Protein AF-A0A1B6IBJ6-F1 (afdb_monomer)

Structure (mmCIF, N/CA/C/O backbone):
data_AF-A0A1B6IBJ6-F1
#
_entry.id   AF-A0A1B6IBJ6-F1
#
loop_
_atom_site.group_PDB
_atom_site.id
_atom_site.type_symbol
_atom_site.label_atom_id
_atom_site.label_alt_id
_atom_site.label_comp_id
_atom_site.label_asym_id
_atom_site.label_entity_id
_atom_site.label_seq_id
_atom_site.pdbx_PDB_ins_code
_atom_site.Cartn_x
_atom_site.Cartn_y
_atom_site.Cartn_z
_atom_site.occupancy
_atom_site.B_iso_or_equiv
_atom_site.auth_seq_id
_atom_site.auth_comp_id
_atom_site.auth_asym_id
_atom_site.auth_atom_id
_atom_site.pdbx_PDB_model_num
ATOM 1 N N . ALA A 1 1 ? -20.946 -33.190 -1.509 1.00 31.86 1 ALA A N 1
ATOM 2 C CA . ALA A 1 1 ? -21.819 -32.491 -2.467 1.00 31.86 1 ALA A CA 1
ATOM 3 C C . ALA A 1 1 ? -22.267 -31.211 -1.789 1.00 31.86 1 ALA A C 1
ATOM 5 O O . ALA A 1 1 ? -23.073 -31.279 -0.869 1.00 31.86 1 ALA A O 1
ATOM 6 N N . GLU A 1 2 ? -21.641 -30.087 -2.126 1.00 45.22 2 GLU A N 1
ATOM 7 C CA . GLU A 1 2 ? -22.086 -28.783 -1.632 1.00 45.22 2 GLU A CA 1
ATOM 8 C C . GLU A 1 2 ? -23.448 -28.469 -2.257 1.00 45.22 2 GLU A C 1
ATOM 10 O O . GLU A 1 2 ? -23.688 -28.756 -3.431 1.00 45.22 2 GLU A O 1
ATOM 15 N N . THR A 1 3 ? -24.375 -27.963 -1.449 1.00 52.22 3 THR A N 1
ATOM 16 C CA . THR A 1 3 ? -25.679 -27.491 -1.923 1.00 52.22 3 THR A CA 1
ATOM 17 C C . THR A 1 3 ? -25.476 -26.413 -2.989 1.00 52.22 3 THR A C 1
ATOM 19 O O . THR A 1 3 ? -24.679 -25.505 -2.743 1.00 52.22 3 THR A O 1
ATOM 22 N N . PRO A 1 4 ? -26.180 -26.465 -4.135 1.00 68.25 4 PRO A N 1
ATOM 23 C CA . PRO A 1 4 ? -26.029 -25.458 -5.178 1.00 68.25 4 PRO A CA 1
ATOM 24 C C . PRO A 1 4 ? -26.346 -24.071 -4.613 1.00 68.25 4 PRO A C 1
ATOM 26 O O . PRO A 1 4 ? -27.357 -23.882 -3.929 1.00 68.25 4 PRO A O 1
ATOM 29 N N . VAL A 1 5 ? -25.464 -23.109 -4.880 1.00 78.06 5 VAL A N 1
ATOM 30 C CA . VAL A 1 5 ? -25.656 -21.715 -4.477 1.00 78.06 5 VAL A CA 1
ATOM 31 C C . VAL A 1 5 ? -26.890 -21.172 -5.197 1.00 78.06 5 VAL A C 1
ATOM 33 O O . VAL A 1 5 ? -27.024 -21.283 -6.413 1.00 78.06 5 VAL A O 1
ATOM 36 N N . THR A 1 6 ? -27.817 -20.597 -4.434 1.00 84.12 6 THR A N 1
ATOM 37 C CA . THR A 1 6 ? -29.044 -19.973 -4.953 1.00 84.12 6 THR A CA 1
ATOM 38 C C . THR A 1 6 ? -29.027 -18.472 -4.684 1.00 84.12 6 THR A C 1
ATOM 40 O O . THR A 1 6 ? -28.397 -18.027 -3.721 1.00 84.12 6 THR A O 1
ATOM 43 N N . GLU A 1 7 ? -29.773 -17.684 -5.466 1.00 85.62 7 GLU A N 1
ATOM 44 C CA . GLU A 1 7 ? -29.963 -16.241 -5.215 1.00 85.62 7 GLU A CA 1
ATOM 45 C C . GLU A 1 7 ? -30.417 -15.981 -3.762 1.00 85.62 7 GLU A C 1
ATOM 47 O O . GLU A 1 7 ? -29.916 -15.081 -3.090 1.00 85.62 7 GLU A O 1
ATOM 52 N N . SER A 1 8 ? -31.290 -16.843 -3.225 1.00 87.94 8 SER A N 1
ATOM 53 C CA . SER A 1 8 ? -31.754 -16.774 -1.834 1.00 87.94 8 SER A CA 1
ATOM 54 C C . SER A 1 8 ? -30.633 -16.967 -0.806 1.00 87.94 8 SER A C 1
ATOM 56 O O . SER A 1 8 ? -30.649 -16.325 0.244 1.00 87.94 8 SER A O 1
ATOM 58 N N . SER A 1 9 ? -29.648 -17.826 -1.091 1.00 91.94 9 SER A N 1
ATOM 59 C CA . SER A 1 9 ? -28.504 -18.035 -0.194 1.00 91.94 9 SER A CA 1
ATOM 60 C C . SER A 1 9 ? -27.580 -16.816 -0.128 1.00 91.94 9 SER A C 1
ATOM 62 O O . SER A 1 9 ? -27.121 -16.475 0.961 1.00 91.94 9 SER A O 1
ATOM 64 N N . VAL A 1 10 ? -27.389 -16.116 -1.254 1.00 94.31 10 VAL A N 1
ATOM 65 C CA . VAL A 1 10 ? -26.654 -14.840 -1.309 1.00 94.31 10 VAL A CA 1
ATOM 66 C C . VAL A 1 10 ? -27.393 -13.770 -0.511 1.00 94.31 10 VAL A C 1
ATOM 68 O O . VAL A 1 10 ? -26.784 -13.081 0.306 1.00 94.31 10 VAL A O 1
ATOM 71 N N . TRP A 1 11 ? -28.718 -13.682 -0.675 1.00 93.44 11 TRP A N 1
ATOM 72 C CA . TRP A 1 11 ? -29.551 -12.742 0.083 1.00 93.44 11 TRP A CA 1
ATOM 73 C C . TRP A 1 11 ? -29.427 -12.934 1.590 1.00 93.44 11 TRP A C 1
ATOM 75 O O . TRP A 1 11 ? -29.249 -11.970 2.330 1.00 93.44 11 TRP A O 1
ATOM 85 N N . ASN A 1 12 ? -29.494 -14.186 2.047 1.00 95.06 12 ASN A N 1
ATOM 86 C CA . ASN A 1 12 ? -29.355 -14.513 3.460 1.00 95.06 12 ASN A CA 1
ATOM 87 C C . ASN A 1 12 ? -27.978 -14.089 4.000 1.00 95.06 12 ASN A C 1
ATOM 89 O O . ASN A 1 12 ? -27.911 -13.421 5.029 1.00 95.06 12 ASN A O 1
ATOM 93 N N . THR A 1 13 ? -26.891 -14.397 3.282 1.00 96.75 13 THR A N 1
ATOM 94 C CA . THR A 1 13 ? -25.538 -13.971 3.676 1.00 96.75 13 THR A CA 1
ATOM 95 C C . THR A 1 13 ? -25.421 -12.442 3.734 1.00 96.75 13 THR A C 1
ATOM 97 O O . THR A 1 13 ? -24.884 -11.910 4.705 1.00 96.75 13 THR A O 1
ATOM 100 N N . LEU A 1 14 ? -25.971 -11.714 2.753 1.00 96.25 14 LEU A N 1
ATOM 101 C CA . LEU A 1 14 ? -25.987 -10.244 2.753 1.00 96.25 14 LEU A CA 1
ATOM 102 C C . LEU A 1 14 ? -26.756 -9.673 3.952 1.00 96.25 14 LEU A C 1
ATOM 104 O O . LEU A 1 14 ? -26.272 -8.756 4.608 1.00 96.25 14 LEU A O 1
ATOM 108 N N . MET A 1 15 ? -27.921 -10.226 4.291 1.00 95.69 15 MET A N 1
ATOM 109 C CA . MET A 1 15 ? -28.690 -9.768 5.457 1.00 95.69 15 MET A CA 1
ATOM 110 C C . MET A 1 15 ? -27.998 -10.100 6.785 1.00 95.69 15 MET A C 1
ATOM 112 O O . MET A 1 15 ? -28.066 -9.313 7.733 1.00 95.69 15 MET A O 1
ATOM 116 N N . GLN A 1 16 ? -27.290 -11.230 6.862 1.00 96.38 16 GLN A N 1
ATOM 117 C CA . GLN A 1 16 ? -26.450 -11.551 8.018 1.00 96.38 16 GLN A CA 1
ATOM 118 C C . GLN A 1 16 ? -25.298 -10.556 8.158 1.00 96.38 16 GLN A C 1
ATOM 120 O O . GLN A 1 16 ? -25.066 -10.076 9.263 1.00 96.38 16 GLN A O 1
ATOM 125 N N . LEU A 1 17 ? -24.637 -10.179 7.058 1.00 96.06 17 LEU A N 1
ATOM 126 C CA . LEU A 1 17 ? -23.603 -9.139 7.070 1.00 96.06 17 LEU A CA 1
ATOM 127 C C . LEU A 1 17 ? -24.135 -7.824 7.648 1.00 96.06 17 LEU A C 1
ATOM 129 O O . LEU A 1 17 ? -23.537 -7.298 8.581 1.00 96.06 17 LEU A O 1
ATOM 133 N N . VAL A 1 18 ? -25.296 -7.355 7.175 1.00 94.44 18 VAL A N 1
ATOM 134 C CA . VAL A 1 18 ? -25.950 -6.141 7.701 1.00 94.44 18 VAL A CA 1
ATOM 135 C C . VAL A 1 18 ? -26.286 -6.274 9.190 1.00 94.44 18 VAL A C 1
ATOM 137 O O . VAL A 1 18 ? -26.096 -5.340 9.970 1.00 94.44 18 VAL A O 1
ATOM 140 N N . THR A 1 19 ? -26.760 -7.447 9.612 1.00 95.19 19 THR A N 1
ATOM 141 C CA . THR A 1 19 ? -27.106 -7.715 11.016 1.00 95.19 19 THR A CA 1
ATOM 142 C C . THR A 1 19 ? -25.870 -7.654 11.916 1.00 95.19 19 THR A C 1
ATOM 144 O O . THR A 1 19 ? -25.890 -6.976 12.944 1.00 95.19 19 THR A O 1
ATOM 147 N N . HIS A 1 20 ? -24.784 -8.307 11.500 1.00 93.50 20 HIS A N 1
ATOM 148 C CA . HIS A 1 20 ? -23.510 -8.383 12.220 1.00 93.50 20 HIS A CA 1
ATOM 149 C C . HIS A 1 20 ? -22.673 -7.091 12.145 1.00 93.50 20 HIS A C 1
ATOM 151 O O . HIS A 1 20 ? -21.675 -6.959 12.852 1.00 93.50 20 HIS A O 1
ATOM 157 N N . SER A 1 21 ? -23.089 -6.111 11.335 1.00 90.75 21 SER A N 1
ATOM 158 C CA . SER A 1 21 ? -22.478 -4.778 11.263 1.00 90.75 21 SER A CA 1
ATOM 159 C C . SER A 1 21 ? -23.316 -3.667 11.904 1.00 90.75 21 SER A C 1
ATOM 161 O O . SER A 1 21 ? -22.904 -2.508 11.896 1.00 90.75 21 SER A O 1
ATOM 163 N N . LYS A 1 22 ? -24.500 -3.978 12.452 1.00 86.88 22 LYS A N 1
ATOM 164 C CA . LYS A 1 22 ? -25.473 -2.968 12.906 1.00 86.88 22 LYS A CA 1
ATOM 165 C C . LYS A 1 22 ? -24.944 -2.056 14.021 1.00 86.88 22 LYS A C 1
ATOM 167 O O . LYS A 1 22 ? -25.286 -0.878 14.050 1.00 86.88 22 LYS A O 1
ATOM 172 N N . LEU A 1 23 ? -24.128 -2.589 14.933 1.00 83.50 23 LEU A N 1
ATOM 173 C CA . LEU A 1 23 ? -23.538 -1.862 16.071 1.00 83.50 23 LEU A CA 1
ATOM 174 C C . LEU A 1 23 ? -22.011 -1.750 15.943 1.00 83.50 23 LEU A C 1
ATOM 176 O O . LEU A 1 23 ? -21.286 -1.787 16.944 1.00 83.50 23 LEU A O 1
ATOM 180 N N . GLY A 1 24 ? -21.525 -1.631 14.711 1.00 85.00 24 GLY A N 1
ATOM 181 C CA . GLY A 1 24 ? -20.122 -1.815 14.363 1.00 85.00 24 GLY A CA 1
ATOM 182 C C . GLY A 1 24 ? -19.846 -3.241 13.888 1.00 85.00 24 GLY A C 1
ATOM 183 O O . GLY A 1 24 ? -20.637 -4.156 14.105 1.00 85.00 24 GLY A O 1
ATOM 184 N N . VAL A 1 25 ? -18.719 -3.406 13.207 1.00 89.12 25 VAL A N 1
ATOM 185 C CA . VAL A 1 25 ? -18.261 -4.654 12.594 1.00 89.12 25 VAL A CA 1
ATOM 186 C C . VAL A 1 25 ? -17.847 -5.641 13.680 1.00 89.12 25 VAL A C 1
ATOM 188 O O . VAL A 1 25 ? -16.913 -5.375 14.440 1.00 89.12 25 VAL A O 1
ATOM 191 N N . ASP A 1 26 ? -18.523 -6.784 13.746 1.00 90.56 26 ASP A N 1
ATOM 192 C CA . ASP A 1 26 ? -18.133 -7.880 14.630 1.00 90.56 26 ASP A CA 1
ATOM 193 C C . ASP A 1 26 ? -17.186 -8.898 13.962 1.00 90.56 26 ASP A C 1
ATOM 195 O O . ASP A 1 26 ? -16.839 -8.808 12.782 1.00 90.56 26 ASP A O 1
ATOM 199 N N . SER A 1 27 ? -16.754 -9.895 14.739 1.00 90.38 27 SER A N 1
ATOM 200 C CA . SER A 1 27 ? -15.809 -10.927 14.294 1.00 90.38 27 SER A CA 1
ATOM 201 C C . SER A 1 27 ? -16.364 -11.904 13.244 1.00 90.38 27 SER A C 1
ATOM 203 O O . SER A 1 27 ? -15.576 -12.599 12.601 1.00 90.38 27 SER A O 1
ATOM 205 N N . GLN A 1 28 ? -17.685 -11.978 13.040 1.00 93.69 28 GLN A N 1
ATOM 206 C CA . GLN A 1 28 ? -18.301 -12.839 12.024 1.00 93.69 28 GLN A CA 1
ATOM 207 C C . GLN A 1 28 ? -18.320 -12.185 10.642 1.00 93.69 28 GLN A C 1
ATOM 209 O O . GLN A 1 28 ? -18.293 -12.903 9.640 1.00 93.69 28 GLN A O 1
ATOM 214 N N . VAL A 1 29 ? -18.321 -10.850 10.566 1.00 95.44 29 VAL A N 1
ATOM 215 C CA . VAL A 1 29 ? -18.425 -10.114 9.295 1.00 95.44 29 VAL A CA 1
ATOM 216 C C . VAL A 1 29 ? -17.376 -10.558 8.263 1.00 95.44 29 VAL A C 1
ATOM 218 O O . VAL A 1 29 ? -17.782 -10.913 7.155 1.00 95.44 29 VAL A O 1
ATOM 221 N N . PRO A 1 30 ? -16.064 -10.670 8.572 1.00 95.06 30 PRO A N 1
ATOM 222 C CA . PRO A 1 30 ? -15.086 -11.116 7.578 1.00 95.06 30 PRO A CA 1
ATOM 223 C C . PRO A 1 30 ? -15.325 -12.550 7.092 1.00 95.06 30 PRO A C 1
ATOM 225 O O . PRO A 1 30 ? -15.062 -12.860 5.934 1.00 95.06 30 PRO A O 1
ATOM 228 N N . LYS A 1 31 ? -15.847 -13.436 7.952 1.00 93.81 31 LYS A N 1
ATOM 229 C CA . LYS A 1 31 ? -16.175 -14.825 7.592 1.00 93.81 31 LYS A CA 1
ATOM 230 C C . LYS A 1 31 ? -17.381 -14.891 6.655 1.00 93.81 31 LYS A C 1
ATOM 232 O O . LYS A 1 31 ? -17.360 -15.652 5.692 1.00 93.81 31 LYS A O 1
ATOM 237 N N . LEU A 1 32 ? -18.418 -14.104 6.932 1.00 96.50 32 LEU A N 1
ATOM 238 C CA . LEU A 1 32 ? -19.600 -14.000 6.076 1.00 96.50 32 LEU A CA 1
ATOM 239 C C . LEU A 1 32 ? -19.273 -13.325 4.741 1.00 96.50 32 LEU A C 1
ATOM 241 O O . LEU A 1 32 ? -19.793 -13.728 3.707 1.00 96.50 32 LEU A O 1
ATOM 245 N N . PHE A 1 33 ? -18.382 -12.335 4.744 1.00 96.38 33 PHE A N 1
ATOM 246 C CA . PHE A 1 33 ? -17.950 -11.654 3.528 1.00 96.38 33 PHE A CA 1
ATOM 247 C C . PHE A 1 33 ? -17.105 -12.576 2.646 1.00 96.38 33 PHE A C 1
ATOM 249 O O . PHE A 1 33 ? -17.299 -12.643 1.436 1.00 96.38 33 PHE A O 1
ATOM 256 N N . ASP A 1 34 ? -16.220 -13.358 3.262 1.00 93.31 34 ASP A N 1
ATOM 257 C CA . ASP A 1 34 ? -15.489 -14.421 2.585 1.00 93.31 34 ASP A CA 1
ATOM 258 C C . ASP A 1 34 ? -16.450 -15.445 1.951 1.00 93.31 34 ASP A C 1
ATOM 260 O O . ASP A 1 34 ? -16.302 -15.772 0.775 1.00 93.31 34 ASP A O 1
ATOM 264 N N . LEU A 1 35 ? -17.488 -15.883 2.676 1.00 94.25 35 LEU A N 1
ATOM 265 C CA . LEU A 1 35 ? -18.547 -16.750 2.139 1.00 94.25 35 LEU A CA 1
ATOM 266 C C . LEU A 1 35 ? -19.302 -16.099 0.970 1.00 94.25 35 LEU A C 1
ATOM 268 O O . LEU A 1 35 ? -19.546 -16.766 -0.033 1.00 94.25 35 LEU A O 1
ATOM 272 N N . LEU A 1 36 ? -19.642 -14.811 1.075 1.00 96.31 36 LEU A N 1
ATOM 273 C CA . LEU A 1 36 ? -20.309 -14.062 0.009 1.00 96.31 36 LEU A CA 1
ATOM 274 C C . LEU A 1 36 ? -19.489 -14.113 -1.284 1.00 96.31 36 LEU A C 1
ATOM 276 O O . LEU A 1 36 ? -20.034 -14.463 -2.323 1.00 96.31 36 LEU A O 1
ATOM 280 N N . ILE A 1 37 ? -18.181 -13.843 -1.224 1.00 93.88 37 ILE A N 1
ATOM 281 C CA . ILE A 1 37 ? -17.302 -13.898 -2.404 1.00 93.88 37 ILE A CA 1
ATOM 282 C C . ILE A 1 37 ? -17.364 -15.282 -3.074 1.00 93.88 37 ILE A C 1
ATOM 284 O O . ILE A 1 37 ? -17.510 -15.363 -4.293 1.00 93.88 37 ILE A O 1
ATOM 288 N N . HIS A 1 38 ? -17.307 -16.366 -2.291 1.00 91.50 38 HIS A N 1
ATOM 289 C CA . HIS A 1 38 ? -17.404 -17.732 -2.822 1.00 91.50 38 HIS A CA 1
ATOM 290 C C . HIS A 1 38 ? -18.775 -18.016 -3.455 1.00 91.50 38 HIS A C 1
ATOM 292 O O . HIS A 1 38 ? -18.844 -18.637 -4.513 1.00 91.50 38 HIS A O 1
ATOM 298 N N . GLN A 1 39 ? -19.867 -17.539 -2.849 1.00 94.75 39 GLN A N 1
ATOM 299 C CA . GLN A 1 39 ? -21.209 -17.681 -3.420 1.00 94.75 39 GLN A CA 1
ATOM 300 C C . GLN A 1 39 ? -21.324 -16.934 -4.757 1.00 94.75 39 GLN A C 1
ATOM 302 O O . GLN A 1 39 ? -21.785 -17.506 -5.744 1.00 94.75 39 GLN A O 1
ATOM 307 N N . LEU A 1 40 ? -20.858 -15.683 -4.816 1.00 94.94 40 LEU A N 1
ATOM 308 C CA . LEU A 1 40 ? -20.904 -14.864 -6.030 1.00 94.94 40 LEU A CA 1
ATOM 309 C C . LEU A 1 40 ? -20.052 -15.447 -7.168 1.00 94.94 40 LEU A C 1
ATOM 311 O O . LEU A 1 40 ? -20.430 -15.304 -8.326 1.00 94.94 40 LEU A O 1
ATOM 315 N N . ALA A 1 41 ? -18.954 -16.147 -6.861 1.00 91.19 41 ALA A N 1
ATOM 316 C CA . ALA A 1 41 ? -18.097 -16.799 -7.860 1.00 91.19 41 ALA A CA 1
ATOM 317 C C . ALA A 1 41 ? -18.806 -17.872 -8.696 1.00 91.19 41 ALA A C 1
ATOM 319 O O . ALA A 1 41 ? -18.364 -18.176 -9.800 1.00 91.19 41 ALA A O 1
ATOM 320 N N . SER A 1 42 ? -19.908 -18.427 -8.189 1.00 89.88 42 SER A N 1
ATOM 321 C CA . SER A 1 42 ? -20.706 -19.438 -8.890 1.00 89.88 42 SER A CA 1
ATOM 322 C C . SER A 1 42 ? -21.808 -18.864 -9.792 1.00 89.88 42 SER A C 1
ATOM 324 O O . SER A 1 42 ? -22.486 -19.625 -10.480 1.00 89.88 42 SER A O 1
ATOM 326 N N . LEU A 1 43 ? -22.011 -17.541 -9.782 1.00 92.56 43 LEU A N 1
ATOM 327 C CA . LEU A 1 43 ? -23.104 -16.871 -10.488 1.00 92.56 43 LEU A CA 1
ATOM 328 C C . LEU A 1 43 ? -22.621 -16.182 -11.771 1.00 92.56 43 LEU A C 1
ATOM 330 O O . LEU A 1 43 ? -21.515 -15.647 -11.832 1.00 92.56 43 LEU A O 1
ATOM 334 N N . GLY A 1 44 ? -23.481 -16.159 -12.793 1.00 93.25 44 GLY A N 1
ATOM 335 C CA . GLY A 1 44 ? -23.233 -15.418 -14.035 1.00 93.25 44 GLY A CA 1
ATOM 336 C C . GLY A 1 44 ? -23.591 -13.929 -13.938 1.00 93.25 44 GLY A C 1
ATOM 337 O O . GLY A 1 44 ? -24.297 -13.508 -13.020 1.00 93.25 44 GLY A O 1
ATOM 338 N N . GLU A 1 45 ? -23.169 -13.142 -14.935 1.00 95.31 45 GLU A N 1
ATOM 339 C CA . GLU A 1 45 ? -23.421 -11.690 -15.048 1.00 95.31 45 GLU A CA 1
ATOM 340 C C . GLU A 1 45 ? -24.882 -11.313 -14.746 1.00 95.31 45 GLU A C 1
ATOM 342 O O . GLU A 1 45 ? -25.149 -10.526 -13.840 1.00 95.31 45 GLU A O 1
ATOM 347 N N . GLN A 1 46 ? -25.841 -11.912 -15.462 1.00 95.38 46 GLN A N 1
ATOM 348 C CA . GLN A 1 46 ? -27.264 -11.561 -15.351 1.00 95.38 46 GLN A CA 1
ATOM 349 C C . GLN A 1 46 ? -27.821 -11.776 -13.939 1.00 95.38 46 GLN A C 1
ATOM 351 O O . GLN A 1 46 ? -28.640 -10.989 -13.466 1.00 95.38 46 GLN A O 1
ATOM 356 N N . GLN A 1 47 ? -27.375 -12.831 -13.253 1.00 94.69 47 GLN A N 1
ATOM 357 C CA . GLN A 1 47 ? -27.801 -13.117 -11.884 1.00 94.69 47 GLN A CA 1
ATOM 358 C C . GLN A 1 47 ? -27.207 -12.097 -10.913 1.00 94.69 47 GLN A C 1
ATOM 360 O O . GLN A 1 47 ? -27.922 -11.595 -10.052 1.00 94.69 47 GLN A O 1
ATOM 365 N N . LEU A 1 48 ? -25.926 -11.752 -11.073 1.00 95.81 48 LEU A N 1
ATOM 366 C CA . LEU A 1 48 ? -25.248 -10.760 -10.235 1.00 95.81 48 LEU A CA 1
ATOM 367 C C . LEU A 1 48 ? -25.875 -9.367 -10.372 1.00 95.81 48 LEU A C 1
ATOM 369 O O . LEU A 1 48 ? -26.125 -8.720 -9.356 1.00 95.81 48 LEU A O 1
ATOM 373 N N . VAL A 1 49 ? -26.180 -8.931 -11.598 1.00 96.19 49 VAL A N 1
ATOM 374 C CA . VAL A 1 49 ? -26.849 -7.643 -11.859 1.00 96.19 49 VAL A CA 1
ATOM 375 C C . VAL A 1 49 ? -28.265 -7.644 -11.286 1.00 96.19 49 VAL A C 1
ATOM 377 O O . VAL A 1 49 ? -28.623 -6.741 -10.537 1.00 96.19 49 VAL A O 1
ATOM 380 N N . LYS A 1 50 ? -29.045 -8.707 -11.524 1.00 95.19 50 LYS A N 1
ATOM 381 C CA . LYS A 1 50 ? -30.391 -8.855 -10.946 1.00 95.19 50 LYS A CA 1
ATOM 382 C C . LYS A 1 50 ? -30.370 -8.786 -9.417 1.00 95.19 50 LYS A C 1
ATOM 384 O O . LYS A 1 50 ? -31.230 -8.138 -8.822 1.00 95.19 50 LYS A O 1
ATOM 389 N N . ILE A 1 51 ? -29.400 -9.453 -8.787 1.00 94.81 51 ILE A N 1
ATOM 390 C CA . ILE A 1 51 ? -29.187 -9.383 -7.340 1.00 94.81 51 ILE A CA 1
ATOM 391 C C . ILE A 1 51 ? -28.885 -7.936 -6.937 1.00 94.81 51 ILE A C 1
ATOM 393 O O . ILE A 1 51 ? -29.523 -7.401 -6.041 1.00 94.81 51 ILE A O 1
ATOM 397 N N . PHE A 1 52 ? -27.960 -7.262 -7.612 1.00 95.06 52 PHE A N 1
ATOM 398 C CA . PHE A 1 52 ? -27.621 -5.880 -7.284 1.00 95.06 52 PHE A CA 1
ATOM 399 C C . PHE A 1 52 ? -28.829 -4.925 -7.374 1.00 95.06 52 PHE A C 1
ATOM 401 O O . PHE A 1 52 ? -29.091 -4.170 -6.434 1.00 95.06 52 PHE A O 1
ATOM 408 N N . ASP A 1 53 ? -29.616 -5.017 -8.446 1.00 94.12 53 ASP A N 1
ATOM 409 C CA . ASP A 1 53 ? -30.771 -4.146 -8.690 1.00 94.12 53 ASP A CA 1
ATOM 410 C C . ASP A 1 53 ? -31.873 -4.319 -7.637 1.00 94.12 53 ASP A C 1
ATOM 412 O O . ASP A 1 53 ? -32.508 -3.352 -7.209 1.00 94.12 53 ASP A O 1
ATOM 416 N N . GLN A 1 54 ? -32.085 -5.554 -7.177 1.00 93.88 54 GLN A N 1
ATOM 417 C CA . GLN A 1 54 ? -33.107 -5.884 -6.185 1.00 93.88 54 GLN A CA 1
ATOM 418 C C . GLN A 1 54 ? -32.715 -5.500 -4.746 1.00 93.88 54 GLN A C 1
ATOM 420 O O . GLN A 1 54 ? -33.591 -5.428 -3.877 1.00 93.88 54 GLN A O 1
ATOM 425 N N . LEU A 1 55 ? -31.436 -5.223 -4.459 1.00 93.44 55 LEU A N 1
ATOM 426 C CA . LEU A 1 55 ? -31.005 -4.783 -3.130 1.00 93.44 55 LEU A CA 1
ATOM 427 C C . LEU A 1 55 ? -31.496 -3.357 -2.851 1.00 93.44 55 LEU A C 1
ATOM 429 O O . LEU A 1 55 ? -31.075 -2.409 -3.502 1.00 93.44 55 LEU A O 1
ATOM 433 N N . GLN A 1 56 ? -32.363 -3.192 -1.852 1.00 90.56 56 GLN A N 1
ATOM 434 C CA . GLN A 1 56 ? -32.830 -1.873 -1.388 1.00 90.56 56 GLN A CA 1
ATOM 435 C C . GLN A 1 56 ? -32.025 -1.352 -0.189 1.00 90.56 56 GLN A C 1
ATOM 437 O O . GLN A 1 56 ? -31.915 -0.146 0.029 1.00 90.56 56 GLN A O 1
ATOM 442 N N . ASP A 1 57 ? -31.456 -2.267 0.596 1.00 91.50 57 ASP A N 1
ATOM 443 C CA . ASP A 1 57 ? -30.644 -1.931 1.759 1.00 91.50 57 ASP A CA 1
ATOM 444 C C . ASP A 1 57 ? -29.263 -1.410 1.324 1.00 91.50 57 ASP A C 1
ATOM 446 O O . ASP A 1 57 ? -28.544 -2.058 0.555 1.00 91.50 57 ASP A O 1
ATOM 450 N N . LYS A 1 58 ? -28.891 -0.219 1.810 1.00 89.88 58 LYS A N 1
ATOM 451 C CA . LYS A 1 58 ? -27.646 0.462 1.424 1.00 89.88 58 LYS A CA 1
ATOM 452 C C . LYS A 1 58 ? -26.401 -0.296 1.886 1.00 89.88 58 LYS A C 1
ATOM 454 O O . LYS A 1 58 ? -25.408 -0.316 1.161 1.00 89.88 58 LYS A O 1
ATOM 459 N N . HIS A 1 59 ? -26.446 -0.929 3.057 1.00 89.75 59 HIS A N 1
ATOM 460 C CA . HIS A 1 59 ? -25.332 -1.699 3.609 1.00 89.75 59 HIS A CA 1
ATOM 461 C C . HIS A 1 59 ? -25.145 -2.996 2.831 1.00 89.75 59 HIS A C 1
ATOM 463 O O . HIS A 1 59 ? -24.024 -3.335 2.463 1.00 89.75 59 HIS A O 1
ATOM 469 N N . ALA A 1 60 ? -26.236 -3.683 2.494 1.00 94.06 60 ALA A N 1
ATOM 470 C CA . ALA A 1 60 ? -26.186 -4.870 1.648 1.00 94.06 60 ALA A CA 1
ATOM 471 C C . ALA A 1 60 ? -25.646 -4.547 0.246 1.00 94.06 60 ALA A C 1
ATOM 473 O O . ALA A 1 60 ? -24.754 -5.245 -0.240 1.00 94.06 60 ALA A O 1
ATOM 474 N N . ARG A 1 61 ? -26.109 -3.448 -0.377 1.00 93.12 61 ARG A N 1
ATOM 475 C CA . ARG A 1 61 ? -25.523 -2.938 -1.630 1.00 93.12 61 ARG A CA 1
ATOM 476 C C . ARG A 1 61 ? -24.027 -2.678 -1.476 1.00 93.12 61 ARG A C 1
ATOM 478 O O . ARG A 1 61 ? -23.252 -3.088 -2.333 1.00 93.12 61 ARG A O 1
ATOM 485 N N . LYS A 1 62 ? -23.604 -2.057 -0.372 1.00 91.19 62 LYS A N 1
ATOM 486 C CA . LYS A 1 62 ? -22.190 -1.775 -0.108 1.00 91.19 62 LYS A CA 1
ATOM 487 C C . LYS A 1 62 ? -21.342 -3.050 -0.024 1.00 91.19 62 LYS A C 1
ATOM 489 O O . LYS A 1 62 ? -20.292 -3.110 -0.660 1.00 91.19 62 LYS A O 1
ATOM 494 N N . TYR A 1 63 ? -21.811 -4.082 0.681 1.00 94.69 63 TYR A N 1
ATOM 495 C CA . TYR A 1 63 ? -21.138 -5.386 0.725 1.00 94.69 63 TYR A CA 1
ATOM 496 C C . TYR A 1 63 ? -21.065 -6.054 -0.653 1.00 94.69 63 TYR A C 1
ATOM 498 O O . TYR A 1 63 ? -20.025 -6.610 -0.995 1.00 94.69 63 TYR A O 1
ATOM 506 N N . MET A 1 64 ? -22.122 -5.961 -1.464 1.00 95.12 64 MET A N 1
ATOM 507 C CA . MET A 1 64 ? -22.117 -6.467 -2.841 1.00 95.12 64 MET A CA 1
ATOM 508 C C . MET A 1 64 ? -21.062 -5.750 -3.701 1.00 95.12 64 MET A C 1
ATOM 510 O O . MET A 1 64 ? -20.245 -6.407 -4.345 1.00 95.12 64 MET A O 1
ATOM 514 N N . LEU A 1 65 ? -21.021 -4.412 -3.657 1.00 93.69 65 LEU A N 1
ATOM 515 C CA . LEU A 1 65 ? -20.032 -3.606 -4.384 1.00 93.69 65 LEU A CA 1
ATOM 516 C C . LEU A 1 65 ? -18.596 -3.911 -3.940 1.00 93.69 65 LEU A C 1
ATOM 518 O O . LEU A 1 65 ? -17.689 -3.934 -4.768 1.00 93.69 65 LEU A O 1
ATOM 522 N N . ASP A 1 66 ? -18.368 -4.143 -2.648 1.00 92.31 66 ASP A N 1
ATOM 523 C CA . ASP A 1 66 ? -17.046 -4.502 -2.133 1.00 92.31 66 ASP A CA 1
ATOM 524 C C . ASP A 1 66 ? -16.633 -5.933 -2.529 1.00 92.31 66 ASP A C 1
ATOM 526 O O . ASP A 1 66 ? -15.446 -6.184 -2.737 1.00 92.31 66 ASP A O 1
ATOM 530 N N . ALA A 1 67 ? -17.588 -6.863 -2.648 1.00 94.75 67 ALA A N 1
ATOM 531 C CA . ALA A 1 67 ? -17.325 -8.264 -2.971 1.00 94.75 67 ALA A CA 1
ATOM 532 C C . ALA A 1 67 ? -17.036 -8.496 -4.460 1.00 94.75 67 ALA A C 1
ATOM 534 O O . ALA A 1 67 ? -16.109 -9.238 -4.774 1.00 94.75 67 ALA A O 1
ATOM 535 N N . LEU A 1 68 ? -17.786 -7.853 -5.366 1.00 94.69 68 LEU A N 1
ATOM 536 C CA . LEU A 1 68 ? -17.692 -8.040 -6.824 1.00 94.69 68 LEU A CA 1
ATOM 537 C C . LEU A 1 68 ? -16.255 -8.098 -7.384 1.00 94.69 68 LEU A C 1
ATOM 539 O O . LEU A 1 68 ? -15.919 -9.104 -8.009 1.00 94.69 68 LEU A O 1
ATOM 543 N N . PRO A 1 69 ? -15.368 -7.111 -7.138 1.00 91.62 69 PRO A N 1
ATOM 544 C CA . PRO A 1 69 ? -14.014 -7.138 -7.697 1.00 91.62 69 PRO A CA 1
ATOM 545 C C . PRO A 1 69 ? -13.111 -8.229 -7.097 1.00 91.62 69 PRO A C 1
ATOM 547 O O . PRO A 1 69 ? -12.052 -8.516 -7.649 1.00 91.62 69 PRO A O 1
ATOM 550 N N . LEU A 1 70 ? -13.499 -8.827 -5.965 1.00 90.81 70 LEU A N 1
ATOM 551 C CA . LEU A 1 70 ? -12.744 -9.878 -5.273 1.00 90.81 70 LEU A CA 1
ATOM 552 C C . LEU A 1 70 ? -13.156 -11.289 -5.710 1.00 90.81 70 LEU A C 1
ATOM 554 O O . LEU A 1 70 ? -12.472 -12.251 -5.363 1.00 90.81 70 LEU A O 1
ATOM 558 N N . VAL A 1 71 ? -14.267 -11.412 -6.445 1.00 91.75 71 VAL A N 1
ATOM 559 C CA . VAL A 1 71 ? -14.776 -12.685 -6.972 1.00 91.75 71 VAL A CA 1
ATOM 560 C C . VAL A 1 71 ? -13.828 -13.265 -8.018 1.00 91.75 71 VAL A C 1
ATOM 562 O O . VAL A 1 71 ? -13.562 -14.463 -7.999 1.00 91.75 71 VAL A O 1
ATOM 565 N N . GLY A 1 72 ? -13.311 -12.423 -8.917 1.00 86.25 72 GLY A N 1
ATOM 566 C CA . GLY A 1 72 ? -12.354 -12.845 -9.941 1.00 86.25 72 GLY A CA 1
ATOM 567 C C . GLY A 1 72 ? -12.934 -13.798 -10.995 1.00 86.25 72 GLY A C 1
ATOM 568 O O . GLY A 1 72 ? -12.229 -14.664 -11.503 1.00 86.25 72 GLY A O 1
ATOM 569 N N . SER A 1 73 ? -14.228 -13.674 -11.305 1.00 92.12 73 SER A N 1
ATOM 570 C CA . SER A 1 73 ? -14.881 -14.417 -12.393 1.00 92.12 73 SER A CA 1
ATOM 571 C C . SER A 1 73 ? -15.231 -13.488 -13.555 1.00 92.12 73 SER A C 1
ATOM 573 O O . SER A 1 73 ? -15.502 -12.304 -13.340 1.00 92.12 73 SER A O 1
ATOM 575 N N . ALA A 1 74 ? -15.314 -14.022 -14.777 1.00 94.31 74 ALA A N 1
ATOM 576 C CA . ALA A 1 74 ? -15.772 -13.258 -15.941 1.00 94.31 74 ALA A CA 1
ATOM 577 C C . ALA A 1 74 ? -17.139 -12.594 -15.696 1.00 94.31 74 ALA A C 1
ATOM 579 O O . ALA A 1 74 ? -17.276 -11.388 -15.890 1.00 94.31 74 ALA A O 1
ATOM 580 N N . GLY A 1 75 ? -18.099 -13.349 -15.146 1.00 95.06 75 GLY A N 1
ATOM 581 C CA . GLY A 1 75 ? -19.431 -12.839 -14.811 1.00 95.06 75 GLY A CA 1
ATOM 582 C C . GLY A 1 75 ? -19.404 -11.672 -13.820 1.00 95.06 75 GLY A C 1
ATOM 583 O O . GLY A 1 75 ? -20.166 -10.720 -13.977 1.00 95.06 75 GLY A O 1
ATOM 584 N N . SER A 1 76 ? -18.498 -11.694 -12.834 1.00 95.62 76 SER A N 1
ATOM 585 C CA . SER A 1 76 ? -18.347 -10.584 -11.884 1.00 95.62 76 SER A CA 1
ATOM 586 C C . SER A 1 76 ? -17.790 -9.315 -12.525 1.00 95.62 76 SER A C 1
ATOM 588 O O . SER A 1 76 ? -18.314 -8.236 -12.264 1.00 95.62 76 SER A O 1
ATOM 590 N N . VAL A 1 77 ? -16.791 -9.429 -13.407 1.00 95.25 77 VAL A N 1
ATOM 591 C CA . VAL A 1 77 ? -16.200 -8.270 -14.098 1.00 95.25 77 VAL A CA 1
ATOM 592 C C . VAL A 1 77 ? -17.192 -7.674 -15.102 1.00 95.25 77 VAL A C 1
ATOM 594 O O . VAL A 1 77 ? -17.311 -6.453 -15.197 1.00 95.25 77 VAL A O 1
ATOM 597 N N . GLN A 1 78 ? -17.962 -8.519 -15.792 1.00 96.19 78 GLN A N 1
ATOM 598 C CA . GLN A 1 78 ? -19.061 -8.096 -16.668 1.00 96.19 78 GLN A CA 1
ATOM 599 C C . GLN A 1 78 ? -20.151 -7.360 -15.883 1.00 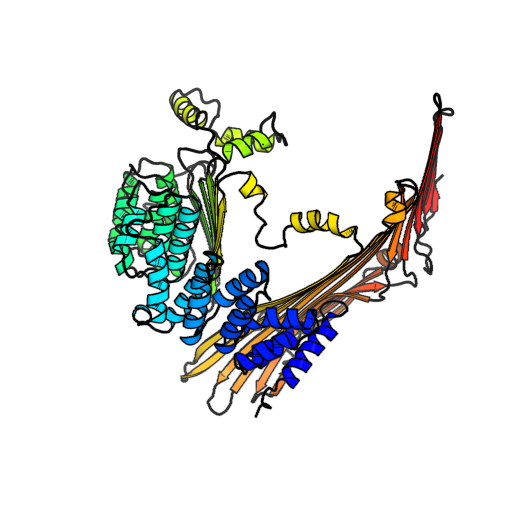96.19 78 GLN A C 1
ATOM 601 O O . GLN A 1 78 ? -20.536 -6.253 -16.255 1.00 96.19 78 GLN A O 1
ATOM 606 N N . ALA A 1 79 ? -20.584 -7.910 -14.743 1.00 96.75 79 ALA A N 1
ATOM 607 C CA . ALA A 1 79 ? -21.556 -7.248 -13.878 1.00 96.75 79 ALA A CA 1
ATOM 608 C C . ALA A 1 79 ? -21.037 -5.895 -13.366 1.00 96.75 79 ALA A C 1
ATOM 610 O O . ALA A 1 79 ? -21.780 -4.916 -13.365 1.00 96.75 79 ALA A O 1
ATOM 611 N N . MET A 1 80 ? -19.755 -5.804 -12.991 1.00 95.19 80 MET A N 1
ATOM 612 C CA . MET A 1 80 ? -19.129 -4.529 -12.627 1.00 95.19 80 MET A CA 1
ATOM 613 C C . MET A 1 80 ? -19.235 -3.508 -13.763 1.00 95.19 80 MET A C 1
ATOM 615 O O . MET A 1 80 ? -19.595 -2.361 -13.508 1.00 95.19 80 MET A O 1
ATOM 619 N N . TYR A 1 81 ? -18.963 -3.907 -15.009 1.00 93.94 81 TYR A N 1
ATOM 620 C CA . TYR A 1 81 ? -19.096 -3.015 -16.160 1.00 93.94 81 TYR A CA 1
ATOM 621 C C . TYR A 1 81 ? -20.539 -2.531 -16.352 1.00 93.94 81 TYR A C 1
ATOM 623 O O . TYR A 1 81 ? -20.751 -1.330 -16.489 1.00 93.94 81 TYR A O 1
ATOM 631 N N . GLN A 1 82 ? -21.536 -3.419 -16.271 1.00 95.19 82 GLN A N 1
ATOM 632 C CA . GLN A 1 82 ? -22.951 -3.039 -16.397 1.00 95.19 82 GLN A CA 1
ATOM 633 C C . GLN A 1 82 ? -23.389 -2.050 -15.309 1.00 95.19 82 GLN A C 1
ATOM 635 O O . GLN A 1 82 ? -24.010 -1.029 -15.602 1.00 95.19 82 GLN A O 1
ATOM 640 N N . ILE A 1 83 ? -23.030 -2.321 -14.050 1.00 94.88 83 ILE A N 1
ATOM 641 C CA . ILE A 1 83 ? -23.366 -1.454 -12.911 1.00 94.88 83 ILE A CA 1
ATOM 642 C C . ILE A 1 83 ? -22.672 -0.088 -13.063 1.00 94.88 83 ILE A C 1
ATOM 644 O O . ILE A 1 83 ? -23.267 0.961 -12.800 1.00 94.88 83 ILE A O 1
ATOM 648 N N . TYR A 1 84 ? -21.426 -0.078 -13.543 1.00 92.00 84 TYR A N 1
ATOM 649 C CA . TYR A 1 84 ? -20.702 1.146 -13.875 1.00 92.00 84 TYR A CA 1
ATOM 650 C C . TYR A 1 84 ? -21.376 1.932 -15.015 1.00 92.00 84 TYR A C 1
ATOM 652 O O . TYR A 1 84 ? -21.626 3.130 -14.862 1.00 92.00 84 TYR A O 1
ATOM 660 N N . ALA A 1 85 ? -21.719 1.272 -16.123 1.00 91.19 85 ALA A N 1
ATOM 661 C CA . ALA A 1 85 ? -22.372 1.882 -17.280 1.00 91.19 85 ALA A CA 1
ATOM 662 C C . ALA A 1 85 ? -23.751 2.466 -16.919 1.00 91.19 85 ALA A C 1
ATOM 664 O O . ALA A 1 85 ? -24.134 3.527 -17.418 1.00 91.19 85 ALA A O 1
ATOM 665 N N . ALA A 1 86 ? -24.455 1.834 -15.974 1.00 92.81 86 ALA A N 1
ATOM 666 C CA . ALA A 1 86 ? -25.700 2.328 -15.389 1.00 92.81 86 ALA A CA 1
ATOM 667 C C . ALA A 1 86 ? -25.523 3.549 -14.459 1.00 92.81 86 ALA A C 1
ATOM 669 O O . ALA A 1 86 ? -26.513 4.118 -14.005 1.00 92.81 86 ALA A O 1
ATOM 670 N N . ARG A 1 87 ? -24.283 4.000 -14.204 1.00 90.94 87 ARG A N 1
ATOM 671 C CA . ARG A 1 87 ? -23.926 5.113 -13.300 1.00 90.94 87 ARG A CA 1
ATOM 672 C C . ARG A 1 87 ? -24.317 4.883 -11.836 1.00 90.94 87 ARG A C 1
ATOM 674 O O . ARG A 1 87 ? -24.497 5.842 -11.087 1.00 90.94 87 ARG A O 1
ATOM 681 N N . GLU A 1 88 ? -24.373 3.624 -11.412 1.00 92.12 88 GLU A N 1
ATOM 682 C CA . GLU A 1 88 ? -24.656 3.221 -10.025 1.00 92.12 88 GLU A CA 1
ATOM 683 C C . GLU A 1 88 ? -23.394 3.222 -9.134 1.00 92.12 88 GLU A C 1
ATOM 685 O O . GLU A 1 88 ? -23.458 2.876 -7.956 1.00 92.12 88 GLU A O 1
ATOM 690 N N . VAL A 1 89 ? -22.235 3.610 -9.685 1.00 88.88 89 VAL A N 1
ATOM 691 C CA . VAL A 1 89 ? -20.922 3.573 -9.019 1.00 88.88 89 VAL A CA 1
ATOM 692 C C . VAL A 1 89 ? -20.274 4.953 -9.049 1.00 88.88 89 VAL A C 1
ATOM 694 O O . VAL A 1 89 ? -20.191 5.600 -10.095 1.00 88.88 89 VAL A O 1
ATOM 697 N N . SER A 1 90 ? -19.776 5.410 -7.903 1.00 85.50 90 SER A N 1
ATOM 698 C CA . SER A 1 90 ? -19.003 6.651 -7.809 1.00 85.50 90 SER A CA 1
ATOM 699 C C . SER A 1 90 ? -17.572 6.495 -8.347 1.00 85.50 90 SER A C 1
ATOM 701 O O . SER A 1 90 ? -17.052 5.390 -8.500 1.00 85.50 90 SER A O 1
ATOM 703 N N . ARG A 1 91 ? -16.880 7.619 -8.580 1.00 80.50 91 ARG A N 1
ATOM 704 C CA . ARG A 1 91 ? -15.463 7.616 -8.995 1.00 80.50 91 ARG A CA 1
ATOM 705 C C . ARG A 1 91 ? -14.569 6.816 -8.051 1.00 80.50 91 ARG A C 1
ATOM 707 O O . ARG A 1 91 ? -13.756 6.020 -8.505 1.00 80.50 91 ARG A O 1
ATOM 714 N N . ASP A 1 92 ? -14.732 7.037 -6.750 1.00 76.88 92 ASP A N 1
ATOM 715 C CA . ASP A 1 92 ? -13.904 6.410 -5.719 1.00 76.88 92 ASP A CA 1
ATOM 716 C C . ASP A 1 92 ? -14.148 4.891 -5.661 1.00 76.88 92 ASP A C 1
ATOM 718 O O . ASP A 1 92 ? -13.224 4.109 -5.434 1.00 76.88 92 ASP A O 1
ATOM 722 N N . GLU A 1 93 ? -15.390 4.455 -5.887 1.00 84.19 93 GLU A N 1
ATOM 723 C CA . GLU A 1 93 ? -15.736 3.033 -5.946 1.00 84.19 93 GLU A CA 1
ATOM 724 C C . GLU A 1 93 ? -15.157 2.366 -7.192 1.00 84.19 93 GLU A C 1
ATOM 726 O O . GLU A 1 93 ? -14.581 1.285 -7.075 1.00 84.19 93 GLU A O 1
ATOM 731 N N . LEU A 1 94 ? -15.204 3.034 -8.348 1.00 86.38 94 LEU A N 1
ATOM 732 C CA . LEU A 1 94 ? -14.554 2.534 -9.556 1.00 86.38 94 LEU A CA 1
ATOM 733 C C . LEU A 1 94 ? -13.028 2.455 -9.390 1.00 86.38 94 LEU A C 1
ATOM 735 O O . LEU A 1 94 ? -12.427 1.445 -9.745 1.00 86.38 94 LEU A O 1
ATOM 739 N N . GLU A 1 95 ? -12.382 3.471 -8.810 1.00 82.44 95 GLU A N 1
ATOM 740 C CA . GLU A 1 95 ? -10.939 3.424 -8.518 1.00 82.44 95 GLU A CA 1
ATOM 741 C C . GLU A 1 95 ? -10.600 2.270 -7.549 1.00 82.44 95 GLU A C 1
ATOM 743 O O . GLU A 1 95 ? -9.606 1.559 -7.743 1.00 82.44 95 GLU A O 1
ATOM 748 N N . SER A 1 96 ? -11.458 2.011 -6.553 1.00 82.81 96 SER A N 1
ATOM 749 C CA . SER A 1 96 ? -11.329 0.850 -5.661 1.00 82.81 96 SER A CA 1
ATOM 750 C C . SER A 1 96 ? -11.476 -0.478 -6.407 1.00 82.81 96 SER A C 1
ATOM 752 O O . SER A 1 96 ? -10.746 -1.421 -6.096 1.00 82.81 96 SER A O 1
ATOM 754 N N . TRP A 1 97 ? -12.405 -0.571 -7.358 1.00 89.06 97 TRP A N 1
ATOM 755 C CA . TRP A 1 97 ? -12.614 -1.753 -8.193 1.00 89.06 97 TRP A CA 1
ATOM 756 C C . TRP A 1 97 ? -11.410 -2.038 -9.082 1.00 89.06 97 TRP A C 1
ATOM 758 O O . TRP A 1 97 ? -10.888 -3.148 -9.067 1.00 89.06 97 TRP A O 1
ATOM 768 N N . LEU A 1 98 ? -10.916 -1.024 -9.791 1.00 86.94 98 LEU A N 1
ATOM 769 C CA . LEU A 1 98 ? -9.746 -1.131 -10.662 1.00 86.94 98 LEU A CA 1
ATOM 770 C C . LEU A 1 98 ? -8.493 -1.554 -9.881 1.00 86.94 98 LEU A C 1
ATOM 772 O O . LEU A 1 98 ? -7.740 -2.422 -10.325 1.00 86.94 98 LEU A O 1
ATOM 776 N N . THR A 1 99 ? -8.303 -1.008 -8.677 1.00 84.25 99 THR A N 1
ATOM 777 C CA . THR A 1 99 ? -7.204 -1.412 -7.787 1.00 84.25 99 THR A CA 1
ATOM 778 C C . THR A 1 99 ? -7.297 -2.896 -7.425 1.00 84.25 99 THR A C 1
ATOM 780 O O . THR A 1 99 ? -6.306 -3.610 -7.528 1.00 84.25 99 THR A O 1
ATOM 783 N N . ALA A 1 100 ? -8.482 -3.385 -7.050 1.00 85.81 100 ALA A N 1
ATOM 784 C CA . ALA A 1 100 ? -8.683 -4.793 -6.708 1.00 85.81 100 ALA A CA 1
ATOM 785 C C . ALA A 1 100 ? -8.494 -5.729 -7.919 1.00 85.81 100 ALA A C 1
ATOM 787 O O . ALA A 1 100 ? -7.795 -6.736 -7.807 1.00 85.81 100 ALA A O 1
ATOM 788 N N . LEU A 1 101 ? -9.022 -5.357 -9.092 1.00 88.38 101 LEU A N 1
ATOM 789 C CA . LEU A 1 101 ? -8.841 -6.112 -10.339 1.00 88.38 101 LEU A CA 1
ATOM 790 C C . LEU A 1 101 ? -7.367 -6.248 -10.738 1.00 88.38 101 LEU A C 1
ATOM 792 O O . LEU A 1 101 ? -6.978 -7.262 -11.307 1.00 88.38 101 LEU A O 1
ATOM 796 N N . SER A 1 102 ? -6.522 -5.277 -10.389 1.00 87.94 102 SER A N 1
ATOM 797 C CA . SER A 1 102 ? -5.085 -5.307 -10.698 1.00 87.94 102 SER A CA 1
ATOM 798 C C . SER A 1 102 ? -4.331 -6.480 -10.053 1.00 87.94 102 SER A C 1
ATOM 800 O O . SER A 1 102 ? -3.201 -6.773 -10.446 1.00 87.94 102 SER A O 1
ATOM 802 N N . PHE A 1 103 ? -4.938 -7.150 -9.068 1.00 83.50 103 PHE A N 1
ATOM 803 C CA . PHE A 1 103 ? -4.384 -8.317 -8.378 1.00 83.50 103 PHE A CA 1
ATOM 804 C C . PHE A 1 103 ? -4.992 -9.647 -8.846 1.00 83.50 103 PHE A C 1
ATOM 806 O O . PHE A 1 103 ? -4.759 -10.688 -8.226 1.00 83.50 103 PHE A O 1
ATOM 813 N N . HIS A 1 104 ? -5.754 -9.638 -9.944 1.00 85.94 104 HIS A N 1
ATOM 814 C CA . HIS A 1 104 ? -6.302 -10.851 -10.536 1.00 85.94 104 HIS A CA 1
ATOM 815 C C . HIS A 1 104 ? -5.177 -11.783 -11.006 1.00 85.94 104 HIS A C 1
ATOM 817 O O . HIS A 1 104 ? -4.318 -11.387 -11.796 1.00 85.94 104 HIS A O 1
ATOM 823 N N . LYS A 1 105 ? -5.178 -13.033 -10.529 1.00 81.19 105 LYS A N 1
ATOM 824 C CA . LYS A 1 105 ? -4.080 -13.987 -10.774 1.00 81.19 105 LYS A CA 1
ATOM 825 C C . LYS A 1 105 ? -4.234 -14.795 -12.057 1.00 81.19 105 LYS A C 1
ATOM 827 O O . LYS A 1 105 ? -3.246 -15.021 -12.740 1.00 81.19 105 LYS A O 1
ATOM 832 N N . GLN A 1 106 ? -5.458 -15.218 -12.370 1.00 87.69 106 GLN A N 1
ATOM 833 C CA . GLN A 1 106 ? -5.759 -16.071 -13.526 1.00 87.69 106 GLN A CA 1
ATOM 834 C C . GLN A 1 106 ? -6.913 -15.488 -14.352 1.00 87.69 106 GLN A C 1
ATOM 836 O O . GLN A 1 106 ? -8.033 -15.987 -14.284 1.00 87.69 106 GLN A O 1
ATOM 841 N N . PRO A 1 107 ? -6.699 -14.355 -15.037 1.00 92.56 107 PRO A N 1
ATOM 842 C CA . PRO A 1 107 ? -7.746 -13.752 -15.857 1.00 92.56 107 PRO A CA 1
ATOM 843 C C . PRO A 1 107 ? -8.074 -14.616 -17.082 1.00 92.56 107 PRO A C 1
ATOM 845 O O . PRO A 1 107 ? -7.175 -15.181 -17.702 1.00 92.56 107 PRO A O 1
ATOM 848 N N . SER A 1 108 ? -9.355 -14.687 -17.443 1.00 93.56 108 SER A N 1
ATOM 849 C CA . SER A 1 108 ? -9.821 -15.322 -18.679 1.00 93.56 108 SER A CA 1
ATOM 850 C C . SER A 1 108 ? -9.883 -14.319 -19.839 1.00 93.56 108 SER A C 1
ATOM 852 O O . SER A 1 108 ? -9.789 -13.105 -19.632 1.00 93.56 108 SER A O 1
ATOM 854 N N . LEU A 1 109 ? -10.070 -14.808 -21.067 1.00 95.12 109 LEU A N 1
ATOM 855 C CA . LEU A 1 109 ? -10.216 -13.943 -22.243 1.00 95.12 109 LEU A CA 1
ATOM 856 C C . LEU A 1 109 ? -11.455 -13.040 -22.145 1.00 95.12 109 LEU A C 1
ATOM 858 O O . LEU A 1 109 ? -11.378 -11.865 -22.488 1.00 95.12 109 LEU A O 1
ATOM 862 N N . GLU A 1 110 ? -12.556 -13.540 -21.579 1.00 95.50 110 GLU A N 1
ATOM 863 C CA . GLU A 1 110 ? -13.792 -12.771 -21.379 1.00 95.50 110 GLU A CA 1
ATOM 864 C C . GLU A 1 110 ? -13.594 -11.597 -20.404 1.00 95.50 110 GLU A C 1
ATOM 866 O O . GLU A 1 110 ? -14.208 -10.533 -20.550 1.00 95.50 110 GLU A O 1
ATOM 871 N N . ILE A 1 111 ? -12.705 -11.760 -19.414 1.00 95.31 111 ILE A N 1
ATOM 872 C CA . ILE A 1 111 ? -12.292 -10.658 -18.537 1.00 95.31 111 ILE A CA 1
ATOM 873 C C . ILE A 1 111 ? -11.560 -9.598 -19.362 1.00 95.31 111 ILE A C 1
ATOM 875 O O . ILE A 1 111 ? -11.874 -8.416 -19.233 1.00 95.31 111 ILE A O 1
ATOM 879 N N . LEU A 1 112 ? -10.624 -9.994 -20.231 1.00 95.31 112 LEU A N 1
ATOM 880 C CA . LEU A 1 112 ? -9.892 -9.048 -21.081 1.00 95.31 112 LEU A CA 1
ATOM 881 C C . LEU A 1 112 ? -10.811 -8.308 -22.063 1.00 95.31 112 LEU A C 1
ATOM 883 O O . LEU A 1 112 ? -10.607 -7.115 -22.287 1.00 95.31 112 LEU A O 1
ATOM 887 N N . ASP A 1 113 ? -11.833 -8.969 -22.609 1.00 94.88 113 ASP A N 1
ATOM 888 C CA . ASP A 1 113 ? -12.855 -8.327 -23.448 1.00 94.88 113 ASP A CA 1
ATOM 889 C C . ASP A 1 113 ? -13.627 -7.254 -22.672 1.00 94.88 113 ASP A C 1
ATOM 891 O O . ASP A 1 113 ? -13.776 -6.123 -23.132 1.00 94.88 113 ASP A O 1
ATOM 895 N N . THR A 1 114 ? -14.041 -7.560 -21.442 1.00 94.06 114 THR A N 1
ATOM 896 C CA . THR A 1 114 ? -14.756 -6.595 -20.594 1.00 94.06 114 THR A CA 1
ATOM 897 C C . THR A 1 114 ? -13.864 -5.416 -20.195 1.00 94.06 114 THR A C 1
ATOM 899 O O . THR A 1 114 ? -14.293 -4.263 -20.179 1.00 94.06 114 THR A O 1
ATOM 902 N N . LEU A 1 115 ? -12.592 -5.680 -19.894 1.00 92.25 115 LEU A N 1
ATOM 903 C CA . LEU A 1 115 ? -11.621 -4.643 -19.549 1.00 92.25 115 LEU A CA 1
ATOM 904 C C . LEU A 1 115 ? -11.335 -3.684 -20.710 1.00 92.25 115 LEU A C 1
ATOM 906 O O . LEU A 1 115 ? -11.072 -2.507 -20.462 1.00 92.25 115 LEU A O 1
ATOM 910 N N . GLN A 1 116 ? -11.435 -4.138 -21.963 1.00 91.38 116 GLN A N 1
ATOM 911 C CA . GLN A 1 116 ? -11.367 -3.244 -23.121 1.00 91.38 116 GLN A CA 1
ATOM 912 C C . GLN A 1 116 ? -12.517 -2.232 -23.126 1.00 91.38 116 GLN A C 1
ATOM 914 O O . GLN A 1 116 ? -12.278 -1.061 -23.420 1.00 91.38 116 GLN A O 1
ATOM 919 N N . LEU A 1 117 ? -13.730 -2.635 -22.735 1.00 90.62 117 LEU A N 1
ATOM 920 C CA . LEU A 1 117 ? -14.876 -1.722 -22.635 1.00 90.62 117 LEU A CA 1
ATOM 921 C C . LEU A 1 117 ? -14.612 -0.612 -21.607 1.00 90.62 117 LEU A C 1
ATOM 923 O O . LEU A 1 117 ? -14.787 0.569 -21.902 1.00 90.62 117 LEU A O 1
ATOM 927 N N . PHE A 1 118 ? -14.059 -0.969 -20.442 1.00 88.88 118 PHE A N 1
ATOM 928 C CA . PHE A 1 118 ? -13.630 0.012 -19.438 1.00 88.88 118 PHE A CA 1
ATOM 929 C C . PHE A 1 118 ? -12.580 1.005 -19.969 1.00 88.88 118 PHE A C 1
ATOM 931 O O . PHE A 1 118 ? -12.545 2.154 -19.523 1.00 88.88 118 PHE A O 1
ATOM 938 N N . MET A 1 119 ? -11.704 0.588 -20.894 1.00 87.69 119 MET A N 1
ATOM 939 C CA . MET A 1 119 ? -10.742 1.496 -21.532 1.00 87.69 119 MET A CA 1
ATOM 940 C C . MET A 1 119 ? -11.406 2.434 -22.548 1.00 87.69 119 MET A C 1
ATOM 942 O O . MET A 1 119 ? -10.989 3.588 -22.649 1.00 87.69 119 MET A O 1
ATOM 946 N N . GLN A 1 120 ? -12.400 1.947 -23.297 1.00 83.81 120 GLN A N 1
ATOM 947 C CA . GLN A 1 120 ? -13.068 2.681 -24.379 1.00 83.81 120 GLN A CA 1
ATOM 948 C C . GLN A 1 120 ? -14.037 3.751 -23.874 1.00 83.81 120 GLN A C 1
ATOM 950 O O . GLN A 1 120 ? -14.104 4.826 -24.467 1.00 83.81 120 GLN A O 1
ATOM 955 N N . ASP A 1 121 ? -14.709 3.514 -22.746 1.00 79.38 121 ASP A N 1
ATOM 956 C CA . ASP A 1 121 ? -15.659 4.469 -22.153 1.00 79.38 121 ASP A CA 1
ATOM 957 C C . ASP A 1 121 ? -14.997 5.761 -21.626 1.00 79.38 121 ASP A C 1
ATOM 959 O O . ASP A 1 121 ? -15.666 6.654 -21.105 1.00 79.38 121 ASP A O 1
ATOM 963 N N . GLY A 1 122 ? -13.674 5.898 -21.784 1.00 58.69 122 GLY A N 1
ATOM 964 C CA . GLY A 1 122 ? -12.969 7.180 -21.708 1.00 58.69 122 GLY A CA 1
ATOM 965 C C . GLY A 1 122 ? -12.908 7.799 -20.312 1.00 58.69 122 GLY A C 1
ATOM 966 O O . GLY A 1 122 ? -12.535 8.961 -20.171 1.00 58.69 122 GLY A O 1
ATOM 967 N N . TYR A 1 123 ? -13.262 7.045 -19.271 1.00 60.34 123 TYR A N 1
ATOM 968 C CA . TYR A 1 123 ? -13.448 7.590 -17.929 1.00 60.34 123 TYR A CA 1
ATOM 969 C C . TYR A 1 123 ? -12.172 8.165 -17.311 1.00 60.34 123 TYR A C 1
ATOM 971 O O . TYR A 1 123 ? -12.182 9.252 -16.733 1.00 60.34 123 TYR A O 1
ATOM 979 N N . HIS A 1 124 ? -11.070 7.415 -17.381 1.00 71.06 124 HIS A N 1
ATOM 980 C CA . HIS A 1 124 ? -9.795 7.842 -16.822 1.00 71.06 124 HIS A CA 1
ATOM 981 C C . HIS A 1 124 ? -8.646 7.012 -17.405 1.00 71.06 124 HIS A C 1
ATOM 983 O O . HIS A 1 124 ? -8.692 5.784 -17.314 1.00 71.06 124 HIS A O 1
ATOM 989 N N . PRO A 1 125 ? -7.539 7.637 -17.852 1.00 77.12 125 PRO A N 1
ATOM 990 C CA . PRO A 1 125 ? -6.321 6.907 -18.214 1.00 77.12 125 PRO A CA 1
ATOM 991 C C . PRO A 1 125 ? -5.819 5.939 -17.123 1.00 77.12 125 PRO A C 1
ATOM 993 O O . PRO A 1 125 ? -5.166 4.948 -17.423 1.00 77.12 125 PRO A O 1
ATOM 996 N N . LYS A 1 126 ? -6.159 6.162 -15.842 1.00 75.25 126 LYS A N 1
ATOM 997 C CA . LYS A 1 126 ? -5.796 5.272 -14.726 1.00 75.25 126 LYS A CA 1
ATOM 998 C C . LYS A 1 126 ? -6.393 3.868 -14.847 1.00 75.25 126 LYS A C 1
ATOM 1000 O O . LYS A 1 126 ? -5.784 2.932 -14.340 1.00 75.25 126 LYS A O 1
ATOM 1005 N N . THR A 1 127 ? -7.511 3.693 -15.554 1.00 88.12 127 THR A N 1
ATOM 1006 C CA . THR A 1 127 ? -8.047 2.364 -15.889 1.00 88.12 127 THR A CA 1
ATOM 1007 C C . THR A 1 127 ? -6.998 1.514 -16.604 1.00 88.12 127 THR A C 1
ATOM 1009 O O . THR A 1 127 ? -6.874 0.324 -16.326 1.00 88.12 127 THR A O 1
ATOM 1012 N N . TRP A 1 128 ? -6.162 2.123 -17.450 1.00 92.75 128 TRP A N 1
ATOM 1013 C CA . TRP A 1 128 ? -5.126 1.419 -18.205 1.00 92.75 128 TRP A CA 1
ATOM 1014 C C . TRP A 1 128 ? -4.072 0.770 -17.308 1.00 92.75 128 TRP A C 1
ATOM 1016 O O . TRP A 1 128 ? -3.532 -0.273 -17.665 1.00 92.75 128 TRP A O 1
ATOM 1026 N N . LEU A 1 129 ? -3.801 1.332 -16.126 1.00 92.81 129 LEU A N 1
ATOM 1027 C CA . LEU A 1 129 ? -2.882 0.738 -15.151 1.00 92.81 129 LEU A CA 1
ATOM 1028 C C . LEU A 1 129 ? -3.426 -0.578 -14.583 1.00 92.81 129 LEU A C 1
ATOM 1030 O O . LEU A 1 129 ? -2.690 -1.563 -14.478 1.00 92.81 129 LEU A O 1
ATOM 1034 N N . ALA A 1 130 ? -4.725 -0.617 -14.283 1.00 91.75 130 ALA A N 1
ATOM 1035 C CA . ALA A 1 130 ? -5.374 -1.832 -13.812 1.00 91.75 130 ALA A CA 1
ATOM 1036 C C . ALA A 1 130 ? -5.459 -2.885 -14.917 1.00 91.75 130 ALA A C 1
ATOM 1038 O O . ALA A 1 130 ? -5.039 -4.024 -14.718 1.00 91.75 130 ALA A O 1
ATOM 1039 N N . VAL A 1 131 ? -5.906 -2.487 -16.111 1.00 94.44 131 VAL A N 1
ATOM 1040 C CA . VAL A 1 131 ? -6.022 -3.393 -17.261 1.00 94.44 131 VAL A CA 1
ATOM 1041 C C . VAL A 1 131 ? -4.667 -3.989 -17.639 1.00 94.44 131 VAL A C 1
ATOM 1043 O O . VAL A 1 131 ? -4.544 -5.202 -17.776 1.00 94.44 131 VAL A O 1
ATOM 1046 N N . SER A 1 132 ? -3.621 -3.168 -17.730 1.00 95.81 132 SER A N 1
ATOM 1047 C CA . SER A 1 132 ? -2.264 -3.649 -18.022 1.00 95.81 132 SER A CA 1
ATOM 1048 C C . SER A 1 132 ? -1.701 -4.598 -16.960 1.00 95.81 132 SER A C 1
ATOM 1050 O O . SER A 1 132 ? -0.946 -5.506 -17.304 1.00 95.81 132 SER A O 1
ATOM 1052 N N . SER A 1 133 ? -2.079 -4.432 -15.688 1.00 94.94 133 SER A N 1
ATOM 1053 C CA . SER A 1 133 ? -1.718 -5.369 -14.614 1.00 94.94 133 SER A CA 1
ATOM 1054 C C . SER A 1 133 ? -2.398 -6.727 -14.798 1.00 94.94 133 SER A C 1
ATOM 1056 O O . SER A 1 133 ? -1.755 -7.762 -14.633 1.00 94.94 133 SER A O 1
ATOM 1058 N N . VAL A 1 134 ? -3.668 -6.734 -15.214 1.00 95.06 134 VAL A N 1
ATOM 1059 C CA . VAL A 1 134 ? -4.396 -7.970 -15.540 1.00 95.06 134 VAL A CA 1
ATOM 1060 C C . VAL A 1 134 ? -3.795 -8.653 -16.769 1.00 95.06 134 VAL A C 1
ATOM 1062 O O . VAL A 1 134 ? -3.568 -9.860 -16.743 1.00 95.06 134 VAL A O 1
ATOM 1065 N N . VAL A 1 135 ? -3.457 -7.895 -17.818 1.00 96.25 135 VAL A N 1
ATOM 1066 C CA . VAL A 1 135 ? -2.771 -8.453 -18.995 1.00 96.25 135 VAL A CA 1
ATOM 1067 C C . VAL A 1 135 ? -1.418 -9.052 -18.612 1.00 96.25 135 VAL A C 1
ATOM 1069 O O . VAL A 1 135 ? -1.081 -10.133 -19.082 1.00 96.25 135 VAL A O 1
ATOM 1072 N N . HIS A 1 136 ? -0.660 -8.410 -17.718 1.00 95.31 136 HIS A N 1
ATOM 1073 C CA . HIS A 1 136 ? 0.584 -8.984 -17.207 1.00 95.31 136 HIS A CA 1
ATOM 1074 C C . HIS A 1 136 ? 0.357 -10.342 -16.523 1.00 95.31 136 HIS A C 1
ATOM 1076 O O . HIS A 1 136 ? 1.086 -11.293 -16.801 1.00 95.31 136 HIS A O 1
ATOM 1082 N N . SER A 1 137 ? -0.670 -10.460 -15.674 1.00 93.38 137 SER A N 1
ATOM 1083 C CA . SER A 1 137 ? -1.042 -11.740 -15.057 1.00 93.38 137 SER A CA 1
ATOM 1084 C C . SER A 1 137 ? -1.424 -12.802 -16.093 1.00 93.38 137 SER A C 1
ATOM 1086 O O . SER A 1 137 ? -0.971 -13.936 -15.971 1.00 93.38 137 SER A O 1
ATOM 1088 N N . TYR A 1 138 ? -2.190 -12.444 -17.133 1.00 95.19 138 TYR A N 1
ATOM 1089 C CA . TYR A 1 138 ? -2.522 -13.348 -18.245 1.00 95.19 138 TYR A CA 1
ATOM 1090 C C . TYR A 1 138 ? -1.261 -13.836 -18.975 1.00 95.19 138 TYR A C 1
ATOM 1092 O O . TYR A 1 138 ? -1.036 -15.033 -19.132 1.00 95.19 138 TYR A O 1
ATOM 1100 N N . CYS A 1 139 ? -0.385 -12.904 -19.352 1.00 94.12 139 CYS A N 1
ATOM 1101 C CA . CYS A 1 139 ? 0.849 -13.174 -20.086 1.00 94.12 139 CYS A CA 1
ATOM 1102 C C . CYS A 1 139 ? 1.877 -14.006 -19.320 1.00 94.12 139 CYS A C 1
ATOM 1104 O O . CYS A 1 139 ? 2.757 -14.615 -19.920 1.00 94.12 139 CYS A O 1
ATOM 1106 N N . ARG A 1 140 ? 1.783 -14.052 -17.989 1.00 91.50 140 ARG A N 1
ATOM 1107 C CA . ARG A 1 140 ? 2.593 -14.968 -17.182 1.00 91.50 140 ARG A CA 1
ATOM 1108 C C . ARG A 1 140 ? 2.149 -16.427 -17.293 1.00 91.50 140 ARG A C 1
ATOM 1110 O O . ARG A 1 140 ? 2.942 -17.304 -16.964 1.00 91.50 140 ARG A O 1
ATOM 1117 N N . LEU A 1 141 ? 0.903 -16.677 -17.693 1.00 91.44 141 LEU A N 1
ATOM 1118 C CA . LEU A 1 141 ? 0.334 -18.018 -17.842 1.00 91.44 141 LEU A CA 1
ATOM 1119 C C . LEU A 1 141 ? 0.509 -18.557 -19.265 1.00 91.44 141 LEU A C 1
ATOM 1121 O O . LEU A 1 141 ? 0.664 -19.763 -19.436 1.00 91.44 141 LEU A O 1
ATOM 1125 N N . ASP A 1 142 ? 0.516 -17.670 -20.263 1.00 92.06 142 ASP A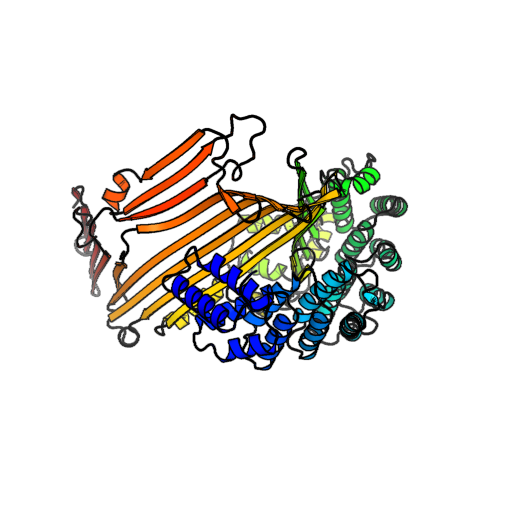 N 1
ATOM 1126 C CA . ASP A 1 142 ? 0.645 -18.023 -21.676 1.00 92.06 142 ASP A CA 1
ATOM 1127 C C . ASP A 1 142 ? 1.841 -17.306 -22.338 1.00 92.06 142 ASP A C 1
ATOM 1129 O O . ASP A 1 142 ? 1.779 -16.097 -22.581 1.00 92.06 142 ASP A O 1
ATOM 1133 N N . PRO A 1 143 ? 2.919 -18.032 -22.695 1.00 87.62 143 PRO A N 1
ATOM 1134 C CA . PRO A 1 143 ? 4.057 -17.472 -23.425 1.00 87.62 143 PRO A CA 1
ATOM 1135 C C . PRO A 1 143 ? 3.705 -16.846 -24.785 1.00 87.62 143 PRO A C 1
ATOM 1137 O O . PRO A 1 143 ? 4.454 -15.996 -25.265 1.00 87.62 143 PRO A O 1
ATOM 1140 N N . ALA A 1 144 ? 2.592 -17.250 -25.411 1.00 91.81 144 ALA A N 1
ATOM 1141 C CA . ALA A 1 144 ? 2.112 -16.725 -26.690 1.00 91.81 144 ALA A CA 1
ATOM 1142 C C . ALA A 1 144 ? 1.090 -15.582 -26.527 1.00 91.81 144 ALA A C 1
ATOM 1144 O O . ALA A 1 144 ? 0.455 -15.168 -27.499 1.00 91.81 144 ALA A O 1
ATOM 1145 N N . CYS A 1 145 ? 0.937 -15.017 -25.321 1.00 94.00 145 CYS A N 1
ATOM 1146 C CA . CYS A 1 145 ? -0.091 -14.010 -25.047 1.00 94.00 145 CYS A CA 1
ATOM 1147 C C . CYS A 1 145 ? -0.047 -12.785 -25.980 1.00 94.00 145 CYS A C 1
ATOM 1149 O O . CYS A 1 145 ? -1.079 -12.166 -26.224 1.00 94.00 145 CYS A O 1
ATOM 1151 N N . ALA A 1 146 ? 1.128 -12.420 -26.508 1.00 91.69 146 ALA A N 1
ATOM 1152 C CA . ALA A 1 146 ? 1.294 -11.267 -27.394 1.00 91.69 146 ALA A CA 1
ATOM 1153 C C . ALA A 1 146 ? 0.554 -11.437 -28.736 1.00 91.69 146 ALA A C 1
ATOM 1155 O O . ALA A 1 146 ? 0.217 -10.443 -29.382 1.00 91.69 146 ALA A O 1
ATOM 1156 N N . ASP A 1 147 ? 0.262 -12.680 -29.127 1.00 94.06 147 ASP A N 1
ATOM 1157 C CA . ASP A 1 147 ? -0.498 -13.020 -30.332 1.00 94.06 147 ASP A CA 1
ATOM 1158 C C . ASP A 1 147 ? -2.013 -13.112 -30.067 1.00 94.06 147 ASP A C 1
ATOM 1160 O O . ASP A 1 147 ? -2.804 -13.303 -30.990 1.00 94.06 147 ASP A O 1
ATOM 1164 N N . THR A 1 148 ? -2.443 -12.953 -28.810 1.00 96.44 148 THR A N 1
ATOM 1165 C CA . THR A 1 148 ? -3.860 -12.991 -28.429 1.00 96.44 148 THR A CA 1
ATOM 1166 C C . THR A 1 148 ? -4.575 -11.711 -28.895 1.00 96.44 148 THR A C 1
ATOM 1168 O O . THR A 1 148 ? -4.148 -10.616 -28.513 1.00 96.44 148 THR A O 1
ATOM 1171 N N . PRO A 1 149 ? -5.696 -11.794 -29.644 1.00 95.88 149 PRO A N 1
ATOM 1172 C CA . PRO A 1 149 ? -6.386 -10.621 -30.194 1.00 95.88 149 PRO A CA 1
ATOM 1173 C C . PRO A 1 149 ? -6.769 -9.564 -29.150 1.00 95.88 149 PRO A C 1
ATOM 1175 O O . PRO A 1 149 ? -6.577 -8.371 -29.375 1.00 95.88 149 PRO A O 1
ATOM 1178 N N . GLN A 1 150 ? -7.250 -9.990 -27.980 1.00 95.56 150 GLN A N 1
ATOM 1179 C CA . GLN A 1 150 ? -7.617 -9.104 -26.871 1.00 95.56 150 GLN A CA 1
ATOM 1180 C C . GLN A 1 150 ? -6.416 -8.320 -26.337 1.00 95.56 150 GLN A C 1
ATOM 1182 O O . GLN A 1 150 ? -6.492 -7.116 -26.087 1.00 95.56 150 GLN A O 1
ATOM 1187 N N . VAL A 1 151 ? -5.279 -9.000 -26.193 1.00 96.38 151 VAL A N 1
ATOM 1188 C CA . VAL A 1 151 ? -4.024 -8.394 -25.744 1.00 96.38 151 VAL A CA 1
ATOM 1189 C C . VAL A 1 151 ? -3.507 -7.406 -26.793 1.00 96.38 151 VAL A C 1
ATOM 1191 O O . VAL A 1 151 ? -3.095 -6.300 -26.441 1.00 96.38 151 VAL A O 1
ATOM 1194 N N . GLN A 1 152 ? -3.590 -7.760 -28.079 1.00 95.62 152 GLN A N 1
ATOM 1195 C CA . GLN A 1 152 ? -3.218 -6.880 -29.188 1.00 95.62 152 GLN A CA 1
ATOM 1196 C C . GLN A 1 152 ? -4.108 -5.640 -29.275 1.00 95.62 152 GLN A C 1
ATOM 1198 O O . GLN A 1 152 ? -3.592 -4.550 -29.521 1.00 95.62 152 GLN A O 1
ATOM 1203 N N . ALA A 1 153 ? -5.415 -5.768 -29.038 1.00 94.19 153 ALA A N 1
ATOM 1204 C CA . ALA A 1 153 ? -6.343 -4.640 -29.018 1.00 94.19 153 ALA A CA 1
ATOM 1205 C C . ALA A 1 153 ? -6.004 -3.650 -27.891 1.00 94.19 153 ALA A C 1
ATOM 1207 O O . ALA A 1 153 ? -5.889 -2.447 -28.137 1.00 94.19 153 ALA A O 1
ATOM 1208 N N . ILE A 1 154 ? -5.751 -4.158 -26.678 1.00 95.00 154 ILE A N 1
ATOM 1209 C CA . ILE A 1 154 ? -5.315 -3.346 -25.530 1.00 95.00 154 ILE A CA 1
ATOM 1210 C C . ILE A 1 154 ? -3.977 -2.660 -25.830 1.00 95.00 154 ILE A C 1
ATOM 1212 O O . ILE A 1 154 ? -3.855 -1.449 -25.648 1.00 95.00 154 ILE A O 1
ATOM 1216 N N . MET A 1 155 ? -2.983 -3.408 -26.324 1.00 95.56 155 MET A N 1
ATOM 1217 C CA . MET A 1 155 ? -1.674 -2.853 -26.683 1.00 95.56 155 MET A CA 1
ATOM 1218 C C . MET A 1 155 ? -1.802 -1.774 -27.763 1.00 95.56 155 MET A C 1
ATOM 1220 O O . MET A 1 155 ? -1.206 -0.708 -27.639 1.00 95.56 155 MET A O 1
ATOM 1224 N N . SER A 1 156 ? -2.627 -2.011 -28.783 1.00 94.06 156 SER A N 1
ATOM 1225 C CA . SER A 1 156 ? -2.850 -1.062 -29.876 1.00 94.06 156 SER A CA 1
ATOM 1226 C C . SER A 1 156 ? -3.439 0.254 -29.374 1.00 94.06 156 SER A C 1
ATOM 1228 O O . SER A 1 156 ? -2.998 1.313 -29.808 1.00 94.06 156 SER A O 1
ATOM 1230 N N . ALA A 1 157 ? -4.383 0.218 -28.427 1.00 92.62 157 ALA A N 1
ATOM 1231 C CA . ALA A 1 157 ? -4.935 1.433 -27.823 1.00 92.62 157 ALA A CA 1
ATOM 1232 C C . ALA A 1 157 ? -3.861 2.251 -27.074 1.00 92.62 157 ALA A C 1
ATOM 1234 O O . ALA A 1 157 ? -3.824 3.483 -27.164 1.00 92.62 157 ALA A O 1
ATOM 1235 N N . LEU A 1 158 ? -2.947 1.570 -26.373 1.00 94.69 158 LEU A N 1
ATOM 1236 C CA . LEU A 1 158 ? -1.822 2.219 -25.696 1.00 94.69 158 LEU A CA 1
ATOM 1237 C C . LEU A 1 158 ? -0.818 2.795 -26.702 1.00 94.69 158 LEU A C 1
ATOM 1239 O O . LEU A 1 158 ? -0.442 3.957 -26.581 1.00 94.69 158 LEU A O 1
ATOM 1243 N N . GLU A 1 159 ? -0.414 2.033 -27.720 1.00 94.94 159 GLU A N 1
ATOM 1244 C CA . GLU A 1 159 ? 0.545 2.484 -28.738 1.00 94.94 159 GLU A CA 1
ATOM 1245 C C . GLU A 1 159 ? -0.005 3.639 -29.590 1.00 94.94 159 GLU A C 1
ATOM 1247 O O . GLU A 1 159 ? 0.721 4.593 -29.867 1.00 94.94 159 GLU A O 1
ATOM 1252 N N . GLN A 1 160 ? -1.298 3.625 -29.930 1.00 93.44 160 GLN A N 1
ATOM 1253 C CA . GLN A 1 160 ? -1.961 4.745 -30.611 1.00 93.44 160 GLN A CA 1
ATOM 1254 C C . GLN A 1 160 ? -1.885 6.038 -29.795 1.00 93.44 160 GLN A C 1
ATOM 1256 O O . GLN A 1 160 ? -1.651 7.108 -30.355 1.00 93.44 160 GLN A O 1
ATOM 1261 N N . THR A 1 161 ? -2.016 5.938 -28.470 1.00 93.38 161 THR A N 1
ATOM 1262 C CA . THR A 1 161 ? -1.885 7.083 -27.558 1.00 93.38 161 THR A CA 1
ATOM 1263 C C . THR A 1 161 ? -0.468 7.670 -27.572 1.00 93.38 161 THR A C 1
ATOM 1265 O O . THR A 1 161 ? -0.299 8.880 -27.422 1.00 93.38 161 THR A O 1
ATOM 1268 N N . LEU A 1 162 ? 0.562 6.840 -27.772 1.00 95.75 162 LEU A N 1
ATOM 1269 C CA . LEU A 1 162 ? 1.953 7.300 -27.860 1.00 95.75 162 LEU A CA 1
ATOM 1270 C C . LEU A 1 162 ? 2.287 7.958 -29.206 1.00 95.75 162 LEU A C 1
ATOM 1272 O O . LEU A 1 162 ? 3.202 8.785 -29.278 1.00 95.75 162 LEU A O 1
ATOM 1276 N N . GLY A 1 163 ? 1.589 7.579 -30.279 1.00 94.50 163 GLY A N 1
ATOM 1277 C CA . GLY A 1 163 ? 1.966 7.948 -31.642 1.00 94.50 163 GLY A CA 1
ATOM 1278 C C . GLY A 1 163 ? 3.379 7.461 -31.995 1.00 94.50 163 GLY A C 1
ATOM 1279 O O . GLY A 1 163 ? 3.860 6.460 -31.476 1.00 94.50 163 GLY A O 1
ATOM 1280 N N . GLU A 1 164 ? 4.086 8.180 -32.868 1.00 93.62 164 GLU A N 1
ATOM 1281 C CA . GLU A 1 164 ? 5.418 7.750 -33.334 1.00 93.62 164 GLU A CA 1
ATOM 1282 C C . GLU A 1 164 ? 6.570 8.098 -32.377 1.00 93.62 164 GLU A C 1
ATOM 1284 O O . GLU A 1 164 ? 7.677 7.563 -32.495 1.00 93.62 164 GLU A O 1
ATOM 1289 N N . SER A 1 165 ? 6.363 9.075 -31.488 1.00 94.75 165 SER A N 1
ATOM 1290 C CA . SER A 1 165 ? 7.439 9.684 -30.691 1.00 94.75 165 SER A CA 1
ATOM 1291 C C . SER A 1 165 ? 6.978 10.303 -29.368 1.00 94.75 165 SER A C 1
ATOM 1293 O O . SER A 1 165 ? 7.725 11.098 -28.808 1.00 94.75 165 SER A O 1
ATOM 1295 N N . CYS A 1 166 ? 5.790 9.968 -28.852 1.00 97.19 166 CYS A N 1
ATOM 1296 C CA . CYS A 1 166 ? 5.258 10.485 -27.581 1.00 97.19 166 CYS A CA 1
ATOM 1297 C C . CYS A 1 166 ? 5.123 12.019 -27.508 1.00 97.19 166 CYS A C 1
ATOM 1299 O O . CYS A 1 166 ? 5.208 12.603 -26.427 1.00 97.19 166 CYS A O 1
ATOM 1301 N N . ILE A 1 167 ? 4.922 12.678 -28.653 1.00 95.06 167 ILE A N 1
ATOM 1302 C CA . ILE A 1 167 ? 4.795 14.136 -28.721 1.00 95.06 167 ILE A CA 1
ATOM 1303 C C . ILE A 1 167 ? 3.417 14.541 -28.193 1.00 95.06 167 ILE A C 1
ATOM 1305 O O . ILE A 1 167 ? 2.389 14.114 -28.717 1.00 95.06 167 ILE A O 1
ATOM 1309 N N . SER A 1 168 ? 3.403 15.408 -27.185 1.00 92.50 168 SER A N 1
ATOM 1310 C CA . SER A 1 168 ? 2.190 15.973 -26.594 1.00 92.50 168 SER A CA 1
ATOM 1311 C C . SER A 1 168 ? 2.117 17.480 -26.822 1.00 92.50 168 SER A C 1
ATOM 1313 O O . SER A 1 168 ? 3.099 18.186 -26.600 1.00 92.50 168 SER A O 1
ATOM 1315 N N . THR A 1 169 ? 0.945 17.980 -27.209 1.00 89.50 169 THR A N 1
ATOM 1316 C CA . THR A 1 169 ? 0.694 19.422 -27.407 1.00 89.50 169 THR A CA 1
ATOM 1317 C C . THR A 1 169 ? 0.046 20.088 -26.193 1.00 89.50 169 THR A C 1
ATOM 1319 O O . THR A 1 169 ? 0.207 21.290 -25.993 1.00 89.50 169 THR A O 1
ATOM 1322 N N . THR A 1 170 ? -0.649 19.315 -25.352 1.00 91.19 170 THR A N 1
ATOM 1323 C CA . THR A 1 170 ? -1.300 19.786 -24.121 1.00 91.19 170 THR A CA 1
ATOM 1324 C C . THR A 1 170 ? -0.801 19.015 -22.896 1.00 91.19 170 THR A C 1
ATOM 1326 O O . THR A 1 170 ? -0.317 17.886 -23.013 1.00 91.19 170 THR A O 1
ATOM 1329 N N . ARG A 1 171 ? -0.950 19.604 -21.697 1.00 88.00 171 ARG A N 1
ATOM 1330 C CA . ARG A 1 171 ? -0.620 18.929 -20.425 1.00 88.00 171 ARG A CA 1
ATOM 1331 C C . ARG A 1 171 ? -1.461 17.664 -20.217 1.00 88.00 171 ARG A C 1
ATOM 1333 O O . ARG A 1 171 ? -0.928 16.654 -19.787 1.00 88.00 171 ARG A O 1
ATOM 1340 N N . GLU A 1 172 ? -2.742 17.686 -20.578 1.00 88.38 172 GLU A N 1
ATOM 1341 C CA . GLU A 1 172 ? -3.630 16.516 -20.481 1.00 88.38 172 GLU A CA 1
ATOM 1342 C C . GLU A 1 172 ? -3.183 15.369 -21.403 1.00 88.38 172 GLU A C 1
ATOM 1344 O O . GLU A 1 172 ? -3.140 14.206 -20.994 1.00 88.38 172 GLU A O 1
ATOM 1349 N N . GLN A 1 173 ? -2.761 15.694 -22.631 1.00 91.31 173 GLN A N 1
ATOM 1350 C CA . GLN A 1 173 ? -2.186 14.706 -23.542 1.00 91.31 173 GLN A CA 1
ATOM 1351 C C . GLN A 1 173 ? -0.872 14.146 -22.980 1.00 91.31 173 GLN A C 1
ATOM 1353 O O . GLN A 1 173 ? -0.650 12.939 -23.036 1.00 91.31 173 GLN A O 1
ATOM 1358 N N . GLN A 1 174 ? -0.022 14.994 -22.392 1.00 92.12 174 GLN A N 1
ATOM 1359 C CA . GLN A 1 174 ? 1.212 14.561 -21.732 1.00 92.12 174 GLN A CA 1
ATOM 1360 C C . GLN A 1 174 ? 0.928 13.605 -20.562 1.00 92.12 174 GLN A C 1
ATOM 1362 O O . GLN A 1 174 ? 1.585 12.569 -20.458 1.00 92.12 174 GLN A O 1
ATOM 1367 N N . GLU A 1 175 ? -0.044 13.925 -19.698 1.00 90.81 175 GLU A N 1
ATOM 1368 C CA . GLU A 1 175 ? -0.466 13.050 -18.594 1.00 90.81 175 GLU A CA 1
ATOM 1369 C C . GLU A 1 175 ? -0.912 11.682 -19.133 1.00 90.81 175 GLU A C 1
ATOM 1371 O O . GLU A 1 175 ? -0.471 10.634 -18.659 1.00 90.81 175 GLU A O 1
ATOM 1376 N N . THR A 1 176 ? -1.710 11.687 -20.198 1.00 92.50 176 THR A N 1
ATOM 1377 C CA . THR A 1 176 ? -2.223 10.474 -20.843 1.00 92.50 176 THR A CA 1
ATOM 1378 C C . THR A 1 176 ? -1.102 9.623 -21.461 1.00 92.50 176 THR A C 1
ATOM 1380 O O . THR A 1 176 ? -1.057 8.412 -21.240 1.00 92.50 176 THR A O 1
ATOM 1383 N N . VAL A 1 177 ? -0.136 10.243 -22.151 1.00 95.69 177 VAL A N 1
ATOM 1384 C CA . VAL A 1 177 ? 1.064 9.573 -22.695 1.00 95.69 177 VAL A CA 1
ATOM 1385 C C . VAL A 1 177 ? 1.892 8.929 -21.581 1.00 95.69 177 VAL A C 1
ATOM 1387 O O . VAL A 1 177 ? 2.322 7.781 -21.702 1.00 95.69 177 VAL A O 1
ATOM 1390 N N . VAL A 1 178 ? 2.098 9.635 -20.467 1.00 95.50 178 VAL A N 1
ATOM 1391 C CA . VAL A 1 178 ? 2.843 9.110 -19.314 1.00 95.50 178 VAL A CA 1
ATOM 1392 C C . VAL A 1 178 ? 2.130 7.903 -18.702 1.00 95.50 178 VAL A C 1
ATOM 1394 O O . VAL A 1 178 ? 2.785 6.910 -18.377 1.00 95.50 178 VAL A O 1
ATOM 1397 N N . VAL A 1 179 ? 0.802 7.948 -18.578 1.00 95.06 179 VAL A N 1
ATOM 1398 C CA . VAL A 1 179 ? 0.008 6.815 -18.083 1.00 95.06 179 VAL A CA 1
ATOM 1399 C C . VAL A 1 179 ? 0.081 5.620 -19.040 1.00 95.06 179 VAL A C 1
ATOM 1401 O O . VAL A 1 179 ? 0.262 4.496 -18.574 1.00 95.06 179 VAL A O 1
ATOM 1404 N N . ALA A 1 180 ? 0.028 5.840 -20.358 1.00 96.06 180 ALA A N 1
ATOM 1405 C CA . ALA A 1 180 ? 0.184 4.776 -21.352 1.00 96.06 180 ALA A CA 1
ATOM 1406 C C . ALA A 1 180 ? 1.559 4.089 -21.260 1.00 96.06 180 ALA A C 1
ATOM 1408 O O . ALA A 1 180 ? 1.633 2.862 -21.223 1.00 96.06 180 ALA A O 1
ATOM 1409 N N . LEU A 1 181 ? 2.649 4.856 -21.124 1.00 97.75 181 LEU A N 1
ATOM 1410 C CA . LEU A 1 181 ? 4.000 4.306 -20.920 1.00 97.75 181 LEU A CA 1
ATOM 1411 C C . LEU A 1 181 ? 4.099 3.479 -19.629 1.00 97.75 181 LEU A C 1
ATOM 1413 O O . LEU A 1 181 ? 4.719 2.414 -19.603 1.00 97.75 181 LEU A O 1
ATOM 1417 N N . LYS A 1 182 ? 3.456 3.938 -18.552 1.00 96.94 182 LYS A N 1
ATOM 1418 C CA . LYS A 1 182 ? 3.406 3.219 -17.270 1.00 96.94 182 LYS A CA 1
ATOM 1419 C C . LYS A 1 182 ? 2.610 1.917 -17.373 1.00 96.94 182 LYS A C 1
ATOM 1421 O O . LYS A 1 182 ? 3.068 0.902 -16.844 1.00 96.94 182 LYS A O 1
ATOM 1426 N N . ALA A 1 183 ? 1.498 1.929 -18.110 1.00 96.75 183 ALA A N 1
ATOM 1427 C CA . ALA A 1 183 ? 0.706 0.745 -18.430 1.00 96.75 183 ALA A CA 1
ATOM 1428 C C . ALA A 1 183 ? 1.502 -0.267 -19.278 1.00 96.75 183 ALA A C 1
ATOM 1430 O O . ALA A 1 183 ? 1.549 -1.445 -18.937 1.00 96.75 183 ALA A O 1
ATOM 1431 N N . ILE A 1 184 ? 2.235 0.178 -20.302 1.00 97.44 184 ILE A N 1
ATOM 1432 C CA . ILE A 1 184 ? 3.152 -0.691 -21.069 1.00 97.44 184 ILE A CA 1
ATOM 1433 C C . ILE A 1 184 ? 4.208 -1.315 -20.149 1.00 97.44 184 ILE A C 1
ATOM 1435 O O . ILE A 1 184 ? 4.491 -2.511 -20.229 1.00 97.44 184 ILE A O 1
ATOM 1439 N N . GLY A 1 185 ? 4.737 -0.537 -19.203 1.00 96.81 185 GLY A N 1
ATOM 1440 C CA . GLY A 1 185 ? 5.656 -1.064 -18.203 1.00 96.81 185 GLY A CA 1
ATOM 1441 C C . GLY A 1 185 ? 5.039 -2.090 -17.247 1.00 96.81 185 GLY A C 1
ATOM 1442 O O . GLY A 1 185 ? 5.767 -2.956 -16.764 1.00 96.81 185 GLY A O 1
ATOM 1443 N N . ASN A 1 186 ? 3.727 -2.034 -16.977 1.00 96.31 186 ASN A N 1
ATOM 1444 C CA . ASN A 1 186 ? 3.021 -3.111 -16.271 1.00 96.31 186 ASN A CA 1
ATOM 1445 C C . ASN A 1 186 ? 2.982 -4.377 -17.134 1.00 96.31 186 ASN A C 1
ATOM 1447 O O . ASN A 1 186 ? 3.359 -5.436 -16.637 1.00 96.31 186 ASN A O 1
ATOM 1451 N N . MET A 1 187 ? 2.594 -4.269 -18.411 1.00 95.81 187 MET A N 1
ATOM 1452 C CA . MET A 1 187 ? 2.502 -5.417 -19.329 1.00 95.81 187 MET A CA 1
ATOM 1453 C C . MET A 1 187 ? 3.854 -6.122 -19.492 1.00 95.81 187 MET A C 1
ATOM 1455 O O . MET A 1 187 ? 3.919 -7.349 -19.474 1.00 95.81 187 MET A O 1
ATOM 1459 N N . GLY A 1 188 ? 4.938 -5.345 -19.587 1.00 94.69 188 GLY A N 1
ATOM 1460 C CA . GLY A 1 188 ? 6.306 -5.857 -19.697 1.00 94.69 188 GLY A CA 1
ATOM 1461 C C . GLY A 1 188 ? 6.741 -6.214 -21.118 1.00 94.69 188 GLY A C 1
ATOM 1462 O O . GLY A 1 188 ? 7.798 -6.809 -21.304 1.00 94.69 188 GLY A O 1
ATOM 1463 N N . PHE A 1 189 ? 5.967 -5.824 -22.126 1.00 93.50 189 PHE A N 1
ATOM 1464 C CA . PHE A 1 189 ? 6.336 -5.950 -23.532 1.00 93.50 189 PHE A CA 1
ATOM 1465 C C . PHE A 1 189 ? 5.690 -4.829 -24.350 1.00 93.50 189 PHE A C 1
ATOM 1467 O O . PHE A 1 189 ? 4.849 -4.085 -23.850 1.00 93.50 189 PHE A O 1
ATOM 1474 N N . MET A 1 190 ? 6.100 -4.711 -25.610 1.00 92.50 190 MET A N 1
ATOM 1475 C CA . MET A 1 190 ? 5.575 -3.746 -26.572 1.00 92.50 190 MET A CA 1
ATOM 1476 C C . MET A 1 190 ? 5.765 -4.280 -27.991 1.00 92.50 190 MET A C 1
ATOM 1478 O O . MET A 1 190 ? 6.764 -4.960 -28.252 1.00 92.50 190 MET A O 1
ATOM 1482 N N . SER A 1 191 ? 4.847 -3.958 -28.905 1.00 89.38 191 SER A N 1
ATOM 1483 C CA . SER A 1 191 ? 4.939 -4.384 -30.305 1.00 89.38 191 SER A CA 1
ATOM 1484 C C . SER A 1 191 ? 6.030 -3.597 -31.033 1.00 89.38 191 SER A C 1
ATOM 1486 O O . SER A 1 191 ? 6.877 -4.178 -31.717 1.00 89.38 191 SER A O 1
ATOM 1488 N N . SER A 1 192 ? 6.066 -2.273 -30.838 1.00 90.69 192 SER A N 1
ATOM 1489 C CA . SER A 1 192 ? 6.993 -1.372 -31.529 1.00 90.69 192 SER A CA 1
ATOM 1490 C C . SER A 1 192 ? 8.078 -0.787 -30.615 1.00 90.69 192 SER A C 1
ATOM 1492 O O . SER A 1 192 ? 7.954 0.303 -30.054 1.00 90.69 192 SER A O 1
ATOM 1494 N N . LEU A 1 193 ? 9.223 -1.476 -30.515 1.00 92.44 193 LEU A N 1
ATOM 1495 C CA . LEU A 1 193 ? 10.382 -0.967 -29.759 1.00 92.44 193 LEU A CA 1
ATOM 1496 C C . LEU A 1 193 ? 10.964 0.340 -30.331 1.00 92.44 193 LEU A C 1
ATOM 1498 O O . LEU A 1 193 ? 11.613 1.092 -29.602 1.00 92.44 193 LEU A O 1
ATOM 1502 N N . SER A 1 194 ? 10.764 0.616 -31.624 1.00 93.81 194 SER A N 1
ATOM 1503 C CA . SER A 1 194 ? 11.235 1.851 -32.260 1.00 93.81 194 SER A CA 1
ATOM 1504 C C . SER A 1 194 ? 10.489 3.077 -31.737 1.00 93.81 194 SER A C 1
ATOM 1506 O O . SER A 1 194 ? 11.134 4.086 -31.458 1.00 93.81 194 SER A O 1
ATOM 1508 N N . VAL A 1 195 ? 9.172 2.975 -31.518 1.00 95.44 195 VAL A N 1
ATOM 1509 C CA . VAL A 1 195 ? 8.368 4.041 -30.897 1.00 95.44 195 VAL A CA 1
ATOM 1510 C C . VAL A 1 195 ? 8.905 4.352 -29.505 1.00 95.44 195 VAL A C 1
ATOM 1512 O O . VAL A 1 195 ? 9.217 5.505 -29.211 1.00 95.44 195 VAL A O 1
ATOM 1515 N N . LEU A 1 196 ? 9.125 3.328 -28.673 1.00 96.06 196 LEU A N 1
ATOM 1516 C CA . LEU A 1 196 ? 9.657 3.530 -27.324 1.00 96.06 196 LEU A CA 1
ATOM 1517 C C . LEU A 1 196 ? 11.036 4.195 -27.339 1.00 96.06 196 LEU A C 1
ATOM 1519 O O . LEU A 1 196 ? 11.290 5.141 -26.591 1.00 96.06 196 LEU A O 1
ATOM 1523 N N . ARG A 1 197 ? 11.920 3.744 -28.237 1.00 95.69 197 ARG A N 1
ATOM 1524 C CA . ARG A 1 197 ? 13.235 4.359 -28.441 1.00 95.69 197 ARG A CA 1
ATOM 1525 C C . ARG A 1 197 ? 13.107 5.832 -28.835 1.00 95.69 197 ARG A C 1
ATOM 1527 O O . ARG A 1 197 ? 13.833 6.664 -28.294 1.00 95.69 197 ARG A O 1
ATOM 1534 N N . ASN A 1 198 ? 12.188 6.170 -29.736 1.00 95.81 198 ASN A N 1
ATOM 1535 C CA . ASN A 1 198 ? 11.949 7.553 -30.139 1.00 95.81 198 ASN A CA 1
ATOM 1536 C C . ASN A 1 198 ? 11.447 8.400 -28.965 1.00 95.81 198 ASN A C 1
ATOM 1538 O O . ASN A 1 198 ? 11.952 9.503 -28.761 1.00 95.81 198 ASN A O 1
ATOM 1542 N N . CYS A 1 199 ? 10.541 7.868 -28.142 1.00 96.94 199 CYS A N 1
ATOM 1543 C CA . CYS A 1 199 ? 10.057 8.548 -26.943 1.00 96.94 199 CYS A CA 1
ATOM 1544 C C . CYS A 1 199 ? 11.193 8.891 -25.963 1.00 96.94 199 CYS A C 1
ATOM 1546 O O . CYS A 1 199 ? 11.204 9.988 -25.405 1.00 96.94 199 CYS A O 1
ATOM 1548 N N . ILE A 1 200 ? 12.177 7.995 -25.803 1.00 96.44 200 ILE A N 1
ATOM 1549 C CA . ILE A 1 200 ? 13.365 8.199 -24.953 1.00 96.44 200 ILE A CA 1
ATOM 1550 C C . ILE A 1 200 ? 14.332 9.229 -25.566 1.00 96.44 200 ILE A C 1
ATOM 1552 O O . ILE A 1 200 ? 14.880 10.087 -24.863 1.00 96.44 200 ILE A O 1
ATOM 1556 N N . MET A 1 201 ? 14.587 9.138 -26.874 1.00 94.19 201 MET A N 1
ATOM 1557 C CA . MET A 1 201 ? 15.669 9.879 -27.535 1.00 94.19 201 MET A CA 1
ATOM 1558 C C . MET A 1 201 ? 15.257 11.270 -28.027 1.00 94.19 201 MET A C 1
ATOM 1560 O O . MET A 1 201 ? 16.117 12.148 -28.140 1.00 94.19 201 MET A O 1
ATOM 1564 N N . ASN A 1 202 ? 13.971 11.495 -28.305 1.00 94.62 202 ASN A N 1
ATOM 1565 C CA . ASN A 1 202 ? 13.484 12.770 -28.816 1.00 94.62 202 ASN A CA 1
ATOM 1566 C C . ASN A 1 202 ? 13.561 13.862 -27.737 1.00 94.62 202 ASN A C 1
ATOM 1568 O O . ASN A 1 202 ? 12.861 13.824 -26.727 1.00 94.62 202 ASN A O 1
ATOM 1572 N N . LYS A 1 203 ? 14.412 14.868 -27.970 1.00 92.94 203 LYS A N 1
ATOM 1573 C CA . LYS A 1 203 ? 14.627 15.993 -27.048 1.00 92.94 203 LYS A CA 1
ATOM 1574 C C . LYS A 1 203 ? 13.449 16.973 -26.984 1.00 92.94 203 LYS A C 1
ATOM 1576 O O . LYS A 1 203 ? 13.424 17.782 -26.066 1.00 92.94 203 LYS A O 1
ATOM 1581 N N . ALA A 1 204 ? 12.506 16.911 -27.930 1.00 93.31 204 ALA A N 1
ATOM 1582 C CA . ALA A 1 204 ? 11.278 17.704 -27.882 1.00 93.31 204 ALA A CA 1
ATOM 1583 C C . ALA A 1 204 ? 10.310 17.219 -26.790 1.00 93.31 204 ALA A C 1
ATOM 1585 O O . ALA A 1 204 ? 9.449 17.979 -26.355 1.00 93.31 204 ALA A O 1
ATOM 1586 N N . ASN A 1 205 ? 10.457 15.971 -26.331 1.00 95.44 205 ASN A N 1
ATOM 1587 C CA . ASN A 1 205 ? 9.624 15.435 -25.266 1.00 95.44 205 ASN A CA 1
ATOM 1588 C C . ASN A 1 205 ? 10.035 15.999 -23.898 1.00 95.44 205 ASN A C 1
ATOM 1590 O O . ASN A 1 205 ? 11.235 16.058 -23.597 1.00 95.44 205 ASN A O 1
ATOM 1594 N N . PRO A 1 206 ? 9.058 16.317 -23.029 1.00 92.75 206 PRO A N 1
ATOM 1595 C CA . PRO A 1 206 ? 9.311 16.643 -21.631 1.00 92.75 206 PRO A CA 1
ATOM 1596 C C . PRO A 1 206 ? 10.098 15.540 -20.916 1.00 92.75 206 PRO A C 1
ATOM 1598 O O . PRO A 1 206 ? 9.999 14.355 -21.258 1.00 92.75 206 PRO A O 1
ATOM 1601 N N . MET A 1 207 ? 10.868 15.915 -19.891 1.00 92.19 207 MET A N 1
ATOM 1602 C CA . MET A 1 207 ? 11.704 14.965 -19.149 1.00 92.19 207 MET A CA 1
ATOM 1603 C C . MET A 1 207 ? 10.871 13.832 -18.540 1.00 92.19 207 MET A C 1
ATOM 1605 O O . MET A 1 207 ? 11.289 12.679 -18.558 1.00 92.19 207 MET A O 1
ATOM 1609 N N . GLU A 1 208 ? 9.661 14.138 -18.075 1.00 92.38 208 GLU A N 1
ATOM 1610 C CA . GLU A 1 208 ? 8.727 13.181 -17.480 1.00 92.38 208 GLU A CA 1
ATOM 1611 C C . GLU A 1 208 ? 8.342 12.077 -18.471 1.00 92.38 208 GLU A C 1
ATOM 1613 O O . GLU A 1 208 ? 8.291 10.907 -18.100 1.00 92.38 208 GLU A O 1
ATOM 1618 N N . VAL A 1 209 ? 8.122 12.432 -19.742 1.00 95.94 209 VAL A N 1
ATOM 1619 C CA . VAL A 1 209 ? 7.799 11.474 -20.810 1.00 95.94 209 VAL A CA 1
ATOM 1620 C C . VAL A 1 209 ? 9.006 10.587 -21.104 1.00 95.94 209 VAL A C 1
ATOM 1622 O O . VAL A 1 209 ? 8.876 9.367 -21.180 1.00 95.94 209 VAL A O 1
ATOM 1625 N N . ARG A 1 210 ? 10.201 11.181 -21.213 1.00 96.88 210 ARG A N 1
ATOM 1626 C CA . ARG A 1 210 ? 11.443 10.442 -21.494 1.00 96.88 210 ARG A CA 1
ATOM 1627 C C . ARG A 1 210 ? 11.784 9.465 -20.363 1.00 96.88 210 ARG A C 1
ATOM 1629 O O . ARG A 1 210 ? 12.129 8.318 -20.634 1.00 96.88 210 ARG A O 1
ATOM 1636 N N . LEU A 1 211 ? 11.631 9.887 -19.106 1.00 96.00 211 LEU A N 1
ATOM 1637 C CA . LEU A 1 211 ? 11.819 9.036 -17.926 1.00 96.00 211 LEU A CA 1
ATOM 1638 C C . LEU A 1 211 ? 10.755 7.935 -17.837 1.00 96.00 211 LEU A C 1
ATOM 1640 O O . LEU A 1 211 ? 11.100 6.785 -17.570 1.00 96.00 211 LEU A O 1
ATOM 1644 N N . ALA A 1 212 ? 9.482 8.248 -18.105 1.00 96.62 212 ALA A N 1
ATOM 1645 C CA . ALA A 1 212 ? 8.417 7.246 -18.155 1.00 96.62 212 ALA A CA 1
ATOM 1646 C C . ALA A 1 212 ? 8.677 6.195 -19.246 1.00 96.62 212 ALA A C 1
ATOM 1648 O O . ALA A 1 212 ? 8.432 5.012 -19.018 1.00 96.62 212 ALA A O 1
ATOM 1649 N N . ALA A 1 213 ? 9.239 6.599 -20.388 1.00 97.69 213 ALA A N 1
ATOM 1650 C CA . ALA A 1 213 ? 9.599 5.689 -21.470 1.00 97.69 213 ALA A CA 1
ATOM 1651 C C . ALA A 1 213 ? 10.760 4.755 -21.090 1.00 97.69 213 ALA A C 1
ATOM 1653 O O . ALA A 1 213 ? 10.707 3.566 -21.393 1.00 97.69 213 ALA A O 1
ATOM 1654 N N . VAL A 1 214 ? 11.770 5.240 -20.356 1.00 97.50 214 VAL A N 1
ATOM 1655 C CA . VAL A 1 214 ? 12.789 4.352 -19.764 1.00 97.50 214 VAL A CA 1
ATOM 1656 C C . VAL A 1 214 ? 12.143 3.410 -18.739 1.00 97.50 214 VAL A C 1
ATOM 1658 O O . VAL A 1 214 ? 12.359 2.201 -18.792 1.00 97.50 214 VAL A O 1
ATOM 1661 N N . GLY A 1 215 ? 11.279 3.927 -17.861 1.00 95.75 215 GLY A N 1
ATOM 1662 C CA . GLY A 1 215 ? 10.566 3.142 -16.846 1.00 95.75 215 GLY A CA 1
ATOM 1663 C C . GLY A 1 215 ? 9.599 2.086 -17.403 1.00 95.75 215 GLY A C 1
ATOM 1664 O O . GLY A 1 215 ? 9.306 1.103 -16.718 1.00 95.75 215 GLY A O 1
ATOM 1665 N N . ALA A 1 216 ? 9.138 2.237 -18.648 1.00 97.06 216 ALA A N 1
ATOM 1666 C CA . ALA A 1 216 ? 8.333 1.235 -19.347 1.00 97.06 216 ALA A CA 1
ATOM 1667 C C . ALA A 1 216 ? 9.118 -0.063 -19.618 1.00 97.06 216 ALA A C 1
ATOM 1669 O O . ALA A 1 216 ? 8.531 -1.126 -19.775 1.00 97.06 216 ALA A O 1
ATOM 1670 N N . THR A 1 217 ? 10.452 -0.003 -19.616 1.00 95.94 217 THR A N 1
ATOM 1671 C CA . THR A 1 217 ? 11.317 -1.149 -19.938 1.00 95.94 217 THR A CA 1
ATOM 1672 C C . THR A 1 217 ? 11.590 -2.081 -18.757 1.00 95.94 217 THR A C 1
ATOM 1674 O O . THR A 1 217 ? 12.154 -3.153 -18.945 1.00 95.94 217 THR A O 1
ATOM 1677 N N . ARG A 1 218 ? 11.137 -1.727 -17.546 1.00 93.75 218 ARG A N 1
ATOM 1678 C CA . ARG A 1 218 ? 11.479 -2.406 -16.279 1.00 93.75 218 ARG A CA 1
ATOM 1679 C C . ARG A 1 218 ? 11.116 -3.893 -16.188 1.00 93.75 218 ARG A C 1
ATOM 1681 O O . ARG A 1 218 ? 11.563 -4.575 -15.276 1.00 93.75 218 ARG A O 1
ATOM 1688 N N . ARG A 1 219 ? 10.250 -4.395 -17.069 1.00 93.31 219 ARG A N 1
ATOM 1689 C CA . ARG A 1 219 ? 9.830 -5.808 -17.142 1.00 93.31 219 ARG A CA 1
ATOM 1690 C C . ARG A 1 219 ? 10.185 -6.457 -18.481 1.00 93.31 219 ARG A C 1
ATOM 1692 O O . ARG A 1 219 ? 9.799 -7.594 -18.721 1.00 93.31 219 ARG A O 1
ATOM 1699 N N . PHE A 1 220 ? 10.881 -5.736 -19.360 1.00 93.88 220 PHE A N 1
ATOM 1700 C CA . PHE A 1 220 ? 11.190 -6.242 -20.690 1.00 93.88 220 PHE A CA 1
ATOM 1701 C C . PHE A 1 220 ? 12.232 -7.361 -20.598 1.00 93.88 220 PHE A C 1
ATOM 1703 O O . PHE A 1 220 ? 13.184 -7.247 -19.823 1.00 93.88 220 PHE A O 1
ATOM 1710 N N . PRO A 1 221 ? 12.110 -8.407 -21.429 1.00 91.75 221 PRO A N 1
ATOM 1711 C CA . PRO A 1 221 ? 13.165 -9.394 -21.598 1.00 91.75 221 PRO A CA 1
ATOM 1712 C C . PRO A 1 221 ? 14.498 -8.749 -22.004 1.00 91.75 221 PRO A C 1
ATOM 1714 O O . PRO A 1 221 ? 14.532 -7.762 -22.752 1.00 91.75 221 PRO A O 1
ATOM 1717 N N . CYS A 1 222 ? 15.611 -9.330 -21.551 1.00 90.31 222 CYS A N 1
ATOM 1718 C CA . CYS A 1 222 ? 16.944 -8.761 -21.755 1.00 90.31 222 CYS A CA 1
ATOM 1719 C C . CYS A 1 222 ? 17.308 -8.557 -23.240 1.00 90.31 222 CYS A C 1
ATOM 1721 O O . CYS A 1 222 ? 17.924 -7.547 -23.583 1.00 90.31 222 CYS A O 1
ATOM 1723 N N . ASP A 1 223 ? 16.876 -9.442 -24.148 1.00 90.25 223 ASP A N 1
ATOM 1724 C CA . ASP A 1 223 ? 17.134 -9.323 -25.595 1.00 90.25 223 ASP A CA 1
ATOM 1725 C C . ASP A 1 223 ? 16.444 -8.098 -26.225 1.00 90.25 223 ASP A C 1
ATOM 1727 O O . ASP A 1 223 ? 16.941 -7.507 -27.190 1.00 90.25 223 ASP A O 1
ATOM 1731 N N . LYS A 1 224 ? 15.288 -7.700 -25.682 1.00 91.06 224 LYS A N 1
ATOM 1732 C CA . LYS A 1 224 ? 14.544 -6.509 -26.105 1.00 91.06 224 LYS A CA 1
ATOM 1733 C C . LYS A 1 224 ? 15.169 -5.255 -25.508 1.00 91.06 224 LYS A C 1
ATOM 1735 O O . LYS A 1 224 ? 15.363 -4.274 -26.226 1.00 91.06 224 LYS A O 1
ATOM 1740 N N . LEU A 1 225 ? 15.546 -5.303 -24.231 1.00 89.81 225 LEU A N 1
ATOM 1741 C CA . LEU A 1 225 ? 16.168 -4.188 -23.518 1.00 89.81 225 LEU A CA 1
ATOM 1742 C C . LEU A 1 225 ? 17.503 -3.761 -24.151 1.00 89.81 225 LEU A C 1
ATOM 1744 O O . LEU A 1 225 ? 17.737 -2.570 -24.369 1.00 89.81 225 LEU A O 1
ATOM 1748 N N . GLN A 1 226 ? 18.344 -4.721 -24.550 1.00 86.31 226 GLN A N 1
ATOM 1749 C CA . GLN A 1 226 ? 19.624 -4.449 -25.219 1.00 86.31 226 GLN A CA 1
ATOM 1750 C C . GLN A 1 226 ? 19.461 -3.656 -26.534 1.00 86.31 226 GLN A C 1
ATOM 1752 O O . GLN A 1 226 ? 20.309 -2.823 -26.873 1.00 86.31 226 GLN A O 1
ATOM 1757 N N . LYS A 1 227 ? 18.335 -3.819 -27.247 1.00 88.38 227 LYS A N 1
ATOM 1758 C CA . LYS A 1 227 ? 18.034 -3.095 -28.502 1.00 88.38 227 LYS A CA 1
ATOM 1759 C C . LYS A 1 227 ? 17.711 -1.610 -28.291 1.00 88.38 227 LYS A C 1
ATOM 1761 O O . LYS A 1 227 ? 17.768 -0.828 -29.243 1.00 88.38 227 LYS A O 1
ATOM 1766 N N . LEU A 1 228 ? 17.419 -1.184 -27.060 1.00 89.25 228 LEU A N 1
ATOM 1767 C CA . LEU A 1 228 ? 17.093 0.212 -26.737 1.00 89.25 228 LEU A CA 1
ATOM 1768 C C . LEU A 1 228 ? 18.329 1.096 -26.508 1.00 89.25 228 LEU A C 1
ATOM 1770 O O . LEU A 1 228 ? 18.196 2.311 -26.408 1.00 89.25 228 LEU A O 1
ATOM 1774 N N . SER A 1 229 ? 19.540 0.523 -26.514 1.00 85.38 229 SER A N 1
ATOM 1775 C CA . SER A 1 229 ? 20.808 1.267 -26.405 1.00 85.38 229 SER A CA 1
ATOM 1776 C C . SER A 1 229 ? 20.909 2.169 -25.158 1.00 85.38 229 SER A C 1
ATOM 1778 O O . SER A 1 229 ? 21.401 3.296 -25.244 1.00 85.38 229 SER A O 1
ATOM 1780 N N . MET A 1 230 ? 20.500 1.660 -23.989 1.00 91.69 230 MET A N 1
ATOM 1781 C CA . MET A 1 230 ? 20.544 2.399 -22.713 1.00 91.69 230 MET A CA 1
ATOM 1782 C C . MET A 1 230 ? 21.965 2.805 -22.296 1.00 91.69 230 MET A C 1
ATOM 1784 O O . MET A 1 230 ? 22.189 3.922 -21.835 1.00 91.69 230 MET A O 1
ATOM 1788 N N . LEU A 1 231 ? 22.954 1.937 -22.521 1.00 89.38 231 LEU A N 1
ATOM 1789 C CA . LEU A 1 231 ? 24.338 2.207 -22.131 1.00 89.38 231 LEU A CA 1
ATOM 1790 C C . LEU A 1 231 ? 24.954 3.408 -22.889 1.00 89.38 231 LEU A C 1
ATOM 1792 O O . LEU A 1 231 ? 25.514 4.288 -22.237 1.00 89.38 231 LEU A O 1
ATOM 1796 N N . PRO A 1 232 ? 24.807 3.538 -24.226 1.00 90.56 232 PRO A N 1
ATOM 1797 C CA . PRO A 1 232 ? 25.137 4.778 -24.930 1.00 90.56 232 PRO A CA 1
ATOM 1798 C C . PRO A 1 232 ? 24.428 6.027 -24.395 1.00 90.56 232 PRO A C 1
ATOM 1800 O O . PRO A 1 232 ? 25.052 7.081 -24.343 1.00 90.56 232 PRO A O 1
ATOM 1803 N N . LEU A 1 233 ? 23.153 5.936 -23.997 1.00 92.56 233 LEU A N 1
ATOM 1804 C CA . LEU A 1 233 ? 22.416 7.077 -23.440 1.00 92.56 233 LEU A CA 1
ATOM 1805 C C . LEU A 1 233 ? 22.997 7.521 -22.089 1.00 92.56 233 LEU A C 1
ATOM 1807 O O . LEU A 1 233 ? 23.209 8.713 -21.876 1.00 92.56 233 LEU A O 1
ATOM 1811 N N . PHE A 1 234 ? 23.330 6.570 -21.216 1.00 92.38 234 PHE A N 1
ATOM 1812 C CA . PHE A 1 234 ? 24.028 6.825 -19.953 1.00 92.38 234 PHE A CA 1
ATOM 1813 C C . PHE A 1 234 ? 25.378 7.541 -20.159 1.00 92.38 234 PHE A C 1
ATOM 1815 O O . PHE A 1 234 ? 25.712 8.473 -19.424 1.00 92.38 234 PHE A O 1
ATOM 1822 N N . GLN A 1 235 ? 26.130 7.167 -21.198 1.00 90.88 235 GLN A N 1
ATOM 1823 C CA . GLN A 1 235 ? 27.443 7.742 -21.526 1.00 90.88 235 GLN A CA 1
ATOM 1824 C C . GLN A 1 235 ? 27.387 9.154 -22.142 1.00 90.88 235 GLN A C 1
ATOM 1826 O O . GLN A 1 235 ? 28.420 9.800 -22.301 1.00 90.88 235 GLN A O 1
ATOM 1831 N N . GLN A 1 236 ? 26.212 9.657 -22.526 1.00 91.06 236 GLN A N 1
ATOM 1832 C CA . GLN A 1 236 ? 26.094 10.972 -23.159 1.00 91.06 236 GLN A CA 1
ATOM 1833 C C . GLN A 1 236 ? 26.045 12.099 -22.120 1.00 91.06 236 GLN A C 1
ATOM 1835 O O . GLN A 1 236 ? 24.974 12.449 -21.632 1.00 91.06 236 GLN A O 1
ATOM 1840 N N . HIS A 1 237 ? 27.181 12.758 -21.873 1.00 89.25 237 HIS A N 1
ATOM 1841 C CA . HIS A 1 237 ? 27.292 13.902 -20.947 1.00 89.25 237 HIS A CA 1
ATOM 1842 C C . HIS A 1 237 ? 26.390 15.100 -21.309 1.00 89.25 237 HIS A C 1
ATOM 1844 O O . HIS A 1 237 ? 26.072 15.915 -20.453 1.00 89.25 237 HIS A O 1
ATOM 1850 N N . SER A 1 238 ? 25.936 15.203 -22.566 1.00 90.06 238 SER A N 1
ATOM 1851 C CA . SER A 1 238 ? 24.982 16.243 -22.994 1.00 90.06 238 SER A CA 1
ATOM 1852 C C . SER A 1 238 ? 23.540 16.017 -22.516 1.00 90.06 238 SER A C 1
ATOM 1854 O O . SER A 1 238 ? 22.688 16.884 -22.718 1.00 90.06 238 SER A O 1
ATOM 1856 N N . GLN A 1 239 ? 23.237 14.849 -21.944 1.00 92.19 239 GLN A N 1
ATOM 1857 C CA . GLN A 1 239 ? 21.909 14.510 -21.436 1.00 92.19 239 GLN A CA 1
ATOM 1858 C C . GLN A 1 239 ? 21.779 14.890 -19.960 1.00 92.19 239 GLN A C 1
ATOM 1860 O O . GLN A 1 239 ? 22.762 14.946 -19.223 1.00 92.19 239 GLN A O 1
ATOM 1865 N N . ASP A 1 240 ? 20.543 15.122 -19.519 1.00 91.88 240 ASP A N 1
ATOM 1866 C CA . ASP A 1 240 ? 20.265 15.451 -18.121 1.00 91.88 240 ASP A CA 1
ATOM 1867 C C . ASP A 1 240 ? 20.644 14.286 -17.189 1.00 91.88 240 ASP A C 1
ATOM 1869 O O . ASP A 1 240 ? 20.481 13.112 -17.531 1.00 91.88 240 ASP A O 1
ATOM 1873 N N . THR A 1 241 ? 21.139 14.626 -15.998 1.00 92.12 241 THR A N 1
ATOM 1874 C CA . THR A 1 241 ? 21.566 13.669 -14.969 1.00 92.12 241 THR A CA 1
ATOM 1875 C C . THR A 1 241 ? 20.468 12.663 -14.624 1.00 92.12 241 THR A C 1
ATOM 1877 O O . THR A 1 241 ? 20.770 11.475 -14.517 1.00 92.12 241 THR A O 1
ATOM 1880 N N . GLU A 1 242 ? 19.205 13.100 -14.510 1.00 93.38 242 GLU A N 1
ATOM 1881 C CA . GLU A 1 242 ? 18.086 12.199 -14.190 1.00 93.38 242 GLU A CA 1
ATOM 1882 C C . GLU A 1 242 ? 17.934 11.100 -15.250 1.00 93.38 242 GLU A C 1
ATOM 1884 O O . GLU A 1 242 ? 17.814 9.918 -14.927 1.00 93.38 242 GLU A O 1
ATOM 1889 N N . LEU A 1 243 ? 18.005 11.474 -16.531 1.00 95.31 243 LEU A N 1
ATOM 1890 C CA . LEU A 1 243 ? 17.859 10.534 -17.637 1.00 95.31 243 LEU A CA 1
ATOM 1891 C C . LEU A 1 243 ? 19.060 9.593 -17.758 1.00 95.31 243 LEU A C 1
ATOM 1893 O O . LEU A 1 243 ? 18.882 8.409 -18.040 1.00 95.31 243 LEU A O 1
ATOM 1897 N N . ARG A 1 244 ? 20.279 10.102 -17.535 1.00 95.06 244 ARG A N 1
ATOM 1898 C CA . ARG A 1 244 ? 21.498 9.280 -17.538 1.00 95.06 244 ARG A CA 1
ATOM 1899 C C . ARG A 1 244 ? 21.438 8.218 -16.439 1.00 95.06 244 ARG A C 1
ATOM 1901 O O . ARG A 1 244 ? 21.727 7.057 -16.716 1.00 95.06 244 ARG A O 1
ATOM 1908 N N . ILE A 1 245 ? 21.013 8.590 -15.229 1.00 95.75 245 ILE A N 1
ATOM 1909 C CA . ILE A 1 245 ? 20.846 7.655 -14.106 1.00 95.75 245 ILE A CA 1
ATOM 1910 C C . ILE A 1 245 ? 19.734 6.636 -14.391 1.00 95.75 245 ILE A C 1
ATOM 1912 O O . ILE A 1 245 ? 19.935 5.445 -14.166 1.00 95.75 245 ILE A O 1
ATOM 1916 N N . ALA A 1 246 ? 18.599 7.058 -14.954 1.00 96.31 246 ALA A N 1
ATOM 1917 C CA . ALA A 1 246 ? 17.537 6.131 -15.349 1.00 96.31 246 ALA A CA 1
ATOM 1918 C C . ALA A 1 246 ? 18.016 5.121 -16.409 1.00 96.31 246 ALA A C 1
ATOM 1920 O O . ALA A 1 246 ? 17.741 3.927 -16.305 1.00 96.31 246 ALA A O 1
ATOM 1921 N N . ALA A 1 247 ? 18.783 5.580 -17.403 1.00 95.44 247 ALA A N 1
ATOM 1922 C CA . ALA A 1 247 ? 19.379 4.715 -18.419 1.00 95.44 247 ALA A CA 1
ATOM 1923 C C . ALA A 1 247 ? 20.411 3.742 -17.824 1.00 95.44 247 ALA A C 1
ATOM 1925 O O . ALA A 1 247 ? 20.480 2.588 -18.241 1.00 95.44 247 ALA A O 1
ATOM 1926 N N . TYR A 1 248 ? 21.186 4.183 -16.830 1.00 94.38 248 TYR A N 1
ATOM 1927 C CA . TYR A 1 248 ? 22.077 3.312 -16.065 1.00 94.38 248 TYR A CA 1
ATOM 1928 C C . TYR A 1 248 ? 21.305 2.205 -15.339 1.00 94.38 248 TYR A C 1
ATOM 1930 O O . TYR A 1 248 ? 21.642 1.037 -15.518 1.00 94.38 248 TYR A O 1
ATOM 1938 N N . LEU A 1 249 ? 20.254 2.555 -14.586 1.00 94.69 249 LEU A N 1
ATOM 1939 C CA . LEU A 1 249 ? 19.415 1.590 -13.866 1.00 94.69 249 LEU A CA 1
ATOM 1940 C C . LEU A 1 249 ? 18.777 0.569 -14.819 1.00 94.69 249 LEU A C 1
ATOM 1942 O O . LEU A 1 249 ? 18.776 -0.625 -14.533 1.00 94.69 249 LEU 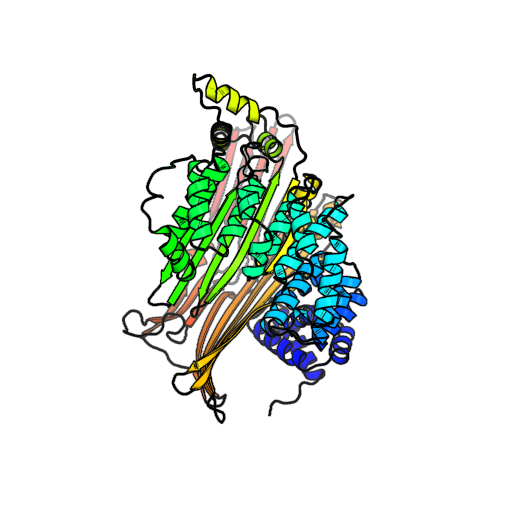A O 1
ATOM 1946 N N . ALA A 1 250 ? 18.315 1.016 -15.990 1.00 94.12 250 ALA A N 1
ATOM 1947 C CA . ALA A 1 250 ? 17.820 0.119 -17.030 1.00 94.12 250 ALA A CA 1
ATOM 1948 C C . ALA A 1 250 ? 18.930 -0.794 -17.588 1.00 94.12 250 ALA A C 1
ATOM 1950 O O . ALA A 1 250 ? 18.698 -1.970 -17.832 1.00 94.12 250 ALA A O 1
ATOM 1951 N N . ALA A 1 251 ? 20.157 -0.299 -17.772 1.00 90.56 251 ALA A N 1
ATOM 1952 C CA . ALA A 1 251 ? 21.264 -1.113 -18.282 1.00 90.56 251 ALA A CA 1
ATOM 1953 C C . ALA A 1 251 ? 21.723 -2.201 -17.292 1.00 90.56 251 ALA A C 1
ATOM 1955 O O . ALA A 1 251 ? 22.080 -3.297 -17.717 1.00 90.56 251 ALA A O 1
ATOM 1956 N N . VAL A 1 252 ? 21.703 -1.922 -15.985 1.00 89.69 252 VAL A N 1
ATOM 1957 C CA . VAL A 1 252 ? 22.116 -2.883 -14.940 1.00 89.69 252 VAL A CA 1
ATOM 1958 C C . VAL A 1 252 ? 21.030 -3.885 -14.554 1.00 89.69 252 VAL A C 1
ATOM 1960 O O . VAL A 1 252 ? 21.297 -4.760 -13.740 1.00 89.69 252 VAL A O 1
ATOM 1963 N N . GLN A 1 253 ? 19.834 -3.796 -15.145 1.00 88.19 253 GLN A N 1
ATOM 1964 C CA . GLN A 1 253 ? 18.780 -4.796 -14.967 1.00 88.19 253 GLN A CA 1
ATOM 1965 C C . GLN A 1 253 ? 19.169 -6.162 -15.553 1.00 88.19 253 GLN A C 1
ATOM 1967 O O . GLN A 1 253 ? 18.824 -7.197 -14.993 1.00 88.19 253 GLN A O 1
ATOM 1972 N N . CYS A 1 254 ? 19.891 -6.158 -16.674 1.00 85.56 254 CYS A N 1
ATOM 1973 C CA . CYS A 1 254 ? 20.389 -7.357 -17.346 1.00 85.56 254 CYS A CA 1
ATOM 1974 C C . CYS A 1 254 ? 21.912 -7.249 -17.507 1.00 85.56 254 CYS A C 1
ATOM 1976 O O . CYS A 1 254 ? 22.389 -7.035 -18.627 1.00 85.56 254 CYS A O 1
ATOM 1978 N N . PRO A 1 255 ? 22.681 -7.303 -16.404 1.00 81.00 255 PRO A N 1
ATOM 1979 C CA . PRO A 1 255 ? 24.115 -7.085 -16.453 1.00 81.00 255 PRO A CA 1
ATOM 1980 C C . PRO A 1 255 ? 24.803 -8.294 -17.091 1.00 81.00 255 PRO A C 1
ATOM 1982 O O . PRO A 1 255 ? 24.591 -9.434 -16.694 1.00 81.00 255 PRO A O 1
ATOM 1985 N N . ASP A 1 256 ? 25.678 -8.032 -18.053 1.00 83.25 256 ASP A N 1
ATOM 1986 C CA . ASP A 1 256 ? 26.668 -8.995 -18.519 1.00 83.25 256 ASP A CA 1
ATOM 1987 C C . ASP A 1 256 ? 28.084 -8.481 -18.218 1.00 83.25 256 ASP A C 1
ATOM 1989 O O . ASP A 1 256 ? 28.301 -7.319 -17.850 1.00 83.25 256 ASP A O 1
ATOM 1993 N N . THR A 1 257 ? 29.080 -9.353 -18.362 1.00 82.38 257 THR A N 1
ATOM 1994 C CA . THR A 1 257 ? 30.484 -9.015 -18.081 1.00 82.38 257 THR A CA 1
ATOM 1995 C C . THR A 1 257 ? 30.979 -7.827 -18.914 1.00 82.38 257 THR A C 1
ATOM 1997 O O . THR A 1 257 ? 31.729 -6.990 -18.408 1.00 82.38 257 THR A O 1
ATOM 2000 N N . ALA A 1 258 ? 30.517 -7.697 -20.163 1.00 83.31 258 ALA A N 1
ATOM 2001 C CA . ALA A 1 258 ? 30.849 -6.578 -21.043 1.00 83.31 258 ALA A CA 1
ATOM 2002 C C . ALA A 1 258 ? 30.253 -5.250 -20.543 1.00 83.31 258 ALA A C 1
ATOM 2004 O O . ALA A 1 258 ? 30.932 -4.220 -20.538 1.00 83.31 258 ALA A O 1
ATOM 2005 N N . THR A 1 259 ? 29.006 -5.276 -20.079 1.00 83.44 259 THR A N 1
ATOM 2006 C CA . THR A 1 259 ? 28.290 -4.137 -19.502 1.00 83.44 259 THR A CA 1
ATOM 2007 C C . THR A 1 259 ? 28.975 -3.690 -18.223 1.00 83.44 259 THR A C 1
ATOM 2009 O O . THR A 1 259 ? 29.296 -2.510 -18.100 1.00 83.44 259 THR A O 1
ATOM 2012 N N . ILE A 1 260 ? 29.297 -4.615 -17.313 1.00 83.25 260 ILE A N 1
ATOM 2013 C CA . ILE A 1 260 ? 30.021 -4.298 -16.075 1.00 83.25 260 ILE A CA 1
ATOM 2014 C C . ILE A 1 260 ? 31.401 -3.701 -16.380 1.00 83.25 260 ILE A C 1
ATOM 2016 O O . ILE A 1 260 ? 31.748 -2.664 -15.815 1.00 83.25 260 ILE A O 1
ATOM 2020 N N . SER A 1 261 ? 32.165 -4.277 -17.314 1.00 81.81 261 SER A N 1
ATOM 2021 C CA . SER A 1 261 ? 33.464 -3.719 -17.725 1.00 81.81 261 SER A CA 1
ATOM 2022 C C . SER A 1 261 ? 33.326 -2.298 -18.276 1.00 81.81 261 SER A C 1
ATOM 2024 O O . SER A 1 261 ? 34.078 -1.402 -17.899 1.00 81.81 261 SER A O 1
ATOM 2026 N N . ARG A 1 262 ? 32.327 -2.053 -19.127 1.00 81.88 262 ARG A N 1
ATOM 2027 C CA . ARG A 1 262 ? 32.099 -0.732 -19.717 1.00 81.88 262 ARG A CA 1
ATOM 2028 C C . ARG A 1 262 ? 31.599 0.287 -18.695 1.00 81.88 262 ARG A C 1
ATOM 2030 O O . ARG A 1 262 ? 31.959 1.456 -18.791 1.00 81.88 262 ARG A O 1
ATOM 2037 N N . LEU A 1 263 ? 30.806 -0.128 -17.708 1.00 83.94 263 LEU A N 1
ATOM 2038 C CA . LEU A 1 263 ? 30.410 0.728 -16.587 1.00 83.94 263 LEU A CA 1
ATOM 2039 C C . LEU A 1 263 ? 31.624 1.146 -15.750 1.00 83.94 263 LEU A C 1
ATOM 2041 O O . LEU A 1 263 ? 31.719 2.316 -15.379 1.00 83.94 263 LEU A O 1
ATOM 2045 N N . ARG A 1 264 ? 32.585 0.237 -15.528 1.00 77.50 264 ARG A N 1
ATOM 2046 C CA . ARG A 1 264 ? 33.864 0.567 -14.877 1.00 77.50 264 ARG A CA 1
ATOM 2047 C C . ARG A 1 264 ? 34.631 1.628 -15.669 1.00 77.50 264 ARG A C 1
ATOM 2049 O O . ARG A 1 264 ? 35.024 2.639 -15.095 1.00 77.50 264 ARG A O 1
ATOM 2056 N N . ASP A 1 265 ? 34.780 1.460 -16.983 1.00 78.94 265 ASP A N 1
ATOM 2057 C CA . ASP A 1 265 ? 35.481 2.436 -17.835 1.00 78.94 265 ASP A CA 1
ATOM 2058 C C . ASP A 1 265 ? 34.838 3.829 -17.804 1.00 78.94 265 ASP A C 1
ATOM 2060 O O . ASP A 1 265 ? 35.538 4.845 -17.838 1.00 78.94 265 ASP A O 1
ATOM 2064 N N . VAL A 1 266 ? 33.504 3.880 -17.743 1.00 75.88 266 VAL A N 1
ATOM 2065 C CA . VAL A 1 266 ? 32.753 5.139 -17.651 1.00 75.88 266 VAL A CA 1
ATOM 2066 C C . VAL A 1 266 ? 32.962 5.799 -16.297 1.00 75.88 266 VAL A C 1
ATOM 2068 O O . VAL A 1 266 ? 33.237 6.991 -16.257 1.00 75.88 266 VAL A O 1
ATOM 2071 N N . LEU A 1 267 ? 32.915 5.038 -15.201 1.00 79.06 267 LEU A N 1
ATOM 2072 C CA . LEU A 1 267 ? 33.139 5.561 -13.851 1.00 79.06 267 LEU A CA 1
ATOM 2073 C C . LEU A 1 267 ? 34.495 6.257 -13.686 1.00 79.06 267 LEU A C 1
ATOM 2075 O O . LEU A 1 267 ? 34.592 7.243 -12.963 1.00 79.06 267 LEU A O 1
ATOM 2079 N N . TYR A 1 268 ? 35.542 5.788 -14.372 1.00 76.81 268 TYR A N 1
ATOM 2080 C CA . TYR A 1 268 ? 36.852 6.450 -14.351 1.00 76.81 268 TYR A CA 1
ATOM 2081 C C . TYR A 1 268 ? 36.889 7.794 -15.086 1.00 76.81 268 TYR A C 1
ATOM 2083 O O . TYR A 1 268 ? 37.767 8.608 -14.801 1.00 76.81 268 TYR A O 1
ATOM 2091 N N . LYS A 1 269 ? 35.987 8.001 -16.048 1.00 82.75 269 LYS A N 1
ATOM 2092 C CA . LYS A 1 269 ? 35.946 9.175 -16.932 1.00 82.75 269 LYS A CA 1
ATOM 2093 C C . LYS A 1 269 ? 34.767 10.104 -16.634 1.00 82.75 269 LYS A C 1
ATOM 2095 O O . LYS A 1 269 ? 34.633 11.127 -17.297 1.00 82.75 269 LYS A O 1
ATOM 2100 N N . GLU A 1 270 ? 33.917 9.747 -15.675 1.00 86.31 270 GLU A N 1
ATOM 2101 C CA . GLU A 1 270 ? 32.744 10.530 -15.308 1.00 86.31 270 GLU A CA 1
ATOM 2102 C C . GLU A 1 270 ? 33.154 11.804 -14.566 1.00 86.31 270 GLU A C 1
ATOM 2104 O O . GLU A 1 270 ? 33.767 11.756 -13.500 1.00 86.31 270 GLU A O 1
ATOM 2109 N N . ASP A 1 271 ? 32.773 12.947 -15.124 1.00 83.81 271 ASP A N 1
ATOM 2110 C CA . ASP A 1 271 ? 33.007 14.276 -14.564 1.00 83.81 271 ASP A CA 1
ATOM 2111 C C . ASP A 1 271 ? 31.784 14.813 -13.800 1.00 83.81 271 ASP A C 1
ATOM 2113 O O . ASP A 1 271 ? 31.903 15.714 -12.965 1.00 83.81 271 ASP A O 1
ATOM 2117 N N . THR A 1 272 ? 30.595 14.244 -14.030 1.00 86.69 272 THR A N 1
ATOM 2118 C CA . THR A 1 272 ? 29.374 14.657 -13.343 1.00 86.69 272 THR A CA 1
ATOM 2119 C C . THR A 1 272 ? 29.277 13.967 -11.986 1.00 86.69 272 THR A C 1
ATOM 2121 O O . THR A 1 272 ? 28.813 12.831 -11.878 1.00 86.69 272 THR A O 1
ATOM 2124 N N . ASN A 1 273 ? 29.630 14.690 -10.918 1.00 86.25 273 ASN A N 1
ATOM 2125 C CA . ASN A 1 273 ? 29.602 14.181 -9.538 1.00 86.25 273 ASN A CA 1
ATOM 2126 C C . ASN A 1 273 ? 28.267 13.536 -9.131 1.00 86.25 273 ASN A C 1
ATOM 2128 O O . ASN A 1 273 ? 28.264 12.600 -8.336 1.00 86.25 273 ASN A O 1
ATOM 2132 N N . GLN A 1 274 ? 27.137 14.017 -9.665 1.00 88.31 274 GLN A N 1
ATOM 2133 C CA . GLN A 1 274 ? 25.823 13.427 -9.401 1.00 88.31 274 GLN A CA 1
ATOM 2134 C C . GLN A 1 274 ? 25.719 11.996 -9.940 1.00 88.31 274 GLN A C 1
ATOM 2136 O O . GLN A 1 274 ? 25.401 11.074 -9.193 1.00 88.31 274 GLN A O 1
ATOM 2141 N N . VAL A 1 275 ? 26.058 11.798 -11.216 1.00 90.62 275 VAL A N 1
ATOM 2142 C CA . VAL A 1 275 ? 26.051 10.479 -11.859 1.00 90.62 275 VAL A CA 1
ATOM 2143 C C . VAL A 1 275 ? 27.089 9.567 -11.207 1.00 90.62 275 VAL A C 1
ATOM 2145 O O . VAL A 1 275 ? 26.768 8.438 -10.842 1.00 90.62 275 VAL A O 1
ATOM 2148 N N . LEU A 1 276 ? 28.304 10.077 -10.983 1.00 88.25 276 LEU A N 1
ATOM 2149 C CA . LEU A 1 276 ? 29.395 9.331 -10.360 1.00 88.25 276 LEU A CA 1
ATOM 2150 C C . LEU A 1 276 ? 29.025 8.830 -8.956 1.00 88.25 276 LEU A C 1
ATOM 2152 O O . LEU A 1 276 ? 29.175 7.645 -8.669 1.00 88.25 276 LEU A O 1
ATOM 2156 N N . SER A 1 277 ? 28.497 9.714 -8.100 1.00 89.75 277 SER A N 1
ATOM 2157 C CA . SER A 1 277 ? 28.054 9.380 -6.737 1.00 89.75 277 SER A CA 1
ATOM 2158 C C . SER A 1 277 ? 26.981 8.292 -6.739 1.00 89.75 277 SER A C 1
ATOM 2160 O O . SER A 1 277 ? 27.053 7.341 -5.956 1.00 89.75 277 SER A O 1
ATOM 2162 N N . PHE A 1 278 ? 25.999 8.413 -7.635 1.00 93.06 278 PHE A N 1
ATOM 2163 C CA . PHE A 1 278 ? 24.900 7.462 -7.720 1.00 93.06 278 PHE A CA 1
ATOM 2164 C C . PHE A 1 278 ? 25.392 6.078 -8.137 1.00 93.06 278 PHE A C 1
ATOM 2166 O O . PHE A 1 278 ? 25.160 5.100 -7.432 1.00 93.06 278 PHE A O 1
ATOM 2173 N N . VAL A 1 279 ? 26.112 6.001 -9.259 1.00 91.19 279 VAL A N 1
ATOM 2174 C CA . VAL A 1 279 ? 26.591 4.729 -9.809 1.00 91.19 279 VAL A CA 1
ATOM 2175 C C . VAL A 1 279 ? 27.549 4.054 -8.830 1.00 91.19 279 VAL A C 1
ATOM 2177 O O . VAL A 1 279 ? 27.439 2.853 -8.606 1.00 91.19 279 VAL A O 1
ATOM 2180 N N . TRP A 1 280 ? 28.447 4.817 -8.203 1.00 88.06 280 TRP A N 1
ATOM 2181 C CA . TRP A 1 280 ? 29.358 4.286 -7.193 1.00 88.06 280 TRP A CA 1
ATOM 2182 C C . TRP A 1 280 ? 28.604 3.662 -6.015 1.00 88.06 280 TRP A C 1
ATOM 2184 O O . TRP A 1 280 ? 28.808 2.489 -5.719 1.00 88.06 280 TRP A O 1
ATOM 2194 N N . THR A 1 281 ? 27.703 4.418 -5.376 1.00 90.50 281 THR A N 1
ATOM 2195 C CA . THR A 1 281 ? 26.943 3.917 -4.215 1.00 90.50 281 THR A CA 1
ATOM 2196 C C . THR A 1 281 ? 26.060 2.724 -4.565 1.00 90.50 281 THR A C 1
ATOM 2198 O O . THR A 1 281 ? 26.033 1.763 -3.805 1.00 90.50 281 THR A O 1
ATOM 2201 N N . HIS A 1 282 ? 25.414 2.724 -5.734 1.00 92.75 282 HIS A N 1
ATOM 2202 C CA . HIS A 1 282 ? 24.614 1.587 -6.188 1.00 92.75 282 HIS A CA 1
ATOM 2203 C C . HIS A 1 282 ? 25.464 0.325 -6.397 1.00 92.75 282 HIS A C 1
ATOM 2205 O O . HIS A 1 282 ? 25.104 -0.740 -5.904 1.00 92.75 282 HIS A O 1
ATOM 2211 N N . LEU A 1 283 ? 26.621 0.423 -7.064 1.00 89.25 283 LEU A N 1
ATOM 2212 C CA . LEU A 1 283 ? 27.506 -0.733 -7.243 1.00 89.25 283 LEU A CA 1
ATOM 2213 C C . LEU A 1 283 ? 28.091 -1.240 -5.917 1.00 89.25 283 LEU A C 1
ATOM 2215 O O . LEU A 1 283 ? 28.184 -2.451 -5.731 1.00 89.25 283 LEU A O 1
ATOM 2219 N N . THR A 1 284 ? 28.457 -0.345 -4.992 1.00 87.75 284 THR A N 1
ATOM 2220 C CA . THR A 1 284 ? 28.911 -0.736 -3.646 1.00 87.75 284 THR A CA 1
ATOM 2221 C C . THR A 1 284 ? 27.809 -1.482 -2.897 1.00 87.75 284 THR A C 1
ATOM 2223 O O . THR A 1 284 ? 28.048 -2.576 -2.395 1.00 87.75 284 THR A O 1
ATOM 2226 N N . ASN A 1 285 ? 26.580 -0.964 -2.903 1.00 91.00 285 ASN A N 1
ATOM 2227 C CA . ASN A 1 285 ? 25.445 -1.620 -2.258 1.00 91.00 285 ASN A CA 1
ATOM 2228 C C . ASN A 1 285 ? 25.133 -2.991 -2.884 1.00 91.00 285 ASN A C 1
ATOM 2230 O O . ASN A 1 285 ? 24.830 -3.942 -2.171 1.00 91.00 285 ASN A O 1
ATOM 2234 N N . LEU A 1 286 ? 25.257 -3.138 -4.208 1.00 89.75 286 LEU A N 1
ATOM 2235 C CA . LEU A 1 286 ? 25.127 -4.437 -4.881 1.00 89.75 286 LEU A CA 1
ATOM 2236 C C . LEU A 1 286 ? 26.225 -5.431 -4.466 1.00 89.75 286 LEU A C 1
ATOM 2238 O O . LEU A 1 286 ? 25.952 -6.624 -4.347 1.00 89.75 286 LEU A O 1
ATOM 2242 N N . GLN A 1 287 ? 27.454 -4.959 -4.238 1.00 86.94 287 GLN A N 1
ATOM 2243 C CA . GLN A 1 287 ? 28.572 -5.784 -3.770 1.00 86.94 287 GLN A CA 1
ATOM 2244 C C . GLN A 1 287 ? 28.395 -6.237 -2.306 1.00 86.94 287 GLN A C 1
ATOM 2246 O O . GLN A 1 287 ? 28.795 -7.351 -1.946 1.00 86.94 287 GLN A O 1
ATOM 2251 N N . GLU A 1 288 ? 27.801 -5.381 -1.474 1.00 88.44 288 GLU A N 1
ATOM 2252 C CA . GLU A 1 288 ? 27.585 -5.606 -0.038 1.00 88.44 288 GLU A CA 1
ATOM 2253 C C . GLU A 1 288 ? 26.250 -6.301 0.287 1.00 88.44 288 GLU A C 1
ATOM 2255 O O . GLU A 1 288 ? 26.096 -6.833 1.387 1.00 88.44 288 GLU A O 1
ATOM 2260 N N . SER A 1 289 ? 25.309 -6.353 -0.663 1.00 89.56 289 SER A N 1
ATOM 2261 C CA . SER A 1 289 ? 23.973 -6.919 -0.454 1.00 89.56 289 SER A CA 1
ATOM 2262 C C . SER A 1 289 ? 24.003 -8.383 -0.002 1.00 89.56 289 SER A C 1
ATOM 2264 O O . SER A 1 289 ? 24.746 -9.228 -0.520 1.00 89.56 289 SER A O 1
ATOM 2266 N N . THR A 1 290 ? 23.123 -8.698 0.948 1.00 89.69 290 THR A N 1
ATOM 2267 C CA . THR A 1 290 ? 22.890 -10.055 1.458 1.00 89.69 290 THR A CA 1
ATOM 2268 C C . THR A 1 290 ? 21.713 -10.753 0.774 1.00 89.69 290 THR A C 1
ATOM 2270 O O . THR A 1 290 ? 21.438 -11.914 1.072 1.00 89.69 290 THR A O 1
ATOM 2273 N N . SER A 1 291 ? 21.039 -10.090 -0.173 1.00 87.06 291 SER A N 1
ATOM 2274 C CA . SER A 1 291 ? 19.947 -10.696 -0.941 1.00 87.06 291 SER A CA 1
ATOM 2275 C C . SER A 1 291 ? 20.448 -11.867 -1.791 1.00 87.06 291 SER A C 1
ATOM 2277 O O . SER A 1 291 ? 21.459 -11.765 -2.497 1.00 87.06 291 SER A O 1
ATOM 2279 N N . ILE A 1 292 ? 19.713 -12.980 -1.778 1.00 86.25 292 ILE A N 1
ATOM 2280 C CA . ILE A 1 292 ? 20.045 -14.168 -2.578 1.00 86.25 292 ILE A CA 1
ATOM 2281 C C . ILE A 1 292 ? 19.936 -13.900 -4.089 1.00 86.25 292 ILE A C 1
ATOM 2283 O O . ILE A 1 292 ? 20.705 -14.451 -4.873 1.00 86.25 292 ILE A O 1
ATOM 2287 N N . TRP A 1 293 ? 19.062 -12.976 -4.498 1.00 85.38 293 TRP A N 1
ATOM 2288 C CA . TRP A 1 293 ? 18.817 -12.624 -5.904 1.00 85.38 293 TRP A CA 1
ATOM 2289 C C . TRP A 1 293 ? 19.874 -11.703 -6.504 1.00 85.38 293 TRP A C 1
ATOM 2291 O O . TRP A 1 293 ? 19.923 -11.519 -7.716 1.00 85.38 293 TRP A O 1
ATOM 2301 N N . LYS A 1 294 ? 20.741 -11.128 -5.667 1.00 87.56 294 LYS A N 1
ATOM 2302 C CA . LYS A 1 294 ? 21.836 -10.247 -6.090 1.00 87.56 294 LYS A CA 1
ATOM 2303 C C . LYS A 1 294 ? 23.200 -10.950 -6.070 1.00 87.56 294 LYS A C 1
ATOM 2305 O O . LYS A 1 294 ? 24.217 -10.310 -6.326 1.00 87.56 294 LYS A O 1
ATOM 2310 N N . GLN A 1 295 ? 23.260 -12.259 -5.801 1.00 86.62 295 GLN A N 1
ATOM 2311 C CA . GLN A 1 295 ? 24.543 -12.970 -5.687 1.00 86.62 295 GLN A CA 1
ATOM 2312 C C . GLN A 1 295 ? 25.314 -13.040 -7.011 1.00 86.62 295 GLN A C 1
ATOM 2314 O O . GLN A 1 295 ? 26.539 -12.941 -6.999 1.00 86.62 295 GLN A O 1
ATOM 2319 N N . GLU A 1 296 ? 24.626 -13.154 -8.149 1.00 85.44 296 GLU A N 1
ATOM 2320 C CA . GLU A 1 296 ? 25.279 -13.203 -9.463 1.00 85.44 296 GLU A CA 1
ATOM 2321 C C . GLU A 1 296 ? 25.983 -11.876 -9.790 1.00 85.44 296 GLU A C 1
ATOM 2323 O O . GLU A 1 296 ? 27.191 -11.845 -10.029 1.00 85.44 296 GLU A O 1
ATOM 2328 N N . ILE A 1 297 ? 25.261 -10.753 -9.706 1.00 85.56 297 ILE A N 1
ATOM 2329 C CA . ILE A 1 297 ? 25.844 -9.424 -9.936 1.00 85.56 297 ILE A CA 1
ATOM 2330 C C . ILE A 1 297 ? 26.932 -9.105 -8.903 1.00 85.56 297 ILE A C 1
ATOM 2332 O O . ILE A 1 297 ? 27.971 -8.548 -9.257 1.00 85.56 297 ILE A O 1
ATOM 2336 N N . ARG A 1 298 ? 26.762 -9.533 -7.646 1.00 87.00 298 ARG A N 1
ATOM 2337 C CA . ARG A 1 298 ? 27.792 -9.418 -6.609 1.00 87.00 298 ARG A CA 1
ATOM 2338 C C . ARG A 1 298 ? 29.083 -10.120 -7.019 1.00 87.00 298 ARG A C 1
ATOM 2340 O O . ARG A 1 298 ? 30.148 -9.530 -6.864 1.00 87.00 298 ARG A O 1
ATOM 2347 N N . GLN A 1 299 ? 29.009 -11.334 -7.572 1.00 84.69 299 GLN A N 1
ATOM 2348 C CA . GLN A 1 299 ? 30.180 -12.061 -8.082 1.00 84.69 299 GLN A CA 1
ATOM 2349 C C . GLN A 1 299 ? 30.884 -11.302 -9.213 1.00 84.69 299 GLN A C 1
ATOM 2351 O O . GLN A 1 299 ? 32.109 -11.190 -9.198 1.00 84.69 299 GLN A O 1
ATOM 2356 N N . MET A 1 300 ? 30.132 -10.686 -10.133 1.00 84.31 300 MET A N 1
ATOM 2357 C CA . MET A 1 300 ? 30.704 -9.839 -11.194 1.00 84.31 300 MET A CA 1
ATOM 2358 C C . MET A 1 300 ? 31.405 -8.571 -10.654 1.00 84.31 300 MET A C 1
ATOM 2360 O O . MET A 1 300 ? 32.252 -7.978 -11.333 1.00 84.31 300 MET A O 1
ATOM 2364 N N . LEU A 1 301 ? 31.069 -8.144 -9.431 1.00 81.31 301 LEU A N 1
ATOM 2365 C CA . LEU A 1 301 ? 31.588 -6.942 -8.770 1.00 81.31 301 LEU A CA 1
ATOM 2366 C C . LEU A 1 301 ? 32.689 -7.213 -7.726 1.00 81.31 301 LEU A C 1
ATOM 2368 O O . LEU A 1 301 ? 33.199 -6.250 -7.166 1.00 81.31 301 LEU A O 1
ATOM 2372 N N . GLN A 1 302 ? 33.110 -8.466 -7.490 1.00 70.62 302 GLN A N 1
ATOM 2373 C CA . GLN A 1 302 ? 34.069 -8.876 -6.432 1.00 70.62 302 GLN A CA 1
ATOM 2374 C C . GLN A 1 302 ? 35.491 -8.278 -6.507 1.00 70.62 302 GLN A C 1
ATOM 2376 O O . GLN A 1 302 ? 36.343 -8.599 -5.683 1.00 70.62 302 GLN A O 1
ATOM 2381 N N . ASP A 1 303 ? 35.767 -7.402 -7.465 1.00 65.50 303 ASP A N 1
ATOM 2382 C CA . ASP A 1 303 ? 37.059 -6.739 -7.600 1.00 65.50 303 ASP A CA 1
ATOM 2383 C C . ASP A 1 303 ? 37.213 -5.608 -6.559 1.00 65.50 303 ASP A C 1
ATOM 2385 O O . ASP A 1 303 ? 36.258 -4.886 -6.263 1.00 65.50 303 ASP A O 1
ATOM 2389 N N . ASN A 1 304 ? 38.427 -5.386 -6.044 1.00 60.97 304 ASN A N 1
ATOM 2390 C CA . ASN A 1 304 ? 38.745 -4.358 -5.031 1.00 60.97 304 ASN A CA 1
ATOM 2391 C C . ASN A 1 304 ? 38.634 -2.909 -5.564 1.00 60.97 304 ASN A C 1
ATOM 2393 O O . ASN A 1 304 ? 39.066 -1.958 -4.911 1.00 60.97 304 ASN A O 1
ATOM 2397 N N . TYR A 1 305 ? 38.055 -2.721 -6.750 1.00 62.69 305 TYR A N 1
ATOM 2398 C CA . TYR A 1 305 ? 37.887 -1.438 -7.425 1.00 62.69 305 TYR A CA 1
ATOM 2399 C C . TYR A 1 305 ? 37.012 -0.446 -6.645 1.00 62.69 305 TYR A C 1
ATOM 2401 O O . TYR A 1 305 ? 37.303 0.750 -6.621 1.00 62.69 305 TYR A O 1
ATOM 2409 N N . LEU A 1 306 ? 35.957 -0.942 -5.991 1.00 67.00 306 LEU A N 1
ATOM 2410 C CA . LEU A 1 306 ? 34.980 -0.120 -5.270 1.00 67.00 306 LEU A CA 1
ATOM 2411 C C . LEU A 1 306 ? 35.437 0.256 -3.846 1.00 67.00 306 LEU A C 1
ATOM 2413 O O . LEU A 1 306 ? 34.710 0.913 -3.100 1.00 67.00 306 LEU A O 1
ATOM 2417 N N . ALA A 1 307 ? 36.659 -0.116 -3.452 1.00 56.59 307 ALA A N 1
ATOM 2418 C CA . ALA A 1 307 ? 37.190 0.212 -2.139 1.00 56.59 307 ALA A CA 1
ATOM 2419 C C . ALA A 1 307 ? 37.596 1.699 -2.050 1.00 56.59 307 ALA A C 1
ATOM 2421 O O . ALA A 1 307 ? 38.552 2.159 -2.674 1.00 56.59 307 ALA A O 1
ATOM 2422 N N . ASN A 1 308 ? 36.895 2.441 -1.187 1.00 55.56 308 ASN A N 1
ATOM 2423 C CA . ASN A 1 308 ? 37.356 3.680 -0.541 1.00 55.56 308 ASN A CA 1
ATOM 2424 C C . ASN A 1 308 ? 37.650 4.925 -1.412 1.00 55.56 308 ASN A C 1
ATOM 2426 O O . ASN A 1 308 ? 38.330 5.839 -0.942 1.00 55.56 308 ASN A O 1
ATOM 2430 N N . LYS A 1 309 ? 37.108 5.042 -2.632 1.00 54.22 309 LYS A N 1
ATOM 2431 C CA . LYS A 1 309 ? 37.407 6.203 -3.497 1.00 54.22 309 LYS A CA 1
ATOM 2432 C C . LYS A 1 309 ? 36.479 7.418 -3.329 1.00 54.22 309 LYS A C 1
ATOM 2434 O O . LYS A 1 309 ? 36.916 8.533 -3.603 1.00 54.22 309 LYS A O 1
ATOM 2439 N N . PHE A 1 310 ? 35.230 7.254 -2.877 1.00 62.88 310 PHE A N 1
ATOM 2440 C CA . PHE A 1 310 ? 34.234 8.336 -2.958 1.00 62.88 310 PHE A CA 1
ATOM 2441 C C . PHE A 1 310 ? 33.462 8.564 -1.646 1.00 62.88 310 PHE A C 1
ATOM 2443 O O . PHE A 1 310 ? 32.463 7.910 -1.360 1.00 62.88 310 PHE A O 1
ATOM 2450 N N . LYS A 1 311 ? 33.922 9.527 -0.832 1.00 62.38 311 LYS A N 1
ATOM 2451 C CA . LYS A 1 311 ? 33.211 10.035 0.358 1.00 62.38 311 LYS A CA 1
ATOM 2452 C C . LYS A 1 311 ? 32.582 11.394 0.047 1.00 62.38 311 LYS A C 1
ATOM 2454 O O . LYS A 1 311 ? 33.137 12.433 0.386 1.00 62.38 311 LYS A O 1
ATOM 2459 N N . THR A 1 312 ? 31.441 11.392 -0.634 1.00 70.00 312 THR A N 1
ATOM 2460 C CA . THR A 1 312 ? 30.654 12.614 -0.883 1.00 70.00 312 THR A CA 1
ATOM 2461 C C . THR A 1 312 ? 29.622 12.880 0.215 1.00 70.00 312 THR A C 1
ATOM 2463 O O . THR A 1 312 ? 29.291 11.990 0.997 1.00 70.00 312 THR A O 1
ATOM 2466 N N . ASP A 1 313 ? 29.109 14.110 0.298 1.00 71.75 313 ASP A N 1
ATOM 2467 C CA . ASP A 1 313 ? 28.015 14.450 1.216 1.00 71.75 313 ASP A CA 1
ATOM 2468 C C . ASP A 1 313 ? 26.687 13.889 0.682 1.00 71.75 313 ASP A C 1
ATOM 2470 O O . ASP A 1 313 ? 26.233 14.251 -0.406 1.00 71.75 313 ASP A O 1
ATOM 2474 N N . ALA A 1 314 ? 26.052 13.017 1.465 1.00 77.69 314 ALA A N 1
ATOM 2475 C CA . ALA A 1 314 ? 24.779 12.378 1.139 1.00 77.69 314 ALA A CA 1
ATOM 2476 C C . ALA A 1 314 ? 23.613 13.363 0.932 1.00 77.69 314 ALA A C 1
ATOM 2478 O O . ALA A 1 314 ? 22.615 13.008 0.313 1.00 77.69 314 ALA A O 1
ATOM 2479 N N . ARG A 1 315 ? 23.736 14.600 1.429 1.00 73.38 315 ARG A N 1
ATOM 2480 C CA . ARG A 1 315 ? 22.704 15.643 1.317 1.00 73.38 315 ARG A CA 1
ATOM 2481 C C . ARG A 1 315 ? 22.796 16.459 0.029 1.00 73.38 315 ARG A C 1
ATOM 2483 O O . ARG A 1 315 ? 21.923 17.278 -0.219 1.00 73.38 315 ARG A O 1
ATOM 2490 N N . LYS A 1 316 ? 23.875 16.298 -0.743 1.00 77.12 316 LYS A N 1
ATOM 2491 C CA . LYS A 1 316 ? 24.168 17.118 -1.934 1.00 77.12 316 LYS A CA 1
ATOM 2492 C C . LYS A 1 316 ? 24.270 16.301 -3.216 1.00 77.12 316 LYS A C 1
ATOM 2494 O O . LYS A 1 316 ? 24.086 16.840 -4.306 1.00 77.12 316 LYS A O 1
ATOM 2499 N N . PHE A 1 317 ? 24.617 15.022 -3.096 1.00 86.31 317 PHE A N 1
ATOM 2500 C CA . PHE A 1 317 ? 24.885 14.162 -4.238 1.00 86.31 317 PHE A CA 1
ATOM 2501 C C . PHE A 1 317 ? 23.912 12.992 -4.307 1.00 86.31 317 PHE A C 1
ATOM 2503 O O . PHE A 1 317 ? 23.489 12.454 -3.287 1.00 86.31 317 PHE A O 1
ATOM 2510 N N . SER A 1 318 ? 23.599 12.589 -5.534 1.00 93.06 318 SER A N 1
ATOM 2511 C CA . SER A 1 318 ? 22.730 11.458 -5.845 1.00 93.06 318 SER A CA 1
ATOM 2512 C C . SER A 1 318 ? 23.301 10.160 -5.283 1.00 93.06 318 SER A C 1
ATOM 2514 O O . SER A 1 318 ? 24.516 9.937 -5.342 1.00 93.06 318 SER A O 1
ATOM 2516 N N . ARG A 1 319 ? 22.437 9.307 -4.728 1.00 93.12 319 ARG A N 1
ATOM 2517 C CA . ARG A 1 319 ? 22.821 8.058 -4.061 1.00 93.12 319 ARG A CA 1
ATOM 2518 C C . ARG A 1 319 ? 21.758 6.979 -4.175 1.00 93.12 319 ARG A C 1
ATOM 2520 O O . ARG A 1 319 ? 20.566 7.278 -4.188 1.00 93.12 319 ARG A O 1
ATOM 2527 N N . ASN A 1 320 ? 22.220 5.736 -4.172 1.00 95.88 320 ASN A N 1
ATOM 2528 C CA . ASN A 1 320 ? 21.411 4.579 -3.818 1.00 95.88 320 ASN A CA 1
ATOM 2529 C C . ASN A 1 320 ? 21.705 4.190 -2.358 1.00 95.88 320 ASN A C 1
ATOM 2531 O O . ASN A 1 320 ? 22.845 4.286 -1.893 1.00 95.88 320 ASN A O 1
ATOM 2535 N N . TYR A 1 321 ? 20.670 3.766 -1.645 1.00 94.31 321 TYR A N 1
ATOM 2536 C CA . TYR A 1 321 ? 20.733 3.176 -0.315 1.00 94.31 321 TYR A CA 1
ATOM 2537 C C . TYR A 1 321 ? 20.099 1.797 -0.391 1.00 94.31 321 TYR A C 1
ATOM 2539 O O . TYR A 1 321 ? 18.971 1.672 -0.863 1.00 94.31 321 TYR A O 1
ATOM 2547 N N . GLU A 1 322 ? 20.793 0.786 0.110 1.00 94.56 322 GLU A N 1
ATOM 2548 C CA . GLU A 1 322 ? 20.258 -0.565 0.198 1.00 94.56 322 GLU A CA 1
ATOM 2549 C C . GLU A 1 322 ? 20.471 -1.116 1.598 1.00 94.56 322 GLU A C 1
ATOM 2551 O O . GLU A 1 322 ? 21.519 -0.910 2.211 1.00 94.56 322 GLU A O 1
ATOM 2556 N N . MET A 1 323 ? 19.452 -1.795 2.107 1.00 94.12 323 MET A N 1
ATOM 2557 C CA . MET A 1 323 ? 19.556 -2.602 3.306 1.00 94.12 323 MET A CA 1
ATOM 2558 C C . MET A 1 323 ? 18.902 -3.945 3.035 1.00 94.12 323 MET A C 1
ATOM 2560 O O . MET A 1 323 ? 17.723 -4.011 2.686 1.00 94.12 323 MET A O 1
ATOM 2564 N N . SER A 1 324 ? 19.653 -5.018 3.235 1.00 94.00 324 SER A N 1
ATOM 2565 C CA . SER A 1 324 ? 19.188 -6.383 3.031 1.00 94.00 324 SER A CA 1
ATOM 2566 C C . SER A 1 324 ? 19.517 -7.250 4.240 1.00 94.00 324 SER A C 1
ATOM 2568 O O . SER A 1 324 ? 20.570 -7.104 4.863 1.00 94.00 324 SER A O 1
ATOM 2570 N N . ALA A 1 325 ? 18.602 -8.155 4.575 1.00 92.56 325 ALA A N 1
ATOM 2571 C CA . ALA A 1 325 ? 18.800 -9.182 5.588 1.00 92.56 325 ALA A CA 1
ATOM 2572 C C . ALA A 1 325 ? 18.161 -10.492 5.124 1.00 92.56 325 ALA A C 1
ATOM 2574 O O . ALA A 1 325 ? 17.041 -10.489 4.612 1.00 92.56 325 ALA A O 1
ATOM 2575 N N . TYR A 1 326 ? 18.848 -11.611 5.344 1.00 90.94 326 TYR A N 1
ATOM 2576 C CA . TYR A 1 326 ? 18.361 -12.945 5.004 1.00 90.94 326 TYR A CA 1
ATOM 2577 C C . TYR A 1 326 ? 18.553 -13.901 6.184 1.00 90.94 326 TYR A C 1
ATOM 2579 O O . TYR A 1 326 ? 19.616 -13.934 6.803 1.00 90.94 326 TYR A O 1
ATOM 2587 N N . SER A 1 327 ? 17.515 -14.671 6.510 1.00 87.50 327 SER A N 1
ATOM 2588 C CA . SER A 1 327 ? 17.551 -15.705 7.544 1.00 87.50 327 SER A CA 1
ATOM 2589 C C . SER A 1 327 ? 17.669 -17.078 6.900 1.00 87.50 327 SER A C 1
ATOM 2591 O O . SER A 1 327 ? 16.719 -17.577 6.295 1.00 87.50 327 SER A O 1
ATOM 2593 N N . ASP A 1 328 ? 18.811 -17.734 7.098 1.00 82.94 328 ASP A N 1
ATOM 2594 C CA . ASP A 1 328 ? 19.025 -19.103 6.625 1.00 82.94 328 ASP A CA 1
ATOM 2595 C C . ASP A 1 328 ? 18.122 -20.131 7.309 1.00 82.94 328 ASP A C 1
ATOM 2597 O O . ASP A 1 328 ? 17.849 -21.175 6.715 1.00 82.94 328 ASP A O 1
ATOM 2601 N N . ILE A 1 329 ? 17.667 -19.845 8.532 1.00 80.38 329 ILE A N 1
ATOM 2602 C CA . ILE A 1 329 ? 16.788 -20.728 9.310 1.00 80.38 329 ILE A CA 1
ATOM 2603 C C . ILE A 1 329 ? 15.357 -20.633 8.784 1.00 80.38 329 ILE A C 1
ATOM 2605 O O . ILE A 1 329 ? 14.720 -21.653 8.544 1.00 80.38 329 ILE A O 1
ATOM 2609 N N . LEU A 1 330 ? 14.861 -19.410 8.577 1.00 77.00 330 LEU A N 1
ATOM 2610 C CA . LEU A 1 330 ? 13.495 -19.185 8.098 1.00 77.00 330 LEU A CA 1
ATOM 2611 C C . LEU A 1 330 ? 13.379 -19.310 6.572 1.00 77.00 330 LEU A C 1
ATOM 2613 O O . LEU A 1 330 ? 12.269 -19.411 6.063 1.00 77.00 330 LEU A O 1
ATOM 2617 N N . LYS A 1 331 ? 14.508 -19.311 5.844 1.00 80.56 331 LYS A N 1
ATOM 2618 C CA . LYS A 1 331 ? 14.565 -19.216 4.373 1.00 80.56 331 LYS A CA 1
ATOM 2619 C C . LYS A 1 331 ? 13.761 -18.025 3.844 1.00 80.56 331 LYS A C 1
ATOM 2621 O O . LYS A 1 331 ? 13.087 -18.111 2.820 1.00 80.56 331 LYS A O 1
ATOM 2626 N N . THR A 1 332 ? 13.846 -16.914 4.574 1.00 84.75 332 THR A N 1
ATOM 2627 C CA . THR A 1 332 ? 13.174 -15.655 4.251 1.00 84.75 332 THR A CA 1
ATOM 2628 C C . THR A 1 332 ? 14.146 -14.493 4.308 1.00 84.75 332 THR A C 1
ATOM 2630 O O . THR A 1 332 ? 14.998 -14.442 5.200 1.00 84.75 332 THR A O 1
ATOM 2633 N N . GLY A 1 333 ? 13.959 -13.521 3.426 1.00 90.06 333 GLY A N 1
ATOM 2634 C CA . GLY A 1 333 ? 14.753 -12.298 3.377 1.00 90.06 333 GLY A CA 1
ATOM 2635 C C . GLY A 1 333 ? 13.906 -11.055 3.169 1.00 90.06 333 GLY A C 1
ATOM 2636 O O . GLY A 1 333 ? 12.739 -11.127 2.790 1.00 90.06 333 GLY A O 1
ATOM 2637 N N . ALA A 1 334 ? 14.504 -9.902 3.432 1.00 89.94 334 ALA A N 1
ATOM 2638 C CA . ALA A 1 334 ? 13.923 -8.604 3.143 1.00 89.94 334 ALA A CA 1
ATOM 2639 C C . ALA A 1 334 ? 15.003 -7.684 2.580 1.00 89.94 334 ALA A C 1
ATOM 2641 O O . ALA A 1 334 ? 16.119 -7.639 3.095 1.00 89.94 334 ALA A O 1
ATOM 2642 N N . THR A 1 335 ? 14.649 -6.940 1.537 1.00 94.31 335 THR A N 1
ATOM 2643 C CA . THR A 1 335 ? 15.500 -5.941 0.893 1.00 94.31 335 THR A CA 1
ATOM 2644 C C . THR A 1 335 ? 14.739 -4.627 0.782 1.00 94.31 335 THR A C 1
ATOM 2646 O O . THR A 1 335 ? 13.644 -4.585 0.222 1.00 94.31 335 THR A O 1
ATOM 2649 N N . ILE A 1 336 ? 15.329 -3.556 1.306 1.00 94.31 336 ILE A N 1
ATOM 2650 C CA . ILE A 1 336 ? 14.871 -2.178 1.150 1.00 94.31 336 ILE A CA 1
ATOM 2651 C C . ILE A 1 336 ? 15.874 -1.465 0.246 1.00 94.31 336 ILE A C 1
ATOM 2653 O O . ILE A 1 336 ? 17.049 -1.385 0.589 1.00 94.31 336 ILE A O 1
ATOM 2657 N N . ASP A 1 337 ? 15.413 -0.944 -0.887 1.00 95.00 337 ASP A N 1
ATOM 2658 C CA . ASP A 1 337 ? 16.220 -0.182 -1.846 1.00 95.00 337 ASP A CA 1
ATOM 2659 C C . ASP A 1 337 ? 15.637 1.225 -2.018 1.00 95.00 337 ASP A C 1
ATOM 2661 O O . ASP A 1 337 ? 14.422 1.395 -2.129 1.00 95.00 337 ASP A O 1
ATOM 2665 N N . SER A 1 338 ? 16.485 2.250 -2.000 1.00 95.81 338 SER A N 1
ATOM 2666 C CA . SER A 1 338 ? 16.073 3.641 -2.152 1.00 95.81 338 SER A CA 1
ATOM 2667 C C . SER A 1 338 ? 17.028 4.405 -3.055 1.00 95.81 338 SER A C 1
ATOM 2669 O O . SER A 1 338 ? 18.233 4.444 -2.816 1.00 95.81 338 SER A O 1
ATOM 2671 N N . ASN A 1 339 ? 16.484 5.064 -4.076 1.00 96.50 339 ASN A N 1
ATOM 2672 C CA . ASN A 1 339 ? 17.253 5.890 -5.006 1.00 96.50 339 ASN A CA 1
ATOM 2673 C C . ASN A 1 339 ? 16.889 7.352 -4.802 1.00 96.50 339 ASN A C 1
ATOM 2675 O O . ASN A 1 339 ? 15.722 7.707 -4.948 1.00 96.50 339 ASN A O 1
ATOM 2679 N N . VAL A 1 340 ? 17.881 8.194 -4.516 1.00 95.56 340 VAL A N 1
ATOM 2680 C CA . VAL A 1 340 ? 17.733 9.647 -4.378 1.00 95.56 340 VAL A CA 1
ATOM 2681 C C . VAL A 1 340 ? 18.591 10.323 -5.438 1.00 95.56 340 VAL A C 1
ATOM 2683 O O . VAL A 1 340 ? 19.815 10.184 -5.441 1.00 95.56 340 VAL A O 1
ATOM 2686 N N . VAL A 1 341 ? 17.955 11.066 -6.340 1.00 94.44 341 VAL A N 1
ATOM 2687 C CA . VAL A 1 341 ? 18.614 11.710 -7.477 1.00 94.44 341 VAL A CA 1
ATOM 2688 C C . VAL A 1 341 ? 18.536 13.222 -7.333 1.00 94.44 341 VAL A C 1
ATOM 2690 O O . VAL A 1 341 ? 17.459 13.813 -7.311 1.00 94.44 341 VAL A O 1
ATOM 2693 N N . PHE A 1 342 ? 19.700 13.855 -7.274 1.00 90.25 342 PHE A N 1
ATOM 2694 C CA . PHE A 1 342 ? 19.885 15.299 -7.302 1.00 90.25 342 PHE A CA 1
ATOM 2695 C C . PHE A 1 342 ? 20.250 15.764 -8.714 1.00 90.25 342 PHE A C 1
ATOM 2697 O O . PHE A 1 342 ? 20.901 15.061 -9.486 1.00 90.25 342 PHE A O 1
ATOM 2704 N N . SER A 1 343 ? 19.866 16.996 -9.037 1.00 83.50 343 SER A N 1
ATOM 2705 C CA . SER A 1 343 ? 20.269 17.674 -10.269 1.00 83.50 343 SER A CA 1
ATOM 2706 C C . SER A 1 343 ? 21.241 18.794 -9.942 1.00 83.50 343 SER A C 1
ATOM 2708 O O . SER A 1 343 ? 21.184 19.387 -8.874 1.00 83.50 343 SER A O 1
ATOM 2710 N N . THR A 1 344 ? 22.093 19.152 -10.896 1.00 77.88 344 THR A N 1
ATOM 2711 C CA . THR A 1 344 ? 22.946 20.345 -10.791 1.00 77.88 344 THR A CA 1
ATOM 2712 C C . THR A 1 344 ? 22.152 21.655 -10.762 1.00 77.88 344 THR A C 1
ATOM 2714 O O . THR A 1 344 ? 22.712 22.697 -10.451 1.00 77.88 344 THR A O 1
ATOM 2717 N N . LYS A 1 345 ? 20.850 21.611 -11.072 1.00 79.56 345 LYS A N 1
ATOM 2718 C CA . LYS A 1 345 ? 19.951 22.774 -11.122 1.00 79.56 345 LYS A CA 1
ATOM 2719 C C . LYS A 1 345 ? 19.253 23.079 -9.789 1.00 79.56 345 LYS A C 1
ATOM 2721 O O . LYS A 1 345 ? 18.555 24.081 -9.713 1.00 79.56 345 LYS A O 1
ATOM 2726 N N . SER A 1 346 ? 19.363 22.208 -8.783 1.00 79.38 346 SER A N 1
ATOM 2727 C CA . SER A 1 346 ? 18.625 22.330 -7.519 1.00 79.38 346 SER A CA 1
ATOM 2728 C C . SER A 1 346 ? 19.421 21.781 -6.334 1.00 79.38 346 SER A C 1
ATOM 2730 O O . SER A 1 346 ? 20.164 20.814 -6.481 1.00 79.38 346 SER A O 1
ATOM 2732 N N . TYR A 1 347 ? 19.249 22.388 -5.157 1.00 79.69 347 TYR A N 1
ATOM 2733 C CA . TYR A 1 347 ? 19.759 21.842 -3.895 1.00 79.69 347 TYR A CA 1
ATOM 2734 C C . TYR A 1 347 ? 18.810 20.804 -3.272 1.00 79.69 347 TYR A C 1
ATOM 2736 O O . TYR A 1 347 ? 19.194 20.118 -2.328 1.00 79.69 347 TYR A O 1
ATOM 2744 N N . LEU A 1 348 ? 17.576 20.696 -3.773 1.00 84.56 348 LEU A N 1
ATOM 2745 C CA . LEU A 1 348 ? 16.623 19.655 -3.412 1.00 84.56 348 LEU A CA 1
ATOM 2746 C C . LEU A 1 348 ? 16.787 18.453 -4.358 1.00 84.56 348 LEU A C 1
ATOM 2748 O O . LEU A 1 348 ? 17.135 18.617 -5.534 1.00 84.56 348 LEU A O 1
ATOM 2752 N N . PRO A 1 349 ? 16.535 17.223 -3.880 1.00 89.44 349 PRO A N 1
ATOM 2753 C CA . PRO A 1 349 ? 16.522 16.063 -4.757 1.00 89.44 349 PRO A CA 1
ATOM 2754 C C . PRO A 1 349 ? 15.393 16.203 -5.784 1.00 89.44 349 PRO A C 1
ATOM 2756 O O . PRO A 1 349 ? 14.255 16.520 -5.439 1.00 89.44 349 PRO A O 1
ATOM 2759 N N . ARG A 1 350 ? 15.709 15.931 -7.053 1.00 91.06 350 ARG A N 1
ATOM 2760 C CA . ARG A 1 350 ? 14.724 15.897 -8.139 1.00 91.06 350 ARG A CA 1
ATOM 2761 C C . ARG A 1 350 ? 13.791 14.717 -8.001 1.00 91.06 350 ARG A C 1
ATOM 2763 O O . ARG A 1 350 ? 12.603 14.864 -8.249 1.00 91.06 350 ARG A O 1
ATOM 2770 N N . SER A 1 351 ? 14.310 13.551 -7.634 1.00 94.12 351 SER A N 1
ATOM 2771 C CA . SER A 1 351 ? 13.486 12.363 -7.445 1.00 94.12 351 SER A CA 1
ATOM 2772 C C . SER A 1 351 ? 13.977 11.493 -6.301 1.00 94.12 351 SER A C 1
ATOM 2774 O O . SER A 1 351 ? 15.160 11.474 -5.958 1.00 94.12 351 SER A O 1
ATOM 2776 N N . ALA A 1 352 ? 13.027 10.788 -5.697 1.00 94.44 352 ALA A N 1
ATOM 2777 C CA . ALA A 1 352 ? 13.269 9.796 -4.667 1.00 94.44 352 ALA A CA 1
ATOM 2778 C C . ALA A 1 352 ? 12.354 8.592 -4.904 1.00 94.44 352 ALA A C 1
ATOM 2780 O O . ALA A 1 352 ? 11.173 8.761 -5.210 1.00 94.44 352 ALA A O 1
ATOM 2781 N N . THR A 1 353 ? 12.890 7.386 -4.756 1.00 95.00 353 THR A N 1
ATOM 2782 C CA . THR A 1 353 ? 12.129 6.130 -4.820 1.00 95.00 353 THR A CA 1
ATOM 2783 C C . THR A 1 353 ? 12.464 5.266 -3.617 1.00 95.00 353 THR A C 1
ATOM 2785 O O . THR A 1 353 ? 13.583 5.334 -3.121 1.00 95.00 353 THR A O 1
ATOM 2788 N N . LEU A 1 354 ? 11.502 4.477 -3.152 1.00 92.94 354 LEU A N 1
ATOM 2789 C CA . LEU A 1 354 ? 11.652 3.514 -2.067 1.00 92.94 354 LEU A CA 1
ATOM 2790 C C . LEU A 1 354 ? 10.961 2.213 -2.473 1.00 92.94 354 LEU A C 1
ATOM 2792 O O . LEU A 1 354 ? 9.775 2.232 -2.793 1.00 92.94 354 LEU A O 1
ATOM 2796 N N . ASN A 1 355 ? 11.686 1.103 -2.428 1.00 92.56 355 ASN A N 1
ATOM 2797 C CA . ASN A 1 355 ? 11.252 -0.230 -2.820 1.00 92.56 355 ASN A CA 1
ATOM 2798 C C . ASN A 1 355 ? 11.453 -1.208 -1.654 1.00 92.56 355 ASN A C 1
ATOM 2800 O O . ASN A 1 355 ? 12.534 -1.253 -1.069 1.00 92.56 355 ASN A O 1
ATOM 2804 N N . LEU A 1 356 ? 10.424 -1.997 -1.333 1.00 87.25 356 LEU A N 1
ATOM 2805 C CA . LEU A 1 356 ? 10.515 -3.140 -0.426 1.00 87.25 356 LEU A CA 1
ATOM 2806 C C . LEU A 1 356 ? 10.287 -4.435 -1.206 1.00 87.25 356 LEU A C 1
ATOM 2808 O O . LEU A 1 356 ? 9.245 -4.610 -1.840 1.00 87.25 356 LEU A O 1
ATOM 2812 N N . THR A 1 357 ? 11.219 -5.374 -1.082 1.00 88.19 357 THR A N 1
ATOM 2813 C CA . THR A 1 357 ? 11.129 -6.726 -1.645 1.00 88.19 357 THR A CA 1
ATOM 2814 C C . THR A 1 357 ? 11.334 -7.760 -0.541 1.00 88.19 357 THR A C 1
ATOM 2816 O O . THR A 1 357 ? 12.234 -7.609 0.282 1.00 88.19 357 THR A O 1
ATOM 2819 N N . LEU A 1 358 ? 10.487 -8.789 -0.500 1.00 84.50 358 LEU A N 1
ATOM 2820 C CA . LEU A 1 358 ? 10.603 -9.913 0.431 1.00 84.50 358 LEU A CA 1
ATOM 2821 C C . LEU A 1 358 ? 10.980 -11.182 -0.327 1.00 84.50 358 LEU A C 1
ATOM 2823 O O . LEU A 1 358 ? 10.367 -11.492 -1.346 1.00 84.50 358 LEU A O 1
ATOM 2827 N N . ASP A 1 359 ? 11.930 -11.934 0.214 1.00 85.38 359 ASP A N 1
ATOM 2828 C CA . ASP A 1 359 ? 12.281 -13.263 -0.274 1.00 85.38 359 ASP A CA 1
ATOM 2829 C C . ASP A 1 359 ? 11.458 -14.275 0.523 1.00 85.38 359 ASP A C 1
ATOM 2831 O O . ASP A 1 359 ? 11.661 -14.427 1.729 1.00 85.38 359 ASP A O 1
ATOM 2835 N N . LEU A 1 360 ? 10.494 -14.925 -0.126 1.00 75.31 360 LEU A N 1
ATOM 2836 C CA . LEU A 1 360 ? 9.555 -15.860 0.494 1.00 75.31 360 LEU A CA 1
ATOM 2837 C C . LEU A 1 360 ? 9.492 -17.131 -0.349 1.00 75.31 360 LEU A C 1
ATOM 2839 O O . LEU A 1 360 ? 9.314 -17.060 -1.560 1.00 75.31 360 LEU A O 1
ATOM 2843 N N . PHE A 1 361 ? 9.619 -18.298 0.287 1.00 72.50 361 PHE A N 1
ATOM 2844 C CA . PHE A 1 361 ? 9.514 -19.608 -0.379 1.00 72.50 361 PHE A CA 1
ATOM 2845 C C . PHE A 1 361 ? 10.477 -19.805 -1.564 1.00 72.50 361 PHE A C 1
ATOM 2847 O O . PHE A 1 361 ? 10.178 -20.553 -2.488 1.00 72.50 361 PHE A O 1
ATOM 2854 N N . GLY A 1 362 ? 11.641 -19.150 -1.533 1.00 75.19 362 GLY A N 1
ATOM 2855 C CA . GLY A 1 362 ? 12.615 -19.222 -2.623 1.00 75.19 362 GLY A CA 1
ATOM 2856 C C . GLY A 1 362 ? 12.290 -18.338 -3.829 1.00 75.19 362 GLY A C 1
ATOM 2857 O O . GLY A 1 362 ? 12.907 -18.539 -4.865 1.00 75.19 362 GLY A O 1
ATOM 2858 N N . GLU A 1 363 ? 11.382 -17.362 -3.691 1.00 78.62 363 GLU A N 1
ATOM 2859 C CA . GLU A 1 363 ? 11.031 -16.353 -4.705 1.00 78.62 363 GLU A CA 1
ATOM 2860 C C . GLU A 1 363 ? 11.204 -14.922 -4.156 1.00 78.62 363 GLU A C 1
ATOM 2862 O O . GLU A 1 363 ? 10.974 -14.682 -2.969 1.00 78.62 363 GLU A O 1
ATOM 2867 N N . ALA A 1 364 ? 11.574 -13.958 -5.010 1.00 83.94 364 ALA A N 1
ATOM 2868 C CA . ALA A 1 364 ? 11.586 -12.527 -4.675 1.00 83.94 364 ALA A CA 1
ATOM 2869 C C . ALA A 1 364 ? 10.248 -11.872 -5.031 1.00 83.94 364 ALA A C 1
ATOM 2871 O O . ALA A 1 364 ? 9.862 -11.785 -6.198 1.00 83.94 364 ALA A O 1
ATOM 2872 N N . VAL A 1 365 ? 9.560 -11.335 -4.026 1.00 80.69 365 VAL A N 1
ATOM 2873 C CA . VAL A 1 365 ? 8.280 -10.647 -4.188 1.00 80.69 365 VAL A CA 1
ATOM 2874 C C . VAL A 1 365 ? 8.449 -9.170 -3.851 1.00 80.69 365 VAL A C 1
ATOM 2876 O O . VAL A 1 365 ? 8.624 -8.795 -2.692 1.00 80.69 365 VAL A O 1
ATOM 2879 N N . ASN A 1 366 ? 8.361 -8.304 -4.862 1.00 84.12 366 ASN A N 1
ATOM 2880 C CA . ASN A 1 366 ? 8.252 -6.863 -4.635 1.00 84.12 366 ASN A CA 1
ATOM 2881 C C . ASN A 1 366 ? 6.940 -6.577 -3.890 1.00 84.12 366 ASN A C 1
ATOM 2883 O O . ASN A 1 366 ? 5.880 -6.900 -4.400 1.00 84.12 366 ASN A O 1
ATOM 2887 N N . ILE A 1 367 ? 6.977 -5.994 -2.696 1.00 81.25 367 ILE A N 1
ATOM 2888 C CA . ILE A 1 367 ? 5.762 -5.724 -1.913 1.00 81.25 367 ILE A CA 1
ATOM 2889 C C . ILE A 1 367 ? 5.185 -4.371 -2.294 1.00 81.25 367 ILE A C 1
ATOM 2891 O O . ILE A 1 367 ? 4.017 -4.274 -2.670 1.00 81.25 367 ILE A O 1
ATOM 2895 N N . PHE A 1 368 ? 6.014 -3.334 -2.234 1.00 77.75 368 PHE A N 1
ATOM 2896 C CA . PHE A 1 368 ? 5.637 -2.007 -2.686 1.00 77.75 368 PHE A CA 1
ATOM 2897 C C . PHE A 1 368 ? 6.842 -1.248 -3.228 1.00 77.75 368 PHE A C 1
ATOM 2899 O O . PHE A 1 368 ? 7.988 -1.482 -2.843 1.00 77.75 368 PHE A O 1
ATOM 2906 N N . GLU A 1 369 ? 6.555 -0.285 -4.090 1.00 87.75 369 GLU A N 1
ATOM 2907 C CA . GLU A 1 369 ? 7.489 0.747 -4.500 1.00 87.75 369 GLU A CA 1
ATOM 2908 C C . GLU A 1 369 ? 6.752 2.082 -4.540 1.00 87.75 369 GLU A C 1
ATOM 2910 O O . GLU A 1 369 ? 5.699 2.191 -5.162 1.00 87.75 369 GLU A O 1
ATOM 2915 N N . ILE A 1 370 ? 7.288 3.107 -3.894 1.00 87.94 370 ILE A N 1
ATOM 2916 C CA . ILE A 1 370 ? 6.762 4.469 -3.981 1.00 87.94 370 ILE A CA 1
ATOM 2917 C C . ILE A 1 370 ? 7.828 5.374 -4.571 1.00 87.94 370 ILE A C 1
ATOM 2919 O O . ILE A 1 370 ? 9.011 5.237 -4.264 1.00 87.94 370 ILE A O 1
ATOM 2923 N N . GLY A 1 371 ? 7.417 6.310 -5.416 1.00 91.06 371 GLY A N 1
ATOM 2924 C CA . GLY A 1 371 ? 8.339 7.251 -6.025 1.00 91.06 371 GLY A CA 1
ATOM 2925 C C . GLY A 1 371 ? 7.738 8.631 -6.184 1.00 91.06 371 GLY A C 1
ATOM 2926 O O . GLY A 1 371 ? 6.541 8.787 -6.422 1.00 91.06 371 GLY A O 1
ATOM 2927 N N . THR A 1 372 ? 8.593 9.636 -6.057 1.00 91.31 372 THR A N 1
ATOM 2928 C CA . THR A 1 372 ? 8.255 11.042 -6.248 1.00 91.31 372 THR A CA 1
ATOM 2929 C C . THR A 1 372 ? 9.306 11.719 -7.114 1.00 91.31 372 THR A C 1
ATOM 2931 O O . THR A 1 372 ? 10.494 11.396 -7.039 1.00 91.31 372 THR A O 1
ATOM 2934 N N . ARG A 1 373 ? 8.866 12.670 -7.932 1.00 92.31 373 ARG A N 1
ATOM 2935 C CA . ARG A 1 373 ? 9.709 13.597 -8.677 1.00 92.31 373 ARG A CA 1
ATOM 2936 C C . ARG A 1 373 ? 9.180 15.008 -8.464 1.00 92.31 373 ARG A C 1
ATOM 2938 O O . ARG A 1 373 ? 7.992 15.232 -8.671 1.00 92.31 373 ARG A O 1
ATOM 2945 N N . LEU A 1 374 ? 10.045 15.933 -8.068 1.00 90.00 374 LEU A N 1
ATOM 2946 C CA . LEU A 1 374 ? 9.714 17.309 -7.716 1.00 90.00 374 LEU A CA 1
ATOM 2947 C C . LEU A 1 374 ? 10.633 18.290 -8.459 1.00 90.00 374 LEU A C 1
ATOM 2949 O O . LEU A 1 374 ? 11.827 18.055 -8.653 1.00 90.00 374 LEU A O 1
ATOM 2953 N N . GLU A 1 375 ? 10.066 19.418 -8.866 1.00 88.62 375 GLU A N 1
ATOM 2954 C CA . GLU A 1 375 ? 10.757 20.537 -9.499 1.00 88.62 375 GLU A CA 1
ATOM 2955 C C . GLU A 1 375 ? 10.139 21.854 -9.026 1.00 88.62 375 GLU A C 1
ATOM 2957 O O . GLU A 1 375 ? 8.921 21.945 -8.903 1.00 88.62 375 GLU A O 1
ATOM 2962 N N . GLY A 1 376 ? 10.963 22.873 -8.765 1.00 84.12 376 GLY A N 1
ATOM 2963 C CA . GLY A 1 376 ? 10.476 24.210 -8.409 1.00 84.12 376 GLY A CA 1
ATOM 2964 C C . GLY A 1 376 ? 9.987 24.341 -6.963 1.00 84.12 376 GLY A C 1
ATOM 2965 O O . GLY A 1 376 ? 9.314 25.310 -6.632 1.00 84.12 376 GLY A O 1
ATOM 2966 N N . PHE A 1 377 ? 10.292 23.377 -6.088 1.00 82.81 377 PHE A N 1
ATOM 2967 C CA . PHE A 1 377 ? 9.895 23.410 -4.671 1.00 82.81 377 PHE A CA 1
ATOM 2968 C C . PHE A 1 377 ? 10.825 24.236 -3.785 1.00 82.81 377 PHE A C 1
ATOM 2970 O O . PHE A 1 377 ? 10.534 24.431 -2.608 1.00 82.81 377 PHE A O 1
ATOM 2977 N N . GLU A 1 378 ? 11.933 24.726 -4.328 1.00 81.88 378 GLU A N 1
ATOM 2978 C CA . GLU A 1 378 ? 12.906 25.528 -3.599 1.00 81.88 378 GLU A CA 1
ATOM 2979 C C . GLU A 1 378 ? 12.228 26.782 -3.042 1.00 81.88 378 GLU A C 1
ATOM 2981 O O . GLU A 1 378 ? 12.310 27.026 -1.846 1.00 81.88 378 GLU A O 1
ATOM 2986 N N . SER A 1 379 ? 11.470 27.512 -3.869 1.00 74.31 379 SER A N 1
ATOM 2987 C CA . SER A 1 379 ? 10.717 28.705 -3.448 1.00 74.31 379 SER A CA 1
ATOM 2988 C C . SER A 1 379 ? 9.727 28.406 -2.322 1.00 74.31 379 SER A C 1
ATOM 2990 O O . SER A 1 379 ? 9.687 29.137 -1.342 1.00 74.31 379 SER A O 1
ATOM 2992 N N . VAL A 1 380 ? 8.996 27.291 -2.407 1.00 74.94 380 VAL A N 1
ATOM 2993 C CA . VAL A 1 380 ? 8.039 26.864 -1.373 1.00 74.94 380 VAL A CA 1
ATOM 2994 C C . VAL A 1 380 ? 8.749 26.599 -0.046 1.00 74.94 380 VAL A C 1
ATOM 2996 O O . VAL A 1 380 ? 8.281 27.022 1.008 1.00 74.94 380 VAL A O 1
ATOM 2999 N N . VAL A 1 381 ? 9.888 25.905 -0.089 1.00 77.12 381 VAL A N 1
ATOM 3000 C CA . VAL A 1 381 ? 10.704 25.619 1.098 1.00 77.12 381 VAL A CA 1
ATOM 3001 C C . VAL A 1 381 ? 11.268 26.911 1.695 1.00 77.12 381 VAL A C 1
ATOM 3003 O O . VAL A 1 381 ? 11.264 27.068 2.917 1.00 77.12 381 VAL A O 1
ATOM 3006 N N . GLU A 1 382 ? 11.707 27.854 0.860 1.00 72.44 382 GLU A N 1
ATOM 3007 C CA . GLU A 1 382 ? 12.179 29.164 1.315 1.00 72.44 382 GLU A CA 1
ATOM 3008 C C . GLU A 1 382 ? 11.070 30.013 1.937 1.00 72.44 382 GLU A C 1
ATOM 3010 O O . GLU A 1 382 ? 11.256 30.570 3.019 1.00 72.44 382 GLU A O 1
ATOM 3015 N N . ASP A 1 383 ? 9.903 30.090 1.308 1.00 69.25 383 ASP A N 1
ATOM 3016 C CA . ASP A 1 383 ? 8.765 30.845 1.834 1.00 69.25 383 ASP A CA 1
ATOM 3017 C C . ASP A 1 383 ? 8.274 30.258 3.163 1.00 69.25 383 ASP A C 1
ATOM 3019 O O . ASP A 1 383 ? 7.790 30.984 4.032 1.00 69.25 383 ASP A O 1
ATOM 3023 N N . LEU A 1 384 ? 8.431 28.946 3.366 1.00 69.38 384 LEU A N 1
ATOM 3024 C CA . LEU A 1 384 ? 8.032 28.282 4.600 1.00 69.38 384 LEU A CA 1
ATOM 3025 C C . LEU A 1 384 ? 9.060 28.473 5.723 1.00 69.38 384 LEU A C 1
ATOM 3027 O O . LEU A 1 384 ? 8.669 28.831 6.829 1.00 69.38 384 LEU A O 1
ATOM 3031 N N . PHE A 1 385 ? 10.352 28.268 5.451 1.00 74.56 385 PHE A N 1
ATOM 3032 C CA . PHE A 1 385 ? 11.375 28.110 6.498 1.00 74.56 385 PHE A CA 1
ATOM 3033 C C . PHE A 1 385 ? 12.476 29.177 6.512 1.00 74.56 385 PHE A C 1
ATOM 3035 O O . PHE A 1 385 ? 13.347 29.143 7.388 1.00 74.56 385 PHE A O 1
ATOM 3042 N N . SER A 1 386 ? 12.481 30.128 5.572 1.00 70.44 386 SER A N 1
ATOM 3043 C CA . SER A 1 386 ? 13.437 31.240 5.618 1.00 70.44 386 SER A CA 1
ATOM 3044 C C . SER A 1 386 ? 13.250 32.082 6.892 1.00 70.44 386 SER A C 1
ATOM 3046 O O . SER A 1 386 ? 12.201 32.024 7.536 1.00 70.44 386 SER A O 1
ATOM 3048 N N . PRO A 1 387 ? 14.228 32.927 7.270 1.00 70.25 387 PRO A N 1
ATOM 3049 C CA . PRO A 1 387 ? 14.104 33.796 8.445 1.00 70.25 387 PRO A CA 1
ATOM 3050 C C . PRO A 1 387 ? 12.886 34.736 8.427 1.00 70.25 387 PRO A C 1
ATOM 3052 O O . PRO A 1 387 ? 12.504 35.256 9.471 1.00 70.25 387 PRO A O 1
ATOM 3055 N N . LYS A 1 388 ? 12.293 34.974 7.248 1.00 70.94 388 LYS A N 1
ATOM 3056 C CA . LYS A 1 388 ? 11.062 35.759 7.054 1.00 70.94 388 LYS A CA 1
ATOM 3057 C C . LYS A 1 388 ? 9.878 34.905 6.573 1.00 70.94 388 LYS A C 1
ATOM 3059 O O . LYS A 1 388 ? 8.880 35.466 6.129 1.00 70.94 388 LYS A O 1
ATOM 3064 N N . GLY A 1 389 ? 10.018 33.583 6.605 1.00 61.97 389 GLY A N 1
ATOM 3065 C CA . GLY A 1 389 ? 9.007 32.637 6.152 1.00 61.97 389 GLY A CA 1
ATOM 3066 C C . GLY A 1 389 ? 7.881 32.430 7.164 1.00 61.97 389 GLY A C 1
ATOM 3067 O O . GLY A 1 389 ? 7.900 32.982 8.263 1.00 61.97 389 GLY A O 1
ATOM 3068 N N . TYR A 1 390 ? 6.891 31.619 6.792 1.00 66.12 390 TYR A N 1
ATOM 3069 C CA . TYR A 1 390 ? 5.707 31.346 7.619 1.00 66.12 390 TYR A CA 1
ATOM 3070 C C . TYR A 1 390 ? 6.012 30.562 8.911 1.00 66.12 390 TYR A C 1
ATOM 3072 O O . TYR A 1 390 ? 5.314 30.738 9.908 1.00 66.12 390 TYR A O 1
ATOM 3080 N N . PHE A 1 391 ? 7.045 29.714 8.901 1.00 70.44 391 PHE A N 1
ATOM 3081 C CA . PHE A 1 391 ? 7.496 28.880 10.020 1.00 70.44 391 PHE A CA 1
ATOM 3082 C C . PHE A 1 391 ? 9.028 28.948 10.153 1.00 70.44 391 PHE A C 1
ATOM 3084 O O . PHE A 1 391 ? 9.734 28.012 9.769 1.00 70.44 391 PHE A O 1
ATOM 3091 N N . PRO A 1 392 ? 9.578 30.059 10.671 1.00 69.81 392 PRO A N 1
ATOM 3092 C CA . PRO A 1 392 ? 11.018 30.207 10.825 1.00 69.81 392 PRO A CA 1
ATOM 3093 C C . PRO A 1 392 ? 11.539 29.239 11.900 1.00 69.81 392 PRO A C 1
ATOM 3095 O O . PRO A 1 392 ? 11.190 29.360 13.071 1.00 69.81 392 PRO A O 1
ATOM 3098 N N . ASP A 1 393 ? 12.393 28.293 11.499 1.00 79.12 393 ASP A N 1
ATOM 3099 C CA . ASP A 1 393 ? 13.041 27.324 12.393 1.00 79.12 393 ASP A CA 1
ATOM 3100 C C . ASP A 1 393 ? 14.567 27.370 12.223 1.00 79.12 393 ASP A C 1
ATOM 3102 O O . ASP A 1 393 ? 15.090 27.200 11.120 1.00 79.12 393 ASP A O 1
ATOM 3106 N N . GLU A 1 394 ? 15.302 27.606 13.312 1.00 79.25 394 GLU A N 1
ATOM 3107 C CA . GLU A 1 394 ? 16.762 27.785 13.272 1.00 79.25 394 GLU A CA 1
ATOM 3108 C C . GLU A 1 394 ? 17.509 26.515 12.824 1.00 79.25 394 GLU A C 1
ATOM 3110 O O . GLU A 1 394 ? 18.535 26.595 12.137 1.00 79.25 394 GLU A O 1
ATOM 3115 N N . GLY A 1 395 ? 16.993 25.330 13.173 1.00 79.88 395 GLY A N 1
ATOM 3116 C CA . GLY A 1 395 ? 17.568 24.045 12.776 1.00 79.88 395 GLY A CA 1
ATOM 3117 C C . GLY A 1 395 ? 17.448 23.813 11.270 1.00 79.88 395 GLY A C 1
ATOM 3118 O O . GLY A 1 395 ? 18.438 23.505 10.596 1.00 79.88 395 GLY A O 1
ATOM 3119 N N . MET A 1 396 ? 16.255 24.044 10.729 1.00 72.31 396 MET A N 1
ATOM 3120 C CA . MET A 1 396 ? 15.954 23.992 9.301 1.00 72.31 396 MET A CA 1
ATOM 3121 C C . MET A 1 396 ? 16.729 25.050 8.524 1.00 72.31 396 MET A C 1
ATOM 3123 O O . MET A 1 396 ? 17.284 24.744 7.471 1.00 72.31 396 MET A O 1
ATOM 3127 N N . GLN A 1 397 ? 16.865 26.266 9.052 1.00 76.88 397 GLN A N 1
ATOM 3128 C CA . GLN A 1 397 ? 17.672 27.318 8.428 1.00 76.88 397 GLN A CA 1
ATOM 3129 C C . GLN A 1 397 ? 19.144 26.916 8.315 1.00 76.88 397 GLN A C 1
ATOM 3131 O O . GLN A 1 397 ? 19.751 27.064 7.250 1.00 76.88 397 GLN A O 1
ATOM 3136 N N . LYS A 1 398 ? 19.724 26.351 9.381 1.00 79.06 398 LYS A N 1
ATOM 3137 C CA . LYS A 1 398 ? 21.097 25.829 9.355 1.00 79.06 398 LYS A CA 1
ATOM 3138 C C . LYS A 1 398 ? 21.240 24.692 8.339 1.00 79.06 398 LYS A C 1
ATOM 3140 O O . LYS A 1 398 ? 22.232 24.639 7.611 1.00 79.06 398 LYS A O 1
ATOM 3145 N N . MET A 1 399 ? 20.248 23.807 8.251 1.00 76.19 399 MET A N 1
ATOM 3146 C CA . MET A 1 399 ? 20.218 22.727 7.263 1.00 76.19 399 MET A CA 1
ATOM 3147 C C . MET A 1 399 ? 20.156 23.264 5.823 1.00 76.19 399 MET A C 1
ATOM 3149 O O . MET A 1 399 ? 20.964 22.852 4.991 1.00 76.19 399 MET A O 1
ATOM 3153 N N . LEU A 1 400 ? 19.265 24.219 5.538 1.00 73.56 400 LEU A N 1
ATOM 3154 C CA . LEU A 1 400 ? 19.117 24.855 4.223 1.00 73.56 400 LEU A CA 1
ATOM 3155 C C . LEU A 1 400 ? 20.390 25.600 3.805 1.00 73.56 400 LEU A C 1
ATOM 3157 O O . LEU A 1 400 ? 20.845 25.449 2.670 1.00 73.56 400 LEU A O 1
ATOM 3161 N N . LYS A 1 401 ? 21.024 26.337 4.728 1.00 72.50 401 LYS A N 1
ATOM 3162 C CA . LYS A 1 401 ? 22.306 27.021 4.481 1.00 72.50 401 LYS A CA 1
ATOM 3163 C C . LYS A 1 401 ? 23.409 26.031 4.084 1.00 72.50 401 LYS A C 1
ATOM 3165 O O . LYS A 1 401 ? 24.120 26.261 3.105 1.00 72.50 401 LYS A O 1
ATOM 3170 N N . ASN A 1 402 ? 23.495 24.897 4.783 1.00 71.56 402 ASN A N 1
ATOM 3171 C CA . ASN A 1 402 ? 24.463 23.840 4.481 1.00 71.56 402 ASN A CA 1
ATOM 3172 C C . ASN A 1 402 ? 24.207 23.177 3.115 1.00 71.56 402 ASN A C 1
ATOM 3174 O O . ASN A 1 402 ? 25.162 22.880 2.390 1.00 71.56 402 ASN A O 1
ATOM 3178 N N . MET A 1 403 ? 22.938 22.952 2.751 1.00 69.38 403 MET A N 1
ATOM 3179 C CA . MET A 1 403 ? 22.555 22.339 1.469 1.00 69.38 403 MET A CA 1
ATOM 3180 C C . MET A 1 403 ? 22.824 23.259 0.274 1.00 69.38 403 MET A C 1
ATOM 3182 O O . MET A 1 403 ? 23.335 22.790 -0.738 1.00 69.38 403 MET A O 1
ATOM 3186 N N . ARG A 1 404 ? 22.606 24.572 0.418 1.00 67.38 404 ARG A N 1
ATOM 3187 C CA . ARG A 1 404 ? 22.936 25.591 -0.600 1.00 67.38 404 ARG A CA 1
ATOM 3188 C C . ARG A 1 404 ? 24.436 25.745 -0.879 1.00 67.38 404 ARG A C 1
ATOM 3190 O O . ARG A 1 404 ? 24.813 26.447 -1.810 1.00 67.38 404 ARG A O 1
ATOM 3197 N N . GLY A 1 405 ? 25.299 25.135 -0.063 1.00 60.50 405 GLY A N 1
ATOM 3198 C CA . GLY A 1 405 ? 26.750 25.246 -0.214 1.00 60.50 405 GLY A CA 1
ATOM 3199 C C . GLY A 1 405 ? 27.335 26.588 0.239 1.00 60.50 405 GLY A C 1
ATOM 3200 O O . GLY A 1 405 ? 28.487 26.863 -0.074 1.00 60.50 405 GLY A O 1
ATOM 3201 N N . GLN A 1 406 ? 26.588 27.398 0.997 1.00 48.38 406 GLN A N 1
ATOM 3202 C CA . GLN A 1 406 ? 27.089 28.632 1.615 1.00 48.38 406 GLN A CA 1
ATOM 3203 C C . GLN A 1 406 ? 27.790 28.331 2.951 1.00 48.38 406 GLN A C 1
ATOM 3205 O O . GLN A 1 406 ? 27.332 28.739 4.020 1.00 48.38 406 GLN A O 1
ATOM 3210 N N . GLU A 1 407 ? 28.891 27.584 2.905 1.00 41.72 407 GLU A N 1
ATOM 3211 C CA . GLU A 1 407 ? 29.905 27.682 3.960 1.00 41.72 407 GLU A CA 1
ATOM 3212 C C . GLU A 1 407 ? 30.833 28.854 3.625 1.00 41.72 407 GLU A C 1
ATOM 3214 O O . GLU A 1 407 ? 31.183 29.049 2.461 1.00 41.72 407 GLU A O 1
ATOM 3219 N N . ASP A 1 408 ? 31.223 29.628 4.642 1.00 41.31 408 ASP A N 1
ATOM 3220 C CA . ASP A 1 408 ? 32.194 30.727 4.580 1.00 41.31 408 ASP A CA 1
ATOM 3221 C C . ASP A 1 408 ? 33.594 30.212 4.176 1.00 41.31 408 ASP A C 1
ATOM 3223 O O . ASP A 1 408 ? 34.533 30.184 4.971 1.00 41.31 408 ASP A O 1
ATOM 3227 N N . SER A 1 409 ? 33.750 29.755 2.934 1.00 38.47 409 SER A N 1
ATOM 3228 C CA . SER A 1 409 ? 35.021 29.305 2.380 1.00 38.47 409 SER A CA 1
ATOM 3229 C C . SER A 1 409 ? 35.613 30.420 1.526 1.00 38.47 409 SER A C 1
ATOM 3231 O O . SER A 1 409 ? 35.072 30.775 0.482 1.00 38.47 409 SER A O 1
ATOM 3233 N N . LYS A 1 410 ? 36.746 30.975 1.973 1.00 39.50 410 LYS A N 1
ATOM 3234 C CA . LYS A 1 410 ? 37.544 32.024 1.304 1.00 39.50 410 LYS A CA 1
ATOM 3235 C C . LYS A 1 410 ? 38.211 31.567 -0.015 1.00 39.50 410 LYS A C 1
ATOM 3237 O O . LYS A 1 410 ? 39.237 32.120 -0.394 1.00 39.50 410 LYS A O 1
ATOM 3242 N N . ASN A 1 411 ? 37.668 30.557 -0.694 1.00 40.31 411 ASN A N 1
ATOM 3243 C CA . ASN A 1 411 ? 38.193 30.034 -1.954 1.00 40.31 411 ASN A CA 1
ATOM 3244 C C . ASN A 1 411 ? 37.231 30.371 -3.107 1.00 40.31 411 ASN A C 1
ATOM 3246 O O . ASN A 1 411 ? 36.125 29.831 -3.173 1.00 40.31 411 ASN A O 1
ATOM 3250 N N . ASP A 1 412 ? 37.696 31.207 -4.044 1.00 42.62 412 ASP A N 1
ATOM 3251 C CA . ASP A 1 412 ? 36.963 31.741 -5.216 1.00 42.62 412 ASP A CA 1
ATOM 3252 C C . ASP A 1 412 ? 36.262 30.680 -6.094 1.00 42.62 412 ASP A C 1
ATOM 3254 O O . ASP A 1 412 ? 35.305 30.971 -6.813 1.00 42.62 412 ASP A O 1
ATOM 3258 N N . VAL A 1 413 ? 36.694 29.419 -6.027 1.00 44.03 413 VAL A N 1
ATOM 3259 C CA . VAL A 1 413 ? 36.169 28.322 -6.860 1.00 44.03 413 VAL A CA 1
ATOM 3260 C C . VAL A 1 413 ? 34.819 27.783 -6.351 1.00 44.03 413 VAL A C 1
ATOM 3262 O O . VAL A 1 413 ? 34.047 27.218 -7.119 1.00 44.03 413 VAL A O 1
ATOM 3265 N N . ILE A 1 414 ? 34.498 27.965 -5.063 1.00 41.69 414 ILE A N 1
ATOM 3266 C CA . ILE A 1 414 ? 33.210 27.526 -4.486 1.00 41.69 414 ILE A CA 1
ATOM 3267 C C . ILE A 1 414 ? 32.142 28.620 -4.635 1.00 41.69 414 ILE A C 1
ATOM 3269 O O . ILE A 1 414 ? 30.964 28.305 -4.814 1.00 41.69 414 ILE A O 1
ATOM 3273 N N . GLN A 1 415 ? 32.544 29.898 -4.654 1.00 36.34 415 GLN A N 1
ATOM 3274 C CA . GLN A 1 415 ? 31.620 31.015 -4.877 1.00 36.34 415 GLN A CA 1
ATOM 3275 C C . GLN A 1 415 ? 30.924 30.911 -6.240 1.00 36.34 415 GLN A C 1
ATOM 3277 O O . GLN A 1 415 ? 29.698 31.011 -6.296 1.00 36.34 415 GLN A O 1
ATOM 3282 N N . THR A 1 416 ? 31.659 30.557 -7.299 1.00 38.94 416 THR A N 1
ATOM 3283 C CA . THR A 1 416 ? 31.104 30.342 -8.650 1.00 38.94 416 THR A CA 1
ATOM 3284 C C . THR A 1 416 ? 30.093 29.189 -8.719 1.00 38.94 416 THR A C 1
ATOM 3286 O O . THR A 1 416 ? 29.133 29.269 -9.484 1.00 38.94 416 THR A O 1
ATOM 3289 N N . PHE A 1 417 ? 30.235 28.151 -7.885 1.00 37.91 417 PHE A N 1
ATOM 3290 C CA . PHE A 1 417 ? 29.242 27.071 -7.768 1.00 37.91 417 PHE A CA 1
ATOM 3291 C C . PHE A 1 417 ? 27.991 27.502 -6.983 1.00 37.91 417 PHE A C 1
ATOM 3293 O O . PHE A 1 417 ? 26.878 27.122 -7.340 1.00 37.91 417 PHE A O 1
ATOM 3300 N N . SER A 1 418 ? 28.145 28.314 -5.932 1.00 39.09 418 SER A N 1
ATOM 3301 C CA . SER A 1 418 ? 27.016 28.804 -5.120 1.00 39.09 418 SER A CA 1
ATOM 3302 C C . SER A 1 418 ? 26.171 29.886 -5.818 1.00 39.09 418 SER A C 1
ATOM 3304 O O . SER A 1 418 ? 24.954 29.957 -5.616 1.00 39.09 418 SER A O 1
ATOM 3306 N N . GLU A 1 419 ? 26.778 30.684 -6.702 1.00 39.72 419 GLU A N 1
ATOM 3307 C CA . GLU A 1 419 ? 26.073 31.651 -7.557 1.00 39.72 419 GLU A CA 1
ATOM 3308 C C . GLU A 1 419 ? 25.149 30.971 -8.584 1.00 39.72 419 GLU A C 1
ATOM 3310 O O . GLU A 1 419 ? 24.131 31.537 -8.985 1.00 39.72 419 GLU A O 1
ATOM 3315 N N . GLN A 1 420 ? 25.441 29.721 -8.961 1.00 41.38 420 GLN A N 1
ATOM 3316 C CA . GLN A 1 420 ? 24.637 28.948 -9.911 1.00 41.38 420 GLN A CA 1
ATOM 3317 C C . GLN A 1 420 ? 23.279 28.509 -9.331 1.00 41.38 420 GLN A C 1
ATOM 3319 O O . GLN A 1 420 ? 22.300 28.403 -10.069 1.00 41.38 420 GLN A O 1
ATOM 3324 N N . PHE A 1 421 ? 23.189 28.318 -8.009 1.00 44.91 421 PHE A N 1
ATOM 3325 C CA . PHE A 1 421 ? 21.950 27.932 -7.316 1.00 44.91 421 PHE A CA 1
ATOM 3326 C C . PHE A 1 421 ? 21.059 29.121 -6.928 1.00 44.91 421 PHE A C 1
ATOM 3328 O O . PHE A 1 421 ? 19.908 28.923 -6.549 1.00 44.91 421 PHE A O 1
ATOM 3335 N N . THR A 1 422 ? 21.562 30.356 -7.009 1.00 41.22 422 THR A N 1
ATOM 3336 C CA . THR A 1 422 ? 20.855 31.561 -6.529 1.00 41.22 422 THR A CA 1
ATOM 3337 C C . THR A 1 422 ? 20.140 32.353 -7.631 1.00 41.22 422 THR A C 1
ATOM 3339 O O . THR A 1 422 ? 19.459 33.331 -7.330 1.00 41.22 422 THR A O 1
ATOM 3342 N N . LYS A 1 423 ? 20.221 31.923 -8.901 1.00 39.50 423 LYS A N 1
ATOM 3343 C CA . LYS A 1 423 ? 19.548 32.567 -10.051 1.00 39.50 423 LYS A CA 1
ATOM 3344 C C . LYS A 1 423 ? 18.805 31.583 -10.970 1.00 39.50 423 LYS A C 1
ATOM 3346 O O . LYS A 1 423 ? 18.775 31.762 -12.185 1.00 39.50 423 LYS A O 1
ATOM 3351 N N . GLY A 1 424 ? 18.200 30.538 -10.407 1.00 42.00 424 GLY A N 1
ATOM 3352 C CA . GLY A 1 424 ? 17.226 29.722 -11.138 1.00 42.00 424 GLY A CA 1
ATOM 3353 C C . GLY A 1 424 ? 15.921 30.499 -11.302 1.00 42.00 424 GLY A C 1
ATOM 3354 O O . GLY A 1 424 ? 15.422 31.062 -10.330 1.00 42.00 424 GLY A O 1
ATOM 3355 N N . THR A 1 425 ? 15.380 30.563 -12.518 1.00 43.84 425 THR A N 1
ATOM 3356 C CA . THR A 1 425 ? 14.014 31.042 -12.776 1.00 43.84 425 THR A CA 1
ATOM 3357 C C . THR A 1 425 ? 13.053 30.408 -11.773 1.00 43.84 425 THR A C 1
ATOM 3359 O O . THR A 1 425 ? 13.142 29.204 -11.531 1.00 43.84 425 THR A O 1
ATOM 3362 N N . VAL A 1 426 ? 12.163 31.206 -11.173 1.00 52.09 426 VAL A N 1
ATOM 3363 C CA . VAL A 1 426 ? 11.072 30.689 -10.335 1.00 52.09 426 VAL A CA 1
ATOM 3364 C C . VAL A 1 426 ? 10.205 29.818 -11.238 1.00 52.09 426 VAL A C 1
ATOM 3366 O O . VAL A 1 426 ? 9.352 30.317 -11.966 1.00 52.09 426 VAL A O 1
ATOM 3369 N N . ASN A 1 427 ? 10.502 28.524 -11.268 1.00 62.62 427 ASN A N 1
ATOM 3370 C CA . ASN A 1 427 ? 9.702 27.545 -11.974 1.00 62.62 427 ASN A CA 1
ATOM 3371 C C . ASN A 1 427 ? 8.502 27.234 -11.080 1.00 62.62 427 ASN A C 1
ATOM 3373 O O . ASN A 1 427 ? 8.661 27.079 -9.867 1.00 62.62 427 ASN A O 1
ATOM 3377 N N . GLU A 1 428 ? 7.306 27.167 -11.662 1.00 76.44 428 GLU A N 1
ATOM 3378 C CA . GLU A 1 428 ? 6.120 26.741 -10.921 1.00 76.44 428 GLU A CA 1
ATOM 3379 C C . GLU A 1 428 ? 6.367 25.354 -10.296 1.00 76.44 428 GLU A C 1
ATOM 3381 O O . GLU A 1 428 ? 6.903 24.476 -10.984 1.00 76.44 428 GLU A O 1
ATOM 3386 N N . PRO A 1 429 ? 5.996 25.137 -9.017 1.00 84.31 429 PRO A N 1
ATOM 3387 C CA . PRO A 1 429 ? 6.142 23.840 -8.376 1.00 84.31 429 PRO A CA 1
ATOM 3388 C C . PRO A 1 429 ? 5.387 22.767 -9.155 1.00 84.31 429 PRO A C 1
ATOM 3390 O O . PRO A 1 429 ? 4.158 22.792 -9.251 1.00 84.31 429 PRO A O 1
ATOM 3393 N N . GLN A 1 430 ? 6.125 21.802 -9.686 1.00 88.31 430 GLN A N 1
ATOM 3394 C CA . GLN A 1 430 ? 5.578 20.696 -10.455 1.00 88.31 430 GLN A CA 1
ATOM 3395 C C . GLN A 1 430 ? 6.190 19.375 -10.015 1.00 88.31 430 GLN A C 1
ATOM 3397 O O . GLN A 1 430 ? 7.269 19.316 -9.420 1.00 88.31 430 GLN A O 1
ATOM 3402 N N . GLY A 1 431 ? 5.492 18.287 -10.305 1.00 89.69 431 GLY A N 1
ATOM 3403 C CA . GLY A 1 431 ? 5.962 16.982 -9.907 1.00 89.69 431 GLY A CA 1
ATOM 3404 C C . GLY A 1 431 ? 5.029 15.843 -10.254 1.00 89.69 431 GLY A C 1
ATOM 3405 O O . GLY A 1 431 ? 3.945 15.997 -10.820 1.00 89.69 431 GLY A O 1
ATOM 3406 N N . GLN A 1 432 ? 5.500 14.659 -9.904 1.00 90.38 432 GLN A N 1
ATOM 3407 C CA . GLN A 1 432 ? 4.832 13.402 -10.150 1.00 90.38 432 GLN A CA 1
ATOM 3408 C C . GLN A 1 432 ? 5.035 12.479 -8.960 1.00 90.38 432 GLN A C 1
ATOM 3410 O O . GLN A 1 432 ? 6.132 12.400 -8.416 1.00 90.38 432 GLN A O 1
ATOM 3415 N N . MET A 1 433 ? 3.999 11.731 -8.600 1.00 90.19 433 MET A N 1
ATOM 3416 C CA . MET A 1 433 ? 4.107 10.635 -7.642 1.00 90.19 433 MET A CA 1
ATOM 3417 C C . MET A 1 433 ? 3.548 9.362 -8.257 1.00 90.19 433 MET A C 1
ATOM 3419 O O . MET A 1 433 ? 2.586 9.414 -9.029 1.00 90.19 433 MET A O 1
ATOM 3423 N N . PHE A 1 434 ? 4.138 8.225 -7.911 1.00 89.81 434 PHE A N 1
ATOM 3424 C CA . PHE A 1 434 ? 3.625 6.917 -8.289 1.00 89.81 434 PHE A CA 1
ATOM 3425 C C . PHE A 1 434 ? 3.735 5.914 -7.142 1.00 89.81 434 PHE A C 1
ATOM 3427 O O . PHE A 1 434 ? 4.579 6.057 -6.255 1.00 89.81 434 PHE A O 1
ATOM 3434 N N . ALA A 1 435 ? 2.886 4.890 -7.189 1.00 86.38 435 ALA A N 1
ATOM 3435 C CA . ALA A 1 435 ? 2.974 3.730 -6.315 1.00 86.38 435 ALA A CA 1
ATOM 3436 C C . ALA A 1 435 ? 2.801 2.440 -7.122 1.00 86.38 435 ALA A C 1
ATOM 3438 O O . ALA A 1 435 ? 1.897 2.325 -7.961 1.00 86.38 435 ALA A O 1
ATOM 3439 N N . ARG A 1 436 ? 3.666 1.468 -6.841 1.00 87.38 436 ARG A N 1
ATOM 3440 C CA . ARG A 1 436 ? 3.592 0.097 -7.330 1.00 87.38 436 ARG A CA 1
ATOM 3441 C C . ARG A 1 436 ? 3.362 -0.857 -6.172 1.00 87.38 436 ARG A C 1
ATOM 3443 O O . ARG A 1 436 ? 3.905 -0.658 -5.090 1.00 87.38 436 ARG A O 1
ATOM 3450 N N . ILE A 1 437 ? 2.579 -1.894 -6.419 1.00 81.44 437 ILE A N 1
ATOM 3451 C CA . ILE A 1 437 ? 2.307 -2.981 -5.478 1.00 81.44 437 ILE A CA 1
ATOM 3452 C C . ILE A 1 437 ? 2.477 -4.281 -6.258 1.00 81.44 437 ILE A C 1
ATOM 3454 O O . ILE A 1 437 ? 1.944 -4.400 -7.362 1.00 81.44 437 ILE A O 1
ATOM 3458 N N . PHE A 1 438 ? 3.255 -5.235 -5.744 1.00 83.50 438 PHE A N 1
ATOM 3459 C CA . PHE A 1 438 ? 3.585 -6.469 -6.481 1.00 83.50 438 PHE A CA 1
ATOM 3460 C C . PHE A 1 438 ? 4.194 -6.206 -7.873 1.00 83.50 438 PHE A C 1
ATOM 3462 O O . PHE A 1 438 ? 3.935 -6.912 -8.847 1.00 83.50 438 PHE A O 1
ATOM 3469 N N . GLY A 1 439 ? 4.990 -5.134 -7.984 1.00 85.19 439 GLY A N 1
ATOM 3470 C CA . GLY A 1 439 ? 5.600 -4.648 -9.227 1.00 85.19 439 GLY A CA 1
ATOM 3471 C C . GLY A 1 439 ? 4.636 -4.004 -10.241 1.00 85.19 439 GLY A C 1
ATOM 3472 O O . GLY A 1 439 ? 5.085 -3.474 -11.265 1.00 85.19 439 GLY A O 1
ATOM 3473 N N . ASN A 1 440 ? 3.326 -4.036 -9.978 1.00 89.62 440 ASN A N 1
ATOM 3474 C CA . ASN A 1 440 ? 2.302 -3.404 -10.804 1.00 89.62 440 ASN A CA 1
ATOM 3475 C C . ASN A 1 440 ? 2.144 -1.951 -10.374 1.00 89.62 440 ASN A C 1
ATOM 3477 O O . ASN A 1 440 ? 1.906 -1.672 -9.205 1.00 89.62 440 ASN A O 1
ATOM 3481 N N . GLU A 1 441 ? 2.281 -1.017 -11.303 1.00 90.62 441 GLU A N 1
ATOM 3482 C CA . GLU A 1 441 ? 2.032 0.392 -11.051 1.00 90.62 441 GLU A CA 1
ATOM 3483 C C . GLU A 1 441 ? 0.530 0.656 -11.061 1.00 90.62 441 GLU A C 1
ATOM 3485 O O . GLU A 1 441 ? -0.113 0.461 -12.088 1.00 90.62 441 GLU A O 1
ATOM 3490 N N . LEU A 1 442 ? -0.019 1.063 -9.915 1.00 83.62 442 LEU A N 1
ATOM 3491 C CA . LEU A 1 442 ? -1.468 1.191 -9.696 1.00 83.62 442 LEU A CA 1
ATOM 3492 C C . LEU A 1 442 ? -1.908 2.640 -9.530 1.00 83.62 442 LEU A C 1
ATOM 3494 O O . LEU A 1 442 ? -3.058 2.989 -9.788 1.00 83.62 442 LEU A O 1
ATOM 3498 N N . TYR A 1 443 ? -0.986 3.495 -9.094 1.00 84.06 443 TYR A N 1
ATOM 3499 C CA . TYR A 1 443 ? -1.255 4.899 -8.860 1.00 84.06 443 TYR A CA 1
ATOM 3500 C C . TYR A 1 443 ? -0.190 5.751 -9.526 1.00 84.06 443 TYR A C 1
ATOM 3502 O O . TYR A 1 443 ? 1.006 5.536 -9.338 1.00 84.06 443 TYR A O 1
ATOM 3510 N N . VAL A 1 444 ? -0.649 6.761 -10.255 1.00 87.94 444 VAL A N 1
ATOM 3511 C CA . VAL A 1 444 ? 0.166 7.855 -10.763 1.00 87.94 444 VAL A CA 1
ATOM 3512 C C . VAL A 1 444 ? -0.633 9.143 -10.640 1.00 87.94 444 VAL A C 1
ATOM 3514 O O . VAL A 1 444 ? -1.833 9.182 -10.923 1.00 87.94 444 VAL A O 1
ATOM 3517 N N . THR A 1 445 ? 0.033 10.202 -10.203 1.00 85.12 445 THR A N 1
ATOM 3518 C CA . THR A 1 445 ? -0.544 11.541 -10.154 1.00 85.12 445 THR A CA 1
ATOM 3519 C C . THR A 1 445 ? 0.500 12.569 -10.558 1.00 85.12 445 THR A C 1
ATOM 3521 O O . THR A 1 445 ? 1.682 12.410 -10.247 1.00 85.12 445 THR A O 1
ATOM 3524 N N . GLN A 1 446 ? 0.070 13.602 -11.278 1.00 86.88 446 GLN A N 1
ATOM 3525 C CA . GLN A 1 446 ? 0.921 14.674 -11.788 1.00 86.88 446 GLN A CA 1
ATOM 3526 C C . GLN A 1 446 ? 0.313 16.024 -11.426 1.00 86.88 446 GLN A C 1
ATOM 3528 O O . GLN A 1 446 ? -0.900 16.232 -11.530 1.00 86.88 446 GLN A O 1
ATOM 3533 N N . PHE A 1 447 ? 1.158 16.942 -10.978 1.00 86.12 447 PHE A N 1
ATOM 3534 C CA . PHE A 1 447 ? 0.786 18.320 -10.700 1.00 86.12 447 PHE A CA 1
ATOM 3535 C C . PHE A 1 447 ? 1.786 19.255 -11.359 1.00 86.12 447 PHE A C 1
ATOM 3537 O O . PHE A 1 447 ? 2.966 18.938 -11.482 1.00 86.12 447 PHE A O 1
ATOM 3544 N N . TYR A 1 448 ? 1.290 20.412 -11.773 1.00 85.81 448 TYR A N 1
ATOM 3545 C CA . TYR A 1 448 ? 2.074 21.411 -12.495 1.00 85.81 448 TYR A CA 1
ATOM 3546 C C . TYR A 1 448 ? 2.019 22.785 -11.833 1.00 85.81 448 TYR A C 1
ATOM 3548 O O . TYR A 1 448 ? 2.539 23.747 -12.383 1.00 85.81 448 TYR A O 1
ATOM 3556 N N . ASP A 1 449 ? 1.346 22.869 -10.689 1.00 82.62 449 ASP A N 1
ATOM 3557 C CA . ASP A 1 449 ? 1.259 24.060 -9.869 1.00 82.62 449 ASP A CA 1
ATOM 3558 C C . ASP A 1 449 ? 0.975 23.664 -8.409 1.00 82.62 449 ASP A C 1
ATOM 3560 O O . ASP A 1 449 ? 0.525 22.546 -8.104 1.00 82.62 449 ASP A O 1
ATOM 3564 N N . LEU A 1 450 ? 1.230 24.605 -7.499 1.00 74.62 450 LEU A N 1
ATOM 3565 C CA . LEU A 1 450 ? 1.080 24.394 -6.063 1.00 74.62 450 LEU A CA 1
ATOM 3566 C C . LEU A 1 450 ? -0.387 24.236 -5.637 1.00 74.62 450 LEU A C 1
ATOM 3568 O O . LEU A 1 450 ? -0.668 23.492 -4.701 1.00 74.62 450 LEU A O 1
ATOM 3572 N N . ASN A 1 451 ? -1.338 24.877 -6.323 1.00 73.12 451 ASN A N 1
ATOM 3573 C CA . ASN A 1 451 ? -2.759 24.750 -5.997 1.00 73.12 451 ASN A CA 1
ATOM 3574 C C . ASN A 1 451 ? -3.257 23.336 -6.313 1.00 73.12 451 ASN A C 1
ATOM 3576 O O . ASN A 1 451 ? -3.919 22.715 -5.482 1.00 73.12 451 ASN A O 1
ATOM 3580 N N . LYS A 1 452 ? -2.880 22.782 -7.470 1.00 71.12 452 LYS A N 1
ATOM 3581 C CA . LYS A 1 452 ? -3.148 21.398 -7.858 1.00 71.12 452 LYS A CA 1
ATOM 3582 C C . LYS A 1 452 ? -2.510 20.452 -6.847 1.00 71.12 452 LYS A C 1
ATOM 3584 O O . LYS A 1 452 ? -3.221 19.594 -6.341 1.00 71.12 452 LYS A O 1
ATOM 3589 N N . PHE A 1 453 ? -1.253 20.664 -6.450 1.00 72.75 453 PHE A N 1
ATOM 3590 C CA . PHE A 1 453 ? -0.600 19.885 -5.387 1.00 72.75 453 PHE A CA 1
ATOM 3591 C C . PHE A 1 453 ? -1.347 19.941 -4.037 1.00 72.75 453 PHE A C 1
ATOM 3593 O O . PHE A 1 453 ? -1.638 18.901 -3.455 1.00 72.75 453 PHE A O 1
ATOM 3600 N N . LEU A 1 454 ? -1.733 21.126 -3.554 1.00 67.00 454 LEU A N 1
ATOM 3601 C CA . LEU A 1 454 ? -2.454 21.307 -2.280 1.00 67.00 454 LEU A CA 1
ATOM 3602 C C . LEU A 1 454 ? -3.919 20.832 -2.326 1.00 67.00 454 LEU A C 1
ATOM 3604 O O . LEU A 1 454 ? -4.531 20.554 -1.284 1.00 67.00 454 LEU A O 1
ATOM 3608 N N . SER A 1 455 ? -4.495 20.771 -3.527 1.00 62.72 455 SER A N 1
ATOM 3609 C CA . SER A 1 455 ? -5.834 20.238 -3.796 1.00 62.72 455 SER A CA 1
ATOM 3610 C C . SER A 1 455 ? -5.836 18.731 -4.064 1.00 62.72 455 SER A C 1
ATOM 3612 O O . SER A 1 455 ? -6.908 18.119 -4.029 1.00 62.72 455 SER A O 1
ATOM 3614 N N . MET A 1 456 ? -4.664 18.111 -4.287 1.00 62.28 456 MET A N 1
ATOM 3615 C CA . MET A 1 456 ? -4.564 16.661 -4.414 1.00 62.28 456 MET A CA 1
ATOM 3616 C C . MET A 1 456 ? -5.057 16.022 -3.126 1.00 62.28 456 MET A C 1
ATOM 3618 O O . MET A 1 456 ? -4.485 16.176 -2.047 1.00 62.28 456 MET A O 1
ATOM 3622 N N . LYS A 1 457 ? -6.152 15.278 -3.257 1.00 52.34 457 LYS A N 1
ATOM 3623 C CA . LYS A 1 457 ? -6.618 14.397 -2.198 1.00 52.34 457 LYS A CA 1
ATOM 3624 C C . LYS A 1 457 ? -5.550 13.302 -2.070 1.00 52.34 457 LYS A C 1
ATOM 3626 O O . LYS A 1 457 ? -5.297 12.639 -3.079 1.00 52.34 457 LYS A O 1
ATOM 3631 N N . PRO A 1 458 ? -4.895 13.092 -0.911 1.00 49.06 458 PRO A N 1
ATOM 3632 C CA . PRO A 1 458 ? -4.155 11.849 -0.704 1.00 49.06 458 PRO A CA 1
ATOM 3633 C C . PRO A 1 458 ? -5.129 10.708 -1.001 1.00 49.06 458 PRO A C 1
ATOM 3635 O O . PRO A 1 458 ? -6.268 10.790 -0.556 1.00 49.06 458 PRO A O 1
ATOM 3638 N N . ALA A 1 459 ? -4.720 9.754 -1.841 1.00 40.56 459 ALA A N 1
ATOM 3639 C CA . ALA A 1 459 ? -5.597 8.801 -2.523 1.00 40.56 459 ALA A CA 1
ATOM 3640 C C . ALA A 1 459 ? -6.820 8.377 -1.673 1.00 40.56 459 ALA A C 1
ATOM 3642 O O . ALA A 1 459 ? -6.701 7.627 -0.705 1.00 40.56 459 ALA A O 1
ATOM 3643 N N . GLY A 1 460 ? -7.990 8.917 -2.040 1.00 44.75 460 GLY A N 1
ATOM 3644 C CA . GLY A 1 460 ? -9.295 8.688 -1.415 1.00 44.75 460 GLY A CA 1
ATOM 3645 C C . GLY A 1 460 ? -9.794 9.795 -0.471 1.00 44.75 460 GLY A C 1
ATOM 3646 O O . GLY A 1 460 ? -9.082 10.706 -0.055 1.00 44.75 460 GLY A O 1
ATOM 3647 N N . LYS A 1 461 ? -11.063 9.701 -0.065 1.00 41.06 461 LYS A N 1
ATOM 3648 C CA . LYS A 1 461 ? -11.696 10.508 1.005 1.00 41.06 461 LYS A CA 1
ATOM 3649 C C . LYS A 1 461 ? -11.007 10.402 2.385 1.00 41.06 461 LYS A C 1
ATOM 3651 O O . LYS A 1 461 ? -11.515 10.939 3.362 1.00 41.06 461 LYS A O 1
ATOM 3656 N N . TYR A 1 462 ? -9.863 9.725 2.471 1.00 45.06 462 TYR A N 1
ATOM 3657 C CA . TYR A 1 462 ? -9.163 9.325 3.691 1.00 45.06 462 TYR A CA 1
ATOM 3658 C C . TYR A 1 462 ? -8.139 10.354 4.189 1.00 45.06 462 TYR A C 1
ATOM 3660 O O . TYR A 1 462 ? -7.445 10.112 5.173 1.00 45.06 462 TYR A O 1
ATOM 3668 N N . SER A 1 463 ? -8.041 11.518 3.541 1.00 40.34 463 SER A N 1
ATOM 3669 C CA . SER A 1 463 ? -7.309 12.648 4.114 1.00 40.34 463 SER A CA 1
ATOM 3670 C C . SER A 1 463 ? -7.980 13.118 5.398 1.00 40.34 463 SER A C 1
ATOM 3672 O O . SER A 1 463 ? -9.178 13.413 5.393 1.00 40.34 463 SER A O 1
ATOM 3674 N N . PHE A 1 464 ? -7.193 13.348 6.449 1.00 36.06 464 PHE A N 1
ATOM 3675 C CA . PHE A 1 464 ? -7.643 14.117 7.611 1.00 36.06 464 PHE A CA 1
ATOM 3676 C C . PHE A 1 464 ? -8.249 15.473 7.187 1.00 36.06 464 PHE A C 1
ATOM 3678 O O . PHE A 1 464 ? -9.207 15.932 7.793 1.00 36.06 464 PHE A O 1
ATOM 3685 N N . LYS A 1 465 ? -7.795 16.064 6.068 1.00 37.72 465 LYS A N 1
ATOM 3686 C CA . LYS A 1 465 ? -8.366 17.291 5.485 1.00 37.72 465 LYS A CA 1
ATOM 3687 C C . LYS A 1 465 ? -9.804 17.119 4.972 1.00 37.72 465 LYS A C 1
ATOM 3689 O O . LYS A 1 465 ? -10.617 17.997 5.210 1.00 37.72 465 LYS A O 1
ATOM 3694 N N . TYR A 1 466 ? -10.149 15.993 4.336 1.00 44.22 466 TYR A N 1
ATOM 3695 C CA . TYR A 1 466 ? -11.533 15.707 3.908 1.00 44.22 466 TYR A CA 1
ATOM 3696 C C . TYR A 1 466 ? -12.448 15.424 5.096 1.00 44.22 466 TYR A C 1
ATOM 3698 O O . TYR A 1 466 ? -13.605 15.827 5.084 1.00 44.22 466 TYR A O 1
ATOM 3706 N N . PHE A 1 467 ? -11.920 14.785 6.139 1.00 42.78 467 PHE A N 1
ATOM 3707 C CA . PHE A 1 467 ? -12.601 14.652 7.423 1.00 42.78 467 PHE A CA 1
ATOM 3708 C C . PHE A 1 467 ? -12.867 16.029 8.067 1.00 42.78 467 PHE A C 1
ATOM 3710 O O . PHE A 1 467 ? -13.996 16.297 8.470 1.00 42.78 467 PHE A O 1
ATOM 3717 N N . LEU A 1 468 ? -11.880 16.938 8.069 1.00 39.75 468 LEU A N 1
ATOM 3718 C CA . LEU A 1 468 ? -12.006 18.324 8.555 1.00 39.75 468 LEU A CA 1
ATOM 3719 C C . LEU A 1 468 ? -12.916 19.219 7.688 1.00 39.75 468 LEU A C 1
ATOM 3721 O O . LEU A 1 468 ? -13.626 20.070 8.214 1.00 39.75 468 LEU A O 1
ATOM 3725 N N . GLU A 1 469 ? -12.943 19.038 6.369 1.00 45.22 469 GLU A N 1
ATOM 3726 C CA . GLU A 1 469 ? -13.860 19.763 5.479 1.00 45.22 469 GLU A CA 1
ATOM 3727 C C . GLU A 1 469 ? -15.290 19.208 5.595 1.00 45.22 469 GLU A C 1
ATOM 3729 O O . GLU A 1 469 ? -16.249 19.976 5.677 1.00 45.22 469 GLU A O 1
ATOM 3734 N N . SER A 1 470 ? -15.449 17.884 5.723 1.00 43.84 470 SER A N 1
ATOM 3735 C CA . SER A 1 470 ? -16.733 17.233 6.022 1.00 43.84 470 SER A CA 1
ATOM 3736 C C . SER A 1 470 ? -17.248 17.572 7.423 1.00 43.84 470 SER A C 1
ATOM 3738 O O . SER A 1 470 ? -18.458 17.527 7.637 1.00 43.84 470 SER A O 1
ATOM 3740 N N . LEU A 1 471 ? -16.378 17.966 8.357 1.00 44.09 471 LEU A N 1
ATOM 3741 C CA . LEU A 1 471 ? -16.754 18.483 9.677 1.00 44.09 471 LEU A CA 1
ATOM 3742 C C . LEU A 1 471 ? -17.663 19.722 9.576 1.00 44.09 471 LEU A C 1
ATOM 3744 O O . LEU A 1 471 ? -18.549 19.886 10.409 1.00 44.09 471 LEU A O 1
ATOM 3748 N N . SER A 1 472 ? -17.563 20.523 8.507 1.00 46.31 472 SER A N 1
ATOM 3749 C CA . SER A 1 472 ? -18.519 21.615 8.243 1.00 46.31 472 SER A CA 1
ATOM 3750 C C . SER A 1 472 ? -19.930 21.122 7.869 1.00 46.31 472 SER A C 1
ATOM 3752 O O . SER A 1 472 ? -20.919 21.787 8.166 1.00 46.31 472 SER A O 1
ATOM 3754 N N . SER A 1 473 ? -20.052 19.918 7.296 1.00 47.88 473 SER A N 1
ATOM 3755 C CA . SER A 1 473 ? -21.341 19.259 7.019 1.00 47.88 473 SER A CA 1
ATOM 3756 C C . SER A 1 473 ? -21.906 18.483 8.221 1.00 47.88 473 SER A C 1
ATOM 3758 O O . SER A 1 473 ? -23.051 18.031 8.181 1.00 47.88 473 SER A O 1
ATOM 3760 N N . LEU A 1 474 ? -21.142 18.343 9.314 1.00 49.88 474 LEU A N 1
ATOM 3761 C CA . LEU A 1 474 ? -21.594 17.686 10.550 1.00 49.88 474 LEU A CA 1
ATOM 3762 C C . LEU A 1 474 ? -22.574 18.537 11.364 1.00 49.88 474 LEU A C 1
ATOM 3764 O O . LEU A 1 474 ? -23.293 17.996 12.205 1.00 49.88 474 LEU A O 1
ATOM 3768 N N . PHE A 1 475 ? -22.661 19.836 11.068 1.00 52.94 475 PHE A N 1
ATOM 3769 C CA . PHE A 1 475 ? -23.673 20.733 11.627 1.00 52.94 475 PHE A CA 1
ATOM 3770 C C . PHE A 1 475 ? -25.084 20.492 11.060 1.00 52.94 475 PHE A C 1
ATOM 3772 O O . PHE A 1 475 ? -26.026 21.142 11.497 1.00 52.94 475 PHE A O 1
ATOM 3779 N N . ALA A 1 476 ? -25.255 19.554 10.119 1.00 56.75 476 ALA A N 1
ATOM 3780 C CA . ALA A 1 476 ? -26.528 19.262 9.459 1.00 56.75 476 ALA A CA 1
ATOM 3781 C C . ALA A 1 476 ? -27.249 17.995 9.977 1.00 56.75 476 ALA A C 1
ATOM 3783 O O . ALA A 1 476 ? -28.003 17.394 9.221 1.00 56.75 476 ALA A O 1
ATOM 3784 N N . ASN A 1 477 ? -27.044 17.580 11.238 1.00 62.03 477 ASN A N 1
ATOM 3785 C CA . ASN A 1 477 ? -27.680 16.383 11.828 1.00 62.03 477 ASN A CA 1
ATOM 3786 C C . ASN A 1 477 ? -27.534 15.123 10.958 1.00 62.03 477 ASN A C 1
ATOM 3788 O O . ASN A 1 477 ? -28.523 14.524 10.533 1.00 62.03 477 ASN A O 1
ATOM 3792 N N . ASN A 1 478 ? -26.291 14.733 10.674 1.00 68.62 478 ASN A N 1
ATOM 3793 C CA . ASN A 1 478 ? -26.004 13.633 9.762 1.00 68.62 478 ASN A CA 1
ATOM 3794 C C . ASN A 1 478 ? -25.631 12.351 10.518 1.00 68.62 478 ASN A C 1
ATOM 3796 O O . ASN A 1 478 ? -24.817 12.361 11.442 1.00 68.62 478 ASN A O 1
ATOM 3800 N N . ASN A 1 479 ? -26.194 11.233 10.054 1.00 77.06 479 ASN A N 1
ATOM 3801 C CA . ASN A 1 479 ? -25.759 9.887 10.412 1.00 77.06 479 ASN A CA 1
ATOM 3802 C C . ASN A 1 479 ? -24.919 9.345 9.256 1.00 77.06 479 ASN A C 1
ATOM 3804 O O . ASN A 1 479 ? -25.433 9.126 8.158 1.00 77.06 479 ASN A O 1
ATOM 3808 N N . ILE A 1 480 ? -23.631 9.147 9.497 1.00 78.06 480 ILE A N 1
ATOM 3809 C CA . ILE A 1 480 ? -22.696 8.553 8.550 1.00 78.06 480 ILE A CA 1
ATOM 3810 C C . ILE A 1 480 ? -22.403 7.140 9.041 1.00 78.06 480 ILE A C 1
ATOM 3812 O O . ILE A 1 480 ? -21.855 6.960 10.123 1.00 78.06 480 ILE A O 1
ATOM 3816 N N . ASP A 1 481 ? -22.766 6.145 8.242 1.00 82.50 481 ASP A N 1
ATOM 3817 C CA . ASP A 1 481 ? -22.376 4.755 8.455 1.00 82.50 481 ASP A CA 1
ATOM 3818 C C . ASP A 1 481 ? -21.529 4.321 7.262 1.00 82.50 481 ASP A C 1
ATOM 3820 O O . ASP A 1 481 ? -21.977 4.375 6.113 1.00 82.50 481 ASP A O 1
ATOM 3824 N N . TYR A 1 482 ? -20.275 3.982 7.534 1.00 81.75 482 TYR A N 1
ATOM 3825 C CA . TYR A 1 482 ? -19.316 3.579 6.526 1.00 81.75 482 TYR A CA 1
ATOM 3826 C C . TYR A 1 482 ? -18.744 2.215 6.870 1.00 81.75 482 TYR A C 1
ATOM 3828 O O . TYR A 1 482 ? -18.166 2.028 7.939 1.00 81.75 482 TYR A O 1
ATOM 3836 N N . THR A 1 483 ? -18.822 1.292 5.920 1.00 86.69 483 THR A N 1
ATOM 3837 C CA . THR A 1 483 ? -18.175 -0.014 5.991 1.00 86.69 483 THR A CA 1
ATOM 3838 C C . THR A 1 483 ? -17.358 -0.248 4.727 1.00 86.69 483 THR A C 1
ATOM 3840 O O . THR A 1 483 ? -17.748 0.152 3.627 1.00 86.69 483 THR A O 1
ATOM 3843 N N . LYS A 1 484 ? -16.192 -0.878 4.882 1.00 86.31 484 LYS A N 1
ATOM 3844 C CA . LYS A 1 484 ? -15.372 -1.337 3.761 1.00 86.31 484 LYS A CA 1
ATOM 3845 C C . LYS A 1 484 ? -14.843 -2.726 4.056 1.00 86.31 484 LYS A C 1
ATOM 3847 O O . LYS A 1 484 ? -14.124 -2.916 5.036 1.00 86.31 484 LYS A O 1
ATOM 3852 N N . SER A 1 485 ? -15.178 -3.670 3.187 1.00 89.06 485 SER A N 1
ATOM 3853 C CA . SER A 1 485 ? -14.649 -5.032 3.233 1.00 89.06 485 SER A CA 1
ATOM 3854 C C . SER A 1 485 ? -13.653 -5.260 2.107 1.00 89.06 485 SER A C 1
ATOM 3856 O O . SER A 1 485 ? -13.809 -4.732 1.005 1.00 89.06 485 SER A O 1
ATOM 3858 N N . PHE A 1 486 ? -12.598 -6.015 2.388 1.00 83.50 486 PHE A N 1
ATOM 3859 C CA . PHE A 1 486 ? -11.571 -6.339 1.409 1.00 83.50 486 PHE A CA 1
ATOM 3860 C C . PHE A 1 486 ? -10.877 -7.660 1.747 1.00 83.50 486 PHE A C 1
ATOM 3862 O O . PHE A 1 486 ? -10.661 -8.000 2.911 1.00 83.50 486 PHE A O 1
ATOM 3869 N N . ARG A 1 487 ? -10.492 -8.403 0.707 1.00 83.56 487 ARG A N 1
ATOM 3870 C CA . ARG A 1 487 ? -9.610 -9.569 0.802 1.00 83.56 487 ARG A CA 1
ATOM 3871 C C . ARG A 1 487 ? -8.231 -9.141 0.312 1.00 83.56 487 ARG A C 1
ATOM 3873 O O . ARG A 1 487 ? -8.069 -8.859 -0.870 1.00 83.56 487 ARG A O 1
ATOM 3880 N N . PHE A 1 488 ? -7.265 -9.026 1.221 1.00 74.81 488 PHE A N 1
ATOM 3881 C CA . PHE A 1 488 ? -5.931 -8.490 0.908 1.00 74.81 488 PHE A CA 1
ATOM 3882 C C . PHE A 1 488 ? -4.881 -9.583 0.677 1.00 74.81 488 PHE A C 1
ATOM 3884 O O . PHE A 1 488 ? -3.819 -9.298 0.131 1.00 74.81 488 PHE A O 1
ATOM 3891 N N . ILE A 1 489 ? -5.181 -10.835 1.044 1.00 77.94 489 ILE A N 1
ATOM 3892 C CA . ILE A 1 489 ? -4.383 -12.010 0.675 1.00 77.94 489 ILE A CA 1
ATOM 3893 C C . ILE A 1 489 ? -5.339 -13.103 0.190 1.00 77.94 489 ILE A C 1
ATOM 3895 O O . ILE A 1 489 ? -6.315 -13.426 0.866 1.00 77.94 489 ILE A O 1
ATOM 3899 N N . ASN A 1 490 ? -5.056 -13.651 -0.988 1.00 81.75 490 ASN A N 1
ATOM 3900 C CA . ASN A 1 490 ? -5.705 -14.835 -1.552 1.00 81.75 490 ASN A CA 1
ATOM 3901 C C . ASN A 1 490 ? -4.652 -15.591 -2.360 1.00 81.75 490 ASN A C 1
ATOM 3903 O O . ASN A 1 490 ? -4.501 -15.361 -3.565 1.00 81.75 490 ASN A O 1
ATOM 3907 N N . THR A 1 491 ? -3.811 -16.368 -1.685 1.00 75.06 491 THR A N 1
ATOM 3908 C CA . THR A 1 491 ? -2.642 -16.993 -2.305 1.00 75.06 491 THR A CA 1
ATOM 3909 C C . THR A 1 491 ? -2.634 -18.479 -2.078 1.00 75.06 491 THR A C 1
ATOM 3911 O O . THR A 1 491 ? -2.649 -18.929 -0.944 1.00 75.06 491 THR A O 1
ATOM 3914 N N . GLU A 1 492 ? -2.538 -19.207 -3.182 1.00 84.19 492 GLU A N 1
ATOM 3915 C CA . GLU A 1 492 ? -2.252 -20.626 -3.218 1.00 84.19 492 GLU A CA 1
ATOM 3916 C C . GLU A 1 492 ? -0.896 -20.820 -3.899 1.00 84.19 492 GLU A C 1
ATOM 3918 O O . GLU A 1 492 ? -0.601 -20.183 -4.917 1.00 84.19 492 GLU A O 1
ATOM 3923 N N . TYR A 1 493 ? -0.067 -21.675 -3.317 1.00 79.31 493 TYR A N 1
ATOM 3924 C CA . TYR A 1 493 ? 1.195 -22.115 -3.883 1.00 79.31 493 TYR A CA 1
ATOM 3925 C C . TYR A 1 493 ? 1.233 -23.640 -3.859 1.00 79.31 493 TYR A C 1
ATOM 3927 O O . TYR A 1 493 ? 1.013 -24.251 -2.813 1.00 79.31 493 TYR A O 1
ATOM 3935 N N . VAL A 1 494 ? 1.482 -24.250 -5.018 1.00 84.50 494 VAL A N 1
ATOM 3936 C CA . VAL A 1 494 ? 1.471 -25.706 -5.185 1.00 84.50 494 VAL A CA 1
ATOM 3937 C C . VAL A 1 494 ? 2.890 -26.179 -5.462 1.00 84.50 494 VAL A C 1
ATOM 3939 O O . VAL A 1 494 ? 3.493 -25.784 -6.459 1.00 84.50 494 VAL A O 1
ATOM 3942 N N . ILE A 1 495 ? 3.419 -27.028 -4.582 1.00 83.00 495 ILE A N 1
ATOM 3943 C CA . ILE A 1 495 ? 4.782 -27.564 -4.680 1.00 83.00 495 ILE A CA 1
ATOM 3944 C C . ILE A 1 495 ? 4.719 -29.084 -4.830 1.00 83.00 495 ILE A C 1
ATOM 3946 O O . ILE A 1 495 ? 4.044 -29.737 -4.031 1.00 83.00 495 ILE A O 1
ATOM 3950 N N . PRO A 1 496 ? 5.439 -29.696 -5.785 1.00 87.56 496 PRO A N 1
ATOM 3951 C CA . PRO A 1 496 ? 5.576 -31.145 -5.810 1.00 87.56 496 PRO A CA 1
ATOM 3952 C C . PRO A 1 496 ? 6.427 -31.625 -4.625 1.00 87.56 496 PRO A C 1
ATOM 3954 O O . PRO A 1 496 ? 7.550 -31.171 -4.411 1.00 87.56 496 PRO A O 1
ATOM 3957 N N . THR A 1 497 ? 5.908 -32.579 -3.854 1.00 86.38 497 THR A N 1
ATOM 3958 C CA . THR A 1 497 ? 6.698 -33.293 -2.837 1.00 86.38 497 THR A CA 1
ATOM 3959 C C . THR A 1 497 ? 7.693 -34.258 -3.495 1.00 86.38 497 THR A C 1
ATOM 3961 O O . THR A 1 497 ? 7.545 -34.618 -4.662 1.00 86.38 497 THR A O 1
ATOM 3964 N N . ILE A 1 498 ? 8.680 -34.760 -2.739 1.00 89.75 498 ILE A N 1
ATOM 3965 C CA . ILE A 1 498 ? 9.671 -35.731 -3.255 1.00 89.75 498 ILE A CA 1
ATOM 3966 C C . ILE A 1 498 ? 9.048 -37.041 -3.770 1.00 89.75 498 ILE A C 1
ATOM 3968 O O . ILE A 1 498 ? 9.667 -37.742 -4.564 1.00 89.75 498 ILE A O 1
ATOM 3972 N N . VAL A 1 499 ? 7.831 -37.375 -3.324 1.00 90.44 499 VAL A N 1
ATOM 3973 C CA . VAL A 1 499 ? 7.065 -38.549 -3.780 1.00 90.44 499 VAL A CA 1
ATOM 3974 C C . VAL A 1 499 ? 6.098 -38.221 -4.926 1.00 90.44 499 VAL A C 1
ATOM 3976 O O . VAL A 1 499 ? 5.344 -39.089 -5.353 1.00 90.44 499 VAL A O 1
ATOM 3979 N N . GLY A 1 500 ? 6.100 -36.981 -5.424 1.00 89.25 500 GLY A N 1
ATOM 3980 C CA . GLY A 1 500 ? 5.294 -36.532 -6.561 1.00 89.25 500 GLY A CA 1
ATOM 3981 C C . GLY A 1 500 ? 3.871 -36.072 -6.227 1.00 89.25 500 GLY A C 1
ATOM 3982 O O . GLY A 1 500 ? 3.162 -35.633 -7.127 1.00 89.25 500 GLY A O 1
ATOM 3983 N N . LEU A 1 501 ? 3.443 -36.130 -4.961 1.00 91.50 501 LEU A N 1
ATOM 3984 C CA . LEU A 1 501 ? 2.143 -35.589 -4.543 1.00 91.50 501 LEU A CA 1
ATOM 3985 C C . LEU A 1 501 ? 2.210 -34.059 -4.428 1.00 91.50 501 LEU A C 1
ATOM 3987 O O . LEU A 1 501 ? 3.212 -33.559 -3.905 1.00 91.50 501 LEU A O 1
ATOM 3991 N N . PRO A 1 502 ? 1.185 -33.310 -4.867 1.00 91.31 502 PRO A N 1
ATOM 3992 C CA . PRO A 1 502 ? 1.165 -31.863 -4.719 1.00 91.31 502 PRO A CA 1
ATOM 3993 C C . PRO A 1 502 ? 0.867 -31.462 -3.267 1.00 91.31 502 PRO A C 1
ATOM 3995 O O . PRO A 1 502 ? -0.046 -31.972 -2.612 1.00 91.31 502 PRO A O 1
ATOM 3998 N N . LEU A 1 503 ? 1.673 -30.534 -2.762 1.00 88.62 503 LEU A N 1
ATOM 3999 C CA . LEU A 1 503 ? 1.487 -29.840 -1.497 1.00 88.62 503 LEU A CA 1
ATOM 4000 C C . LEU A 1 503 ? 0.887 -28.463 -1.791 1.00 88.62 503 LEU A C 1
ATOM 4002 O O . LEU A 1 503 ? 1.551 -27.619 -2.391 1.00 88.62 503 LEU A O 1
ATOM 4006 N N . HIS A 1 504 ? -0.343 -28.246 -1.344 1.00 88.94 504 HIS A N 1
ATOM 4007 C CA . HIS A 1 504 ? -1.060 -26.982 -1.436 1.00 88.94 504 HIS A CA 1
ATOM 4008 C C . HIS A 1 504 ? -0.793 -26.150 -0.182 1.00 88.94 504 HIS A C 1
ATOM 4010 O O . HIS A 1 504 ? -1.088 -26.574 0.940 1.00 88.94 504 HIS A O 1
ATOM 4016 N N . LEU A 1 505 ? -0.226 -24.963 -0.375 1.00 85.88 505 LEU A N 1
ATOM 4017 C CA . LEU A 1 505 ? -0.044 -23.942 0.649 1.00 85.88 505 LEU A CA 1
ATOM 4018 C C . LEU A 1 505 ? -0.994 -22.788 0.340 1.00 85.88 505 LEU A C 1
ATOM 4020 O O . LEU A 1 505 ? -0.768 -22.036 -0.605 1.00 85.88 505 LEU A O 1
ATOM 4024 N N . GLU A 1 506 ? -2.054 -22.645 1.126 1.00 88.62 506 GLU A N 1
ATOM 4025 C CA . GLU A 1 506 ? -3.060 -21.596 0.951 1.00 88.62 506 GLU A CA 1
ATOM 4026 C C . GLU A 1 506 ? -2.991 -20.590 2.100 1.00 88.62 506 GLU A C 1
ATOM 4028 O O . GLU A 1 506 ? -2.912 -20.972 3.265 1.00 88.62 506 GLU A O 1
ATOM 4033 N N . VAL A 1 507 ? -3.073 -19.297 1.797 1.00 88.44 507 VAL A N 1
ATOM 4034 C CA . VAL A 1 507 ? -3.268 -18.232 2.785 1.00 88.44 507 VAL A CA 1
ATOM 4035 C C . VAL A 1 507 ? -4.346 -17.285 2.281 1.00 88.44 507 VAL A C 1
ATOM 4037 O O . VAL A 1 507 ? -4.189 -16.649 1.236 1.00 88.44 507 VAL A O 1
ATOM 4040 N N . ASN A 1 508 ? -5.417 -17.156 3.059 1.00 90.06 508 ASN A N 1
ATOM 4041 C CA . ASN A 1 508 ? -6.551 -16.285 2.786 1.00 90.06 508 ASN A CA 1
ATOM 4042 C C . ASN A 1 508 ? -6.730 -15.300 3.937 1.00 90.06 508 ASN A C 1
ATOM 4044 O O . ASN A 1 508 ? -6.886 -15.708 5.084 1.00 90.06 508 ASN A O 1
ATOM 4048 N N . ALA A 1 509 ? -6.734 -14.001 3.642 1.00 88.62 509 ALA A N 1
ATOM 4049 C CA . ALA A 1 509 ? -6.923 -12.963 4.646 1.00 88.62 509 ALA A CA 1
ATOM 4050 C C . ALA A 1 509 ? -7.989 -11.954 4.210 1.00 88.62 509 ALA A C 1
ATOM 4052 O O . ALA A 1 509 ? -7.873 -11.301 3.168 1.00 88.62 509 ALA A O 1
ATOM 4053 N N . THR A 1 510 ? -9.025 -11.829 5.037 1.00 93.12 510 THR A N 1
ATOM 4054 C CA . THR A 1 510 ? -10.197 -10.983 4.798 1.00 93.12 510 THR A CA 1
ATOM 4055 C C . THR A 1 510 ? -10.387 -10.038 5.971 1.00 93.12 510 THR A C 1
ATOM 4057 O O . THR A 1 510 ? -10.368 -10.474 7.120 1.00 93.12 510 THR A O 1
ATOM 4060 N N . ALA A 1 511 ? -10.589 -8.755 5.693 1.00 91.12 511 ALA A N 1
ATOM 4061 C CA . ALA A 1 511 ? -10.817 -7.740 6.707 1.00 91.12 511 ALA A CA 1
ATOM 4062 C C . ALA A 1 511 ? -12.017 -6.862 6.359 1.00 91.12 511 ALA A C 1
ATOM 4064 O O . ALA A 1 511 ? -12.318 -6.611 5.191 1.00 91.12 511 ALA A O 1
ATOM 4065 N N . THR A 1 512 ? -12.669 -6.359 7.400 1.00 91.25 512 THR A N 1
ATOM 4066 C CA . THR A 1 512 ? -13.727 -5.365 7.301 1.00 91.25 512 THR A CA 1
ATOM 4067 C C . THR A 1 512 ? -13.478 -4.278 8.332 1.00 91.25 512 THR A C 1
ATOM 4069 O O . THR A 1 512 ? -13.249 -4.561 9.506 1.00 91.25 512 THR A O 1
ATOM 4072 N N . VAL A 1 513 ? -13.536 -3.025 7.895 1.00 87.69 513 VAL A N 1
ATOM 4073 C CA . VAL A 1 513 ? -13.465 -1.845 8.762 1.00 87.69 513 VAL A CA 1
ATOM 4074 C C . VAL A 1 513 ? -14.793 -1.104 8.710 1.00 87.69 513 VAL A C 1
ATOM 4076 O O . VAL A 1 513 ? -15.436 -1.050 7.659 1.00 87.69 513 VAL A O 1
ATOM 4079 N N . GLY A 1 514 ? -15.212 -0.553 9.843 1.00 84.75 514 GLY A N 1
ATOM 4080 C CA . GLY A 1 514 ? -16.474 0.153 9.994 1.00 84.75 514 GLY A CA 1
ATOM 4081 C C . GLY A 1 514 ? -16.336 1.395 10.862 1.00 84.75 514 GLY A C 1
ATOM 4082 O O . GLY A 1 514 ? -15.609 1.402 11.855 1.00 84.75 514 GLY A O 1
ATOM 4083 N N . MET A 1 515 ? -17.055 2.447 10.496 1.00 83.38 515 MET A N 1
ATOM 4084 C CA . MET A 1 515 ? -17.145 3.690 11.249 1.00 83.38 515 MET A CA 1
ATOM 4085 C C . MET A 1 515 ? -18.586 4.182 11.213 1.00 83.38 515 MET A C 1
ATOM 4087 O O . MET A 1 515 ? -19.092 4.536 10.148 1.00 83.38 515 MET A O 1
ATOM 4091 N N . GLN A 1 516 ? -19.219 4.253 12.381 1.00 86.25 516 GLN A N 1
ATOM 4092 C CA . GLN A 1 516 ? -20.514 4.909 12.538 1.00 86.25 516 GLN A CA 1
ATOM 4093 C C . GLN A 1 516 ? -20.318 6.234 13.268 1.00 86.25 516 GLN A C 1
ATOM 4095 O O . GLN A 1 516 ? -19.708 6.279 14.333 1.00 86.25 516 GLN A O 1
ATOM 4100 N N . LEU A 1 517 ? -20.837 7.311 12.692 1.00 83.50 517 LEU A N 1
ATOM 4101 C CA . LEU A 1 517 ? -20.770 8.667 13.216 1.00 83.50 517 LEU A CA 1
ATOM 4102 C C . LEU A 1 517 ? -22.177 9.266 13.200 1.00 83.50 517 LEU A C 1
ATOM 4104 O O . LEU A 1 517 ? -22.808 9.360 12.153 1.00 83.50 517 LEU A O 1
ATOM 4108 N N . THR A 1 518 ? -22.673 9.677 14.358 1.00 85.69 518 THR A N 1
ATOM 4109 C CA . THR A 1 518 ? -23.972 10.341 14.520 1.00 85.69 518 THR A CA 1
ATOM 4110 C C . THR A 1 518 ? -23.752 11.699 15.163 1.00 85.69 518 THR A C 1
ATOM 4112 O O . THR A 1 518 ? -23.197 11.776 16.262 1.00 85.69 518 THR A O 1
ATOM 4115 N N . THR A 1 519 ? -24.206 12.766 14.504 1.00 81.69 519 THR A N 1
ATOM 4116 C CA . THR A 1 519 ? -24.172 14.124 15.059 1.00 81.69 519 THR A CA 1
ATOM 4117 C C . THR A 1 519 ? -25.577 14.659 15.301 1.00 81.69 519 THR A C 1
ATOM 4119 O O . THR A 1 519 ? -26.482 14.488 14.487 1.00 81.69 519 THR A O 1
ATOM 4122 N N . LYS A 1 520 ? -25.772 15.301 16.455 1.00 83.62 520 LYS A N 1
ATOM 4123 C CA . LYS A 1 520 ? -27.028 15.947 16.852 1.00 83.62 520 LYS A CA 1
ATOM 4124 C C . LYS A 1 520 ? -26.733 17.369 17.301 1.00 83.62 520 LYS A C 1
ATOM 4126 O O . LYS A 1 520 ? -26.232 17.579 18.396 1.00 83.62 520 LYS A O 1
ATOM 4131 N N . VAL A 1 521 ? -27.024 18.340 16.4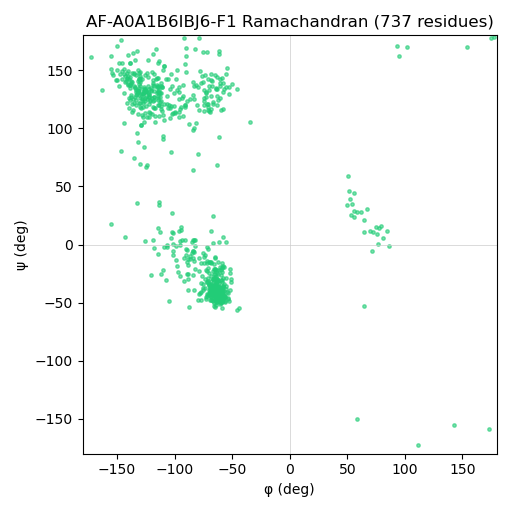58 1.00 78.88 521 VAL A N 1
ATOM 4132 C CA . VAL A 1 521 ? -26.780 19.762 16.668 1.00 78.88 521 VAL A CA 1
ATOM 4133 C C . VAL A 1 521 ? -28.118 20.487 16.746 1.00 78.88 521 VAL A C 1
ATOM 4135 O O . VAL A 1 521 ? -28.958 20.372 15.851 1.00 78.88 521 VAL A O 1
ATOM 4138 N N . ASP A 1 522 ? -28.306 21.273 17.803 1.00 74.88 522 ASP A N 1
ATOM 4139 C CA . ASP A 1 522 ? -29.416 22.222 17.897 1.00 74.88 522 ASP A CA 1
ATOM 4140 C C . ASP A 1 522 ? -29.094 23.498 17.099 1.00 74.88 522 ASP A C 1
ATOM 4142 O O . ASP A 1 522 ? -28.662 24.522 17.633 1.00 74.88 522 ASP A O 1
ATOM 4146 N N . VAL A 1 523 ? -29.246 23.395 15.776 1.00 67.81 523 VAL A N 1
ATOM 4147 C CA . VAL A 1 523 ? -28.879 24.446 14.816 1.00 67.81 523 VAL A CA 1
ATOM 4148 C C . VAL A 1 523 ? -29.680 25.731 15.045 1.00 67.81 523 VAL A C 1
ATOM 4150 O O . VAL A 1 523 ? -29.125 26.824 14.948 1.00 67.81 523 VAL A O 1
ATOM 4153 N N . GLU A 1 524 ? -30.970 25.627 15.375 1.00 66.56 524 GLU A N 1
ATOM 4154 C CA . GLU A 1 524 ? -31.850 26.790 15.529 1.00 66.56 524 GLU A CA 1
ATOM 4155 C C . GLU A 1 524 ? -31.445 27.653 16.730 1.00 66.56 524 GLU A C 1
ATOM 4157 O O . GLU A 1 524 ? -31.381 28.883 16.629 1.00 66.56 524 GLU A O 1
ATOM 4162 N N . SER A 1 525 ? -31.130 27.013 17.855 1.00 66.06 525 SER A N 1
ATOM 4163 C CA . SER A 1 525 ? -30.766 27.712 19.084 1.00 66.06 525 SER A CA 1
ATOM 4164 C C . SER A 1 525 ? -29.322 28.251 19.034 1.00 66.06 525 SER A C 1
ATOM 4166 O O . SER A 1 525 ? -29.065 29.370 19.500 1.00 66.06 525 SER A O 1
ATOM 4168 N N . LEU A 1 526 ? -28.403 27.539 18.358 1.00 60.69 526 LEU A N 1
ATOM 4169 C CA . LEU A 1 526 ? -27.022 27.993 18.121 1.00 60.69 526 LEU A CA 1
ATOM 4170 C C . LEU A 1 526 ? -26.940 29.186 17.155 1.00 60.69 526 LEU A C 1
ATOM 4172 O O . LEU A 1 526 ? -26.222 30.145 17.442 1.00 60.69 526 LEU A O 1
ATOM 4176 N N . LEU A 1 527 ? -27.708 29.191 16.056 1.00 63.78 527 LEU A N 1
ATOM 4177 C CA . LEU A 1 527 ? -27.766 30.328 15.119 1.00 63.78 527 LEU A CA 1
ATOM 4178 C C . LEU A 1 527 ? -28.349 31.595 15.764 1.00 63.78 527 LEU A C 1
ATOM 4180 O O . LEU A 1 527 ? -28.005 32.709 15.373 1.00 63.78 527 LEU A O 1
ATOM 4184 N N . LYS A 1 528 ? -29.209 31.437 16.776 1.00 66.06 528 LYS A N 1
ATOM 4185 C CA . LYS A 1 528 ? -29.781 32.541 17.560 1.00 66.06 528 LYS A CA 1
ATOM 4186 C C . LYS A 1 528 ? -28.862 33.020 18.703 1.00 66.06 528 LYS A C 1
ATOM 4188 O O . LYS A 1 528 ? -29.278 33.905 19.447 1.00 66.06 528 LYS A O 1
ATOM 4193 N N . ILE A 1 529 ? -27.639 32.476 18.836 1.00 59.34 529 ILE A N 1
ATOM 4194 C CA . ILE A 1 529 ? -26.567 32.854 19.795 1.00 59.34 529 ILE A CA 1
ATOM 4195 C C . ILE A 1 529 ? -27.035 32.870 21.271 1.00 59.34 529 ILE A C 1
ATOM 4197 O O . ILE A 1 529 ? -26.491 33.580 22.114 1.00 59.34 529 ILE A O 1
ATOM 4201 N N . LYS A 1 530 ? -28.068 32.099 21.633 1.00 64.25 530 LYS A N 1
ATOM 4202 C CA . LYS A 1 530 ? -28.632 32.135 22.999 1.00 64.25 530 LYS A CA 1
ATOM 4203 C C . LYS A 1 530 ? -28.242 30.916 23.827 1.00 64.25 530 LYS A C 1
ATOM 4205 O O . LYS A 1 530 ? -27.739 31.087 24.937 1.00 64.25 530 LYS A O 1
ATOM 4210 N N . SER A 1 531 ? -28.400 29.719 23.279 1.00 73.44 531 SER A N 1
ATOM 4211 C CA . SER A 1 531 ? -28.100 28.443 23.940 1.00 73.44 531 SER A CA 1
ATOM 4212 C C . SER A 1 531 ? -28.241 27.301 22.932 1.00 73.44 531 SER A C 1
ATOM 4214 O O . SER A 1 531 ? -28.853 27.503 21.896 1.00 73.44 531 SER A O 1
ATOM 4216 N N . GLY A 1 532 ? -27.672 26.124 23.168 1.00 81.50 532 GLY A N 1
ATOM 4217 C CA . GLY A 1 532 ? -27.814 24.965 22.284 1.00 81.50 532 GLY A CA 1
ATOM 4218 C C . GLY A 1 532 ? -26.956 23.791 22.742 1.00 81.50 532 GLY A C 1
ATOM 4219 O O . GLY A 1 532 ? -26.219 23.900 23.720 1.00 81.50 532 GLY A O 1
ATOM 4220 N N . TYR A 1 533 ? -27.033 22.659 22.045 1.00 84.12 533 TYR A N 1
ATOM 4221 C CA . TYR A 1 533 ? -26.171 21.512 22.328 1.00 84.12 533 TYR A CA 1
ATOM 4222 C C . TYR A 1 533 ? -25.655 20.845 21.052 1.00 84.12 533 TYR A C 1
ATOM 4224 O O . TYR A 1 533 ? -26.262 20.937 19.982 1.00 84.12 533 TYR A O 1
ATOM 4232 N N . VAL A 1 534 ? -24.525 20.158 21.196 1.00 83.56 534 VAL A N 1
ATOM 4233 C CA . VAL A 1 534 ? -23.863 19.348 20.175 1.00 83.56 534 VAL A CA 1
ATOM 4234 C C . VAL A 1 534 ? -23.622 17.959 20.757 1.00 83.56 534 VAL A C 1
ATOM 4236 O O . VAL A 1 534 ? -22.817 17.788 21.665 1.00 83.56 534 VAL A O 1
ATOM 4239 N N . GLY A 1 535 ? -24.347 16.964 20.262 1.00 86.56 535 GLY A N 1
ATOM 4240 C CA . GLY A 1 535 ? -24.134 15.547 20.527 1.00 86.56 535 GLY A CA 1
ATOM 4241 C C . GLY A 1 535 ? -23.299 14.905 19.423 1.00 86.56 535 GLY A C 1
ATOM 4242 O O . GLY A 1 535 ? -23.557 15.132 18.239 1.00 86.56 535 GLY A O 1
ATOM 4243 N N . LEU A 1 536 ? -22.324 14.093 19.811 1.00 85.81 536 LEU A N 1
ATOM 4244 C CA . LEU A 1 536 ? -21.408 13.385 18.928 1.00 85.81 536 LEU A CA 1
ATOM 4245 C C . LEU A 1 536 ? -21.249 11.947 19.426 1.00 85.81 536 LEU A C 1
ATOM 4247 O O . LEU A 1 536 ? -20.701 11.731 20.505 1.00 85.81 536 LEU A O 1
ATOM 4251 N N . SER A 1 537 ? -21.694 10.985 18.617 1.00 89.38 537 SER A N 1
ATOM 4252 C CA . SER A 1 537 ? -21.507 9.553 18.853 1.00 89.38 537 SER A CA 1
ATOM 4253 C C . SER A 1 537 ? -20.674 8.937 17.730 1.00 89.38 537 SER A C 1
ATOM 4255 O O . SER A 1 537 ? -20.989 9.114 16.554 1.00 89.38 537 SER A O 1
ATOM 4257 N N . ILE A 1 538 ? -19.602 8.235 18.095 1.00 86.00 538 ILE A N 1
ATOM 4258 C CA . ILE A 1 538 ? -18.624 7.613 17.201 1.00 86.00 538 ILE A CA 1
ATOM 4259 C C . ILE A 1 538 ? -18.457 6.149 17.612 1.00 86.00 538 ILE A C 1
ATOM 4261 O O . ILE A 1 538 ? -18.212 5.861 18.779 1.00 86.00 538 ILE A O 1
ATOM 4265 N N . ASN A 1 539 ? -18.551 5.220 16.668 1.00 88.81 539 ASN A N 1
ATOM 4266 C CA . ASN A 1 539 ? -18.337 3.790 16.892 1.00 88.81 539 ASN A CA 1
ATOM 4267 C C . ASN A 1 539 ? -17.393 3.237 15.809 1.00 88.81 539 ASN A C 1
ATOM 4269 O O . ASN A 1 539 ? -17.854 2.829 14.735 1.00 88.81 539 ASN A O 1
ATOM 4273 N N . PRO A 1 540 ? -16.065 3.299 16.038 1.00 89.06 540 PRO A N 1
ATOM 4274 C CA . PRO A 1 540 ? -15.091 2.671 15.164 1.00 89.06 540 PRO A CA 1
ATOM 4275 C C . PRO A 1 540 ? -14.960 1.178 15.471 1.00 89.06 540 PRO A C 1
ATOM 4277 O O . PRO A 1 540 ? -14.870 0.745 16.625 1.00 89.06 540 PRO A O 1
ATOM 4280 N N . SER A 1 541 ? -14.896 0.390 14.403 1.00 91.31 541 SER A N 1
ATOM 4281 C CA . SER A 1 541 ? -14.842 -1.065 14.466 1.00 91.31 541 SER A CA 1
ATOM 4282 C C . SER A 1 541 ? -13.986 -1.651 13.347 1.00 91.31 541 SER A C 1
ATOM 4284 O O . SER A 1 541 ? -13.883 -1.095 12.252 1.00 91.31 541 SER A O 1
ATOM 4286 N N . ALA A 1 542 ? -13.348 -2.781 13.621 1.00 91.19 542 ALA A N 1
ATOM 4287 C CA . ALA A 1 542 ? -12.544 -3.510 12.654 1.00 91.19 542 ALA A CA 1
ATOM 4288 C C . ALA A 1 542 ? -12.548 -5.000 12.987 1.00 91.19 542 ALA A C 1
ATOM 4290 O O . ALA A 1 542 ? -12.451 -5.380 14.153 1.00 91.19 542 ALA A O 1
ATOM 4291 N N . ALA A 1 543 ? -12.605 -5.841 11.963 1.00 95.69 543 ALA A N 1
ATOM 4292 C CA . ALA A 1 543 ? -12.470 -7.281 12.093 1.00 95.69 543 ALA A CA 1
ATOM 4293 C C . ALA A 1 543 ? -11.605 -7.847 10.963 1.00 95.69 543 ALA A C 1
ATOM 4295 O O . ALA A 1 543 ? -11.652 -7.382 9.827 1.00 95.69 543 ALA A O 1
ATOM 4296 N N . LEU A 1 544 ? -10.821 -8.868 11.282 1.00 93.88 544 LEU A N 1
ATOM 4297 C CA . LEU A 1 544 ? -9.864 -9.540 10.417 1.00 93.88 544 LEU A CA 1
ATOM 4298 C C . LEU A 1 544 ? -9.969 -11.049 10.643 1.00 93.88 544 LEU A C 1
ATOM 4300 O O . LEU A 1 544 ? -10.062 -11.511 11.779 1.00 93.88 544 LEU A O 1
ATOM 4304 N N . LYS A 1 545 ? -9.904 -11.807 9.554 1.00 95.06 545 LYS A N 1
ATOM 4305 C CA . LYS A 1 545 ? -9.833 -13.266 9.510 1.00 95.06 545 LYS A CA 1
ATOM 4306 C C . LYS A 1 545 ? -8.639 -13.671 8.650 1.00 95.06 545 LYS A C 1
ATOM 4308 O O . LYS A 1 545 ? -8.476 -13.134 7.556 1.00 95.06 545 LYS A O 1
ATOM 4313 N N . ILE A 1 546 ? -7.841 -14.618 9.131 1.00 93.25 546 ILE A N 1
ATOM 4314 C CA . ILE A 1 546 ? -6.710 -15.220 8.422 1.00 93.25 546 ILE A CA 1
ATOM 4315 C C . ILE A 1 546 ? -6.895 -16.737 8.461 1.00 93.25 546 ILE A C 1
ATOM 4317 O O . ILE A 1 546 ? -6.940 -17.313 9.540 1.00 93.25 546 ILE A O 1
ATOM 4321 N N . ASP A 1 547 ? -6.965 -17.384 7.306 1.00 93.44 547 ASP A N 1
ATOM 4322 C CA . ASP A 1 547 ? -6.915 -18.837 7.184 1.00 93.44 547 ASP A CA 1
ATOM 4323 C C . ASP A 1 547 ? -5.613 -19.221 6.475 1.00 93.44 547 ASP A C 1
ATOM 4325 O O . ASP A 1 547 ? -5.357 -18.769 5.362 1.00 93.44 547 ASP A O 1
ATOM 4329 N N . GLY A 1 548 ? -4.792 -20.052 7.106 1.00 92.44 548 GLY A N 1
ATOM 4330 C CA . GLY A 1 548 ? -3.638 -20.697 6.484 1.00 92.44 548 GLY A CA 1
ATOM 4331 C C . GLY A 1 548 ? -3.896 -22.192 6.346 1.00 92.44 548 GLY A C 1
ATOM 4332 O O . GLY A 1 548 ? -4.365 -22.809 7.298 1.00 92.44 548 GLY A O 1
ATOM 4333 N N . LYS A 1 549 ? -3.588 -22.798 5.204 1.00 92.25 549 LYS A N 1
ATOM 4334 C CA . LYS A 1 549 ? -3.689 -24.245 4.999 1.00 92.25 549 LYS A CA 1
ATOM 4335 C C . LYS A 1 549 ? -2.404 -24.791 4.403 1.00 92.25 549 LYS A C 1
ATOM 4337 O O . LYS A 1 549 ? -1.814 -24.189 3.514 1.00 92.25 549 LYS A O 1
ATOM 4342 N N . MET A 1 550 ? -2.006 -25.959 4.881 1.00 91.31 550 MET A N 1
ATOM 4343 C CA . MET A 1 550 ? -0.924 -26.762 4.335 1.00 91.31 550 MET A CA 1
ATOM 4344 C C . MET A 1 550 ? -1.466 -28.171 4.137 1.00 91.31 550 MET A C 1
ATOM 4346 O O . MET A 1 550 ? -1.627 -28.907 5.110 1.00 91.31 550 MET A O 1
ATOM 4350 N N . MET A 1 551 ? -1.779 -28.532 2.896 1.00 92.50 551 MET A N 1
ATOM 4351 C CA . MET A 1 551 ? -2.509 -29.752 2.556 1.00 92.50 551 MET A CA 1
ATOM 4352 C C . MET A 1 551 ? -1.741 -30.575 1.529 1.00 92.50 551 MET A C 1
ATOM 4354 O O . MET A 1 551 ? -1.315 -30.054 0.506 1.00 92.50 551 MET A O 1
ATOM 4358 N N . VAL A 1 552 ? -1.589 -31.874 1.773 1.00 92.69 552 VAL A N 1
ATOM 4359 C CA . VAL A 1 552 ? -1.124 -32.819 0.751 1.00 92.69 552 VAL A CA 1
ATOM 4360 C C . VAL A 1 552 ? -2.347 -33.419 0.073 1.00 92.69 552 VAL A C 1
ATOM 4362 O O . VAL A 1 552 ? -3.217 -33.977 0.755 1.00 92.69 552 VAL A O 1
ATOM 4365 N N . ASP A 1 553 ? -2.400 -33.323 -1.254 1.00 87.38 553 ASP A N 1
ATOM 4366 C CA . ASP A 1 553 ? -3.418 -33.997 -2.053 1.00 87.38 553 ASP A CA 1
ATOM 4367 C C . ASP A 1 553 ? -2.919 -35.379 -2.487 1.00 87.38 553 ASP A C 1
ATOM 4369 O O . ASP A 1 553 ? -1.891 -35.523 -3.148 1.00 87.38 553 ASP A O 1
ATOM 4373 N N . ALA A 1 554 ? -3.648 -36.414 -2.080 1.00 84.75 554 ALA A N 1
ATOM 4374 C CA . ALA A 1 554 ? -3.373 -37.802 -2.413 1.00 84.75 554 ALA A CA 1
ATOM 4375 C C . ALA A 1 554 ? -4.469 -38.401 -3.310 1.00 84.75 554 ALA A C 1
ATOM 4377 O O . ALA A 1 554 ? -4.809 -39.574 -3.140 1.00 84.75 554 ALA A O 1
ATOM 4378 N N . VAL A 1 555 ? -5.026 -37.610 -4.241 1.00 78.88 555 VAL A N 1
ATOM 4379 C CA . VAL A 1 555 ? -6.027 -37.958 -5.278 1.00 78.88 555 VAL A CA 1
ATOM 4380 C C . VAL A 1 555 ? -7.388 -38.390 -4.717 1.00 78.88 555 VAL A C 1
ATOM 4382 O O . VAL A 1 555 ? -8.428 -37.859 -5.090 1.00 78.88 555 VAL A O 1
ATOM 4385 N N . PHE A 1 556 ? -7.402 -39.359 -3.804 1.00 81.06 556 PHE A N 1
ATOM 4386 C CA . PHE A 1 556 ? -8.584 -39.914 -3.146 1.00 81.06 556 PHE A CA 1
ATOM 4387 C C . PHE A 1 556 ? -8.794 -39.366 -1.729 1.00 81.06 556 PHE A C 1
ATOM 4389 O O . PHE A 1 556 ? -9.805 -39.657 -1.088 1.00 81.06 556 PHE A O 1
ATOM 4396 N N . THR A 1 557 ? -7.823 -38.627 -1.192 1.00 84.56 557 THR A N 1
ATOM 4397 C CA . THR A 1 557 ? -7.914 -38.010 0.131 1.00 84.56 557 THR A CA 1
ATOM 4398 C C . THR A 1 557 ? -6.997 -36.801 0.214 1.00 84.56 557 THR A C 1
ATOM 4400 O O . THR A 1 557 ? -5.938 -36.778 -0.401 1.00 84.56 557 THR A O 1
ATOM 4403 N N . GLN A 1 558 ? -7.372 -35.840 1.050 1.00 87.06 558 GLN A N 1
ATOM 4404 C CA . GLN A 1 558 ? -6.511 -34.733 1.450 1.00 87.06 558 GLN A CA 1
ATOM 4405 C C . GLN A 1 558 ? -6.253 -34.817 2.954 1.00 87.06 558 GLN A C 1
ATOM 4407 O O . GLN A 1 558 ? -7.133 -35.220 3.733 1.00 87.06 558 GLN A O 1
ATOM 4412 N N . ALA A 1 559 ? -5.033 -34.479 3.358 1.00 92.00 559 ALA A N 1
ATOM 4413 C CA . ALA A 1 559 ? -4.640 -34.412 4.758 1.00 92.00 559 ALA A CA 1
ATOM 4414 C C . ALA A 1 559 ? -3.629 -33.287 4.975 1.00 92.00 559 ALA A C 1
ATOM 4416 O O . ALA A 1 559 ? -2.755 -33.062 4.140 1.00 92.00 559 ALA A O 1
ATOM 4417 N N . GLY A 1 560 ? -3.734 -32.601 6.107 1.00 92.69 560 GLY A N 1
ATOM 4418 C CA . GLY A 1 560 ? -2.843 -31.491 6.395 1.00 92.69 560 GLY A CA 1
ATOM 4419 C C . GLY A 1 560 ? -3.205 -30.722 7.653 1.00 92.69 560 GLY A C 1
ATOM 4420 O O . GLY A 1 560 ? -3.887 -31.241 8.543 1.00 92.69 560 GLY A O 1
ATOM 4421 N N . VAL A 1 561 ? -2.718 -29.490 7.720 1.00 92.25 561 VAL A N 1
ATOM 4422 C CA . VAL A 1 561 ? -2.879 -28.583 8.856 1.00 92.25 561 VAL A CA 1
ATOM 4423 C C . VAL A 1 561 ? -3.543 -27.297 8.383 1.00 92.25 561 VAL A C 1
ATOM 4425 O O . VAL A 1 561 ? -3.171 -26.739 7.353 1.00 92.25 561 VAL A O 1
ATOM 4428 N N . GLU A 1 562 ? -4.507 -26.812 9.156 1.00 93.06 562 GLU A N 1
ATOM 4429 C CA . GLU A 1 562 ? -5.137 -25.510 8.967 1.00 93.06 562 GLU A CA 1
ATOM 4430 C C . GLU A 1 562 ? -4.904 -24.632 10.192 1.00 93.06 562 GLU A C 1
ATOM 4432 O O . GLU A 1 562 ? -5.039 -25.083 11.323 1.00 93.06 562 GLU A O 1
ATOM 4437 N N . THR A 1 563 ? -4.591 -23.362 9.980 1.00 93.00 563 THR A N 1
ATOM 4438 C CA . THR A 1 563 ? -4.495 -22.344 11.026 1.00 93.00 563 THR A CA 1
ATOM 4439 C C . THR A 1 563 ? -5.570 -21.301 10.786 1.00 93.00 563 THR A C 1
ATOM 4441 O O . THR A 1 563 ? -5.703 -20.800 9.672 1.00 93.00 563 THR A O 1
ATOM 4444 N N . LYS A 1 564 ? -6.332 -20.965 11.823 1.00 94.19 564 LYS A N 1
ATOM 4445 C CA . LYS A 1 564 ? -7.387 -19.953 11.783 1.00 94.19 564 LYS A CA 1
ATOM 4446 C C . LYS A 1 564 ? -7.062 -18.856 12.780 1.00 94.19 564 LYS A C 1
ATOM 4448 O O . LYS A 1 564 ? -7.070 -19.081 13.986 1.00 94.19 564 LYS A O 1
ATOM 4453 N N . GLY A 1 565 ? -6.763 -17.678 12.257 1.00 94.50 565 GLY A N 1
ATOM 4454 C CA . GLY A 1 565 ? -6.535 -16.451 13.000 1.00 94.50 565 GLY A CA 1
ATOM 4455 C C . GLY A 1 565 ? -7.719 -15.498 12.874 1.00 94.50 565 GLY A C 1
ATOM 4456 O O . GLY A 1 565 ? -8.309 -15.357 11.803 1.00 94.50 565 GLY A O 1
ATOM 4457 N N . SER A 1 566 ? -8.054 -14.795 13.949 1.00 95.56 566 SER A N 1
ATOM 4458 C CA . SER A 1 566 ? -9.024 -13.702 13.913 1.00 95.56 566 SER A CA 1
ATOM 4459 C C . SER A 1 566 ? -8.588 -12.554 14.806 1.00 95.56 566 SER A C 1
ATOM 4461 O O . SER A 1 566 ? -8.077 -12.792 15.897 1.00 95.56 566 SER A O 1
ATOM 4463 N N . LEU A 1 567 ? -8.845 -11.324 14.375 1.00 94.81 567 LEU A N 1
ATOM 4464 C CA . LEU A 1 567 ? -8.670 -10.120 15.177 1.00 94.81 567 LEU A CA 1
ATOM 4465 C C . LEU A 1 567 ? -9.934 -9.267 15.076 1.00 94.81 567 LEU A C 1
ATOM 4467 O O . LEU A 1 567 ? -10.445 -9.072 13.981 1.00 94.81 567 LEU A O 1
ATOM 4471 N N . SER A 1 568 ? -10.446 -8.748 16.188 1.00 94.75 568 SER A N 1
ATOM 4472 C CA . SER A 1 568 ? -11.594 -7.835 16.188 1.00 94.75 568 SER A CA 1
ATOM 4473 C C . SER A 1 568 ? -11.456 -6.724 17.222 1.00 94.75 568 SER A C 1
ATOM 4475 O O . SER A 1 568 ? -10.893 -6.932 18.294 1.00 94.75 568 SER A O 1
ATOM 4477 N N . SER A 1 569 ? -12.007 -5.557 16.907 1.00 92.25 569 SER A N 1
ATOM 4478 C CA . SER A 1 569 ? -12.053 -4.362 17.747 1.00 92.25 569 SER A CA 1
ATOM 4479 C C . SER A 1 569 ? -13.388 -3.652 17.526 1.00 92.25 569 SER A C 1
ATOM 4481 O O . SER A 1 569 ? -13.781 -3.432 16.380 1.00 92.25 569 SER A O 1
ATOM 4483 N N . ASN A 1 570 ? -14.098 -3.307 18.601 1.00 90.69 570 ASN A N 1
ATOM 4484 C CA . ASN A 1 570 ? -15.341 -2.536 18.537 1.00 90.69 570 ASN A CA 1
ATOM 4485 C C . ASN A 1 570 ? -15.389 -1.597 19.743 1.00 90.69 570 ASN A C 1
ATOM 4487 O O . ASN A 1 570 ? -15.629 -2.014 20.879 1.00 90.69 570 ASN A O 1
ATOM 4491 N N . THR A 1 571 ? -15.135 -0.319 19.487 1.00 88.50 571 THR A N 1
ATOM 4492 C CA . THR A 1 571 ? -15.096 0.716 20.523 1.00 88.50 571 THR A CA 1
ATOM 4493 C C . THR A 1 571 ? -16.167 1.758 20.244 1.00 88.50 571 THR A C 1
ATOM 4495 O O . THR A 1 571 ? -16.726 1.812 19.156 1.00 88.50 571 THR A O 1
ATOM 4498 N N . TYR A 1 572 ? -16.497 2.580 21.233 1.00 89.00 572 TYR A N 1
ATOM 4499 C CA . TYR A 1 572 ? -17.446 3.666 21.037 1.00 89.00 572 TYR A CA 1
ATOM 4500 C C . TYR A 1 572 ? -17.060 4.873 21.888 1.00 89.00 572 TYR A C 1
ATOM 4502 O O . TYR A 1 572 ? -16.393 4.739 22.914 1.00 89.00 572 TYR A O 1
ATOM 4510 N N . LEU A 1 573 ? -17.518 6.040 21.462 1.00 87.81 573 LEU A N 1
ATOM 4511 C CA . LEU A 1 573 ? -17.421 7.301 22.172 1.00 87.81 573 LEU A CA 1
ATOM 4512 C C . LEU A 1 573 ? -18.728 8.056 21.946 1.00 87.81 573 LEU A C 1
ATOM 4514 O O . LEU A 1 573 ? -19.088 8.316 20.805 1.00 87.81 573 LEU A O 1
ATOM 4518 N N . ASP A 1 574 ? -19.441 8.400 23.011 1.00 91.50 574 ASP A N 1
ATOM 4519 C CA . ASP A 1 574 ? -20.677 9.176 22.931 1.00 91.50 574 ASP A CA 1
ATOM 4520 C C . ASP A 1 574 ? -20.577 10.378 23.865 1.00 91.50 574 ASP A C 1
ATOM 4522 O O . ASP A 1 574 ? -20.280 10.236 25.048 1.00 91.50 574 ASP A O 1
ATOM 4526 N N . THR A 1 575 ? -20.753 11.571 23.309 1.00 91.94 575 THR A N 1
ATOM 4527 C CA . THR A 1 575 ? -20.493 12.841 23.988 1.00 91.94 575 THR A CA 1
ATOM 4528 C C . THR A 1 575 ? -21.594 13.852 23.706 1.00 91.94 575 THR A C 1
ATOM 4530 O O . THR A 1 575 ? -22.159 13.885 22.612 1.00 91.94 575 THR A O 1
ATOM 4533 N N . LYS A 1 576 ? -21.878 14.721 24.674 1.00 92.94 576 LYS A N 1
ATOM 4534 C CA . LYS A 1 576 ? -22.812 15.839 24.545 1.00 92.94 576 LYS A CA 1
ATOM 4535 C C . LYS A 1 576 ? -22.188 17.100 25.129 1.00 92.94 576 LYS A C 1
ATOM 4537 O O . LYS A 1 576 ? -21.764 17.111 26.277 1.00 92.94 576 LYS A O 1
ATOM 4542 N N . ILE A 1 577 ? -22.175 18.165 24.341 1.00 88.81 577 ILE A N 1
ATOM 4543 C CA . ILE A 1 577 ? -21.641 19.477 24.701 1.00 88.81 577 ILE A CA 1
ATOM 4544 C C . ILE A 1 577 ? -22.802 20.464 24.748 1.00 88.81 577 ILE A C 1
ATOM 4546 O O . ILE A 1 577 ? -23.468 20.662 23.734 1.00 88.81 577 ILE A O 1
ATOM 4550 N N . SER A 1 578 ? -23.053 21.084 25.896 1.00 88.44 578 SER A N 1
ATOM 4551 C CA . SER A 1 578 ? -24.042 22.156 26.047 1.00 88.44 578 SER A CA 1
ATOM 4552 C C . SER A 1 578 ? -23.343 23.512 25.987 1.00 88.44 578 SER A C 1
ATOM 4554 O O . SER A 1 578 ? -22.325 23.727 26.648 1.00 88.44 578 SER A O 1
ATOM 4556 N N . ILE A 1 579 ? -23.889 24.436 25.199 1.00 83.31 579 ILE A N 1
ATOM 4557 C CA . ILE A 1 579 ? -23.362 25.786 24.991 1.00 83.31 579 ILE A CA 1
ATOM 4558 C C . ILE A 1 579 ? -24.441 26.791 25.391 1.00 83.31 579 ILE A C 1
ATOM 4560 O O . ILE A 1 579 ? -25.558 26.734 24.885 1.00 83.31 579 ILE A O 1
ATOM 4564 N N . GLU A 1 580 ? -24.108 27.763 26.233 1.00 82.19 580 GLU A N 1
ATOM 4565 C CA . GLU A 1 580 ? -24.976 28.893 26.570 1.00 82.19 580 GLU A CA 1
ATOM 4566 C C . GLU A 1 580 ? -24.240 30.209 26.342 1.00 82.19 580 GLU A C 1
ATOM 4568 O O . GLU A 1 580 ? -23.092 30.369 26.748 1.00 82.19 580 GLU A O 1
ATOM 4573 N N . LYS A 1 581 ? -24.888 31.166 25.661 1.00 77.56 581 LYS A N 1
ATOM 4574 C CA . LYS A 1 581 ? -24.312 32.491 25.346 1.00 77.56 581 LYS A CA 1
ATOM 4575 C C . LYS A 1 581 ? -22.900 32.432 24.725 1.00 77.56 581 LYS A C 1
ATOM 4577 O O . LYS A 1 581 ? -22.070 33.300 24.978 1.00 77.56 581 LYS A O 1
ATOM 4582 N N . GLY A 1 582 ? -22.621 31.403 23.922 1.00 67.25 582 GLY A N 1
ATOM 4583 C CA . GLY A 1 582 ? -21.320 31.192 23.274 1.00 67.25 582 GLY A CA 1
ATOM 4584 C C . GLY A 1 582 ? -20.236 30.557 24.157 1.00 67.25 582 GLY A C 1
ATOM 4585 O O . GLY A 1 582 ? -19.103 30.427 23.703 1.00 67.25 582 GLY A O 1
ATOM 4586 N N . GLN A 1 583 ? -20.558 30.141 25.385 1.00 73.44 583 GLN A N 1
ATOM 4587 C CA . GLN A 1 583 ? -19.645 29.446 26.297 1.00 73.44 583 GLN A CA 1
ATOM 4588 C C . GLN A 1 583 ? -20.087 27.994 26.499 1.00 73.44 583 GLN A C 1
ATOM 4590 O O . GLN A 1 583 ? -21.277 27.719 26.632 1.00 73.44 583 GLN A O 1
ATOM 4595 N N . ILE A 1 584 ? -19.132 27.061 26.526 1.00 75.94 584 ILE A N 1
ATOM 4596 C CA . ILE A 1 584 ? -19.403 25.660 26.876 1.00 75.94 584 ILE A CA 1
ATOM 4597 C C . ILE A 1 584 ? -19.704 25.606 28.373 1.00 75.94 584 ILE A C 1
ATOM 4599 O O . ILE A 1 584 ? -18.860 26.010 29.173 1.00 75.94 584 ILE A O 1
ATOM 4603 N N . ILE A 1 585 ? -20.891 25.115 28.725 1.00 86.88 585 ILE A N 1
ATOM 4604 C CA . ILE A 1 585 ? -21.344 25.000 30.115 1.00 86.88 585 ILE A CA 1
ATOM 4605 C C . ILE A 1 585 ? -21.360 23.561 30.619 1.00 86.88 585 ILE A C 1
ATOM 4607 O O . ILE A 1 585 ? -21.082 23.349 31.791 1.00 86.88 585 ILE A O 1
ATOM 4611 N N . ASP A 1 586 ? -21.596 22.577 29.747 1.00 88.75 586 ASP A N 1
ATOM 4612 C CA . ASP A 1 586 ? -21.552 21.161 30.113 1.00 88.75 586 ASP A CA 1
ATOM 4613 C C . ASP A 1 586 ? -20.834 20.354 29.035 1.00 88.75 586 ASP A C 1
ATOM 4615 O O . ASP A 1 586 ? -21.056 20.551 27.837 1.00 88.75 586 ASP A O 1
ATOM 4619 N N . PHE A 1 587 ? -20.017 19.402 29.465 1.00 92.12 587 PHE A N 1
ATOM 4620 C CA . PHE A 1 587 ? -19.431 18.366 28.630 1.00 92.12 587 PHE A CA 1
ATOM 4621 C C . PHE A 1 587 ? -19.703 17.009 29.281 1.00 92.12 587 PHE A C 1
ATOM 4623 O O . PHE A 1 587 ? -19.191 16.710 30.356 1.00 92.12 587 PHE A O 1
ATOM 4630 N N . ILE A 1 588 ? -20.540 16.203 28.636 1.00 93.69 588 ILE A N 1
ATOM 4631 C CA . ILE A 1 588 ? -21.001 14.909 29.137 1.00 93.69 588 ILE A CA 1
ATOM 4632 C C . ILE A 1 588 ? -20.446 13.812 28.233 1.00 93.69 588 ILE A C 1
ATOM 4634 O O . ILE A 1 588 ? -20.600 13.888 27.015 1.00 93.69 588 ILE A O 1
ATOM 4638 N N . VAL A 1 589 ? -19.836 12.781 28.814 1.00 93.25 589 VAL A N 1
ATOM 4639 C CA . VAL A 1 589 ? -19.415 11.559 28.113 1.00 93.25 589 VAL A CA 1
ATOM 4640 C C . VAL A 1 589 ? -20.278 10.403 28.598 1.00 93.25 589 VAL A C 1
ATOM 4642 O O . VAL A 1 589 ? -20.217 10.038 29.771 1.00 93.25 589 VAL A O 1
ATOM 4645 N N . ASN A 1 590 ? -21.067 9.817 27.701 1.00 92.06 590 ASN A N 1
ATOM 4646 C CA . ASN A 1 590 ? -21.925 8.681 28.008 1.00 92.06 590 ASN A CA 1
ATOM 4647 C C . ASN A 1 590 ? -21.124 7.377 27.945 1.00 92.06 590 ASN A C 1
ATOM 4649 O O . ASN A 1 590 ? -20.374 7.122 27.000 1.00 92.06 590 ASN A O 1
ATOM 4653 N N . VAL A 1 591 ? -21.357 6.512 28.928 1.00 90.50 591 VAL A N 1
ATOM 4654 C CA . VAL A 1 591 ? -20.753 5.186 29.055 1.00 90.50 591 VAL A CA 1
ATOM 4655 C C . VAL A 1 591 ? -21.845 4.109 29.173 1.00 90.50 591 VAL A C 1
ATOM 4657 O O . VAL A 1 591 ? -21.988 3.471 30.215 1.00 90.50 591 VAL A O 1
ATOM 4660 N N . PRO A 1 592 ? -22.653 3.872 28.126 1.00 82.19 592 PRO A N 1
ATOM 4661 C CA . PRO A 1 592 ? -23.778 2.938 28.166 1.00 82.19 592 PRO A CA 1
ATOM 4662 C C . PRO A 1 592 ? -23.397 1.452 28.237 1.00 82.19 592 PRO A C 1
ATOM 4664 O O . PRO A 1 592 ? -24.268 0.628 28.492 1.00 82.19 592 PRO A O 1
ATOM 4667 N N . ARG A 1 593 ? -22.143 1.066 27.954 1.00 87.62 593 ARG A N 1
ATOM 4668 C CA . ARG A 1 593 ? -21.732 -0.354 27.939 1.00 87.62 593 ARG A CA 1
ATOM 4669 C C . ARG A 1 593 ? -20.934 -0.715 29.189 1.00 87.62 593 ARG A C 1
ATOM 4671 O O . ARG A 1 593 ? -19.963 -0.032 29.508 1.00 87.62 593 ARG A O 1
ATOM 4678 N N . ASP A 1 594 ? -21.270 -1.848 29.802 1.00 89.25 594 ASP A N 1
ATOM 4679 C CA . ASP A 1 594 ? -20.521 -2.399 30.942 1.00 89.25 594 ASP A CA 1
ATOM 4680 C C . ASP A 1 594 ? -19.151 -2.952 30.541 1.00 89.25 594 ASP A C 1
ATOM 4682 O O . ASP A 1 594 ? -18.205 -2.905 31.323 1.00 89.25 594 ASP A O 1
ATOM 4686 N N . LYS A 1 595 ? -19.028 -3.465 29.312 1.00 90.81 595 LYS A N 1
ATOM 4687 C CA . LYS A 1 595 ? -17.781 -3.991 28.751 1.00 90.81 595 LYS A CA 1
ATOM 4688 C C . LYS A 1 595 ? -17.574 -3.462 27.336 1.00 90.81 595 LYS A C 1
ATOM 4690 O O . LYS A 1 595 ? -18.479 -3.517 26.504 1.00 90.81 595 LYS A O 1
ATOM 4695 N N . VAL A 1 596 ? -16.363 -2.990 27.058 1.00 90.12 596 VAL A N 1
ATOM 4696 C CA . VAL A 1 596 ? -15.909 -2.553 25.733 1.00 90.12 596 VAL A CA 1
ATOM 4697 C C . VAL A 1 596 ? -14.698 -3.381 25.347 1.00 90.12 596 VAL A C 1
ATOM 4699 O O . VAL A 1 596 ? -13.651 -3.269 25.980 1.00 90.12 596 VAL A O 1
ATOM 4702 N N . GLU A 1 597 ? -14.833 -4.226 24.329 1.00 87.12 597 GLU A N 1
ATOM 4703 C CA . GLU A 1 597 ? -13.714 -5.022 23.818 1.00 87.12 597 GLU A CA 1
ATOM 4704 C C . GLU A 1 597 ? -12.858 -4.166 22.879 1.00 87.12 597 GLU A C 1
ATOM 4706 O O . GLU A 1 597 ? -13.233 -3.880 21.742 1.00 87.12 597 GLU A O 1
ATOM 4711 N N . ILE A 1 598 ? -11.697 -3.739 23.381 1.00 91.50 598 ILE A N 1
ATOM 4712 C CA . ILE A 1 598 ? -10.754 -2.888 22.651 1.00 91.50 598 ILE A CA 1
ATOM 4713 C C . ILE A 1 598 ? -10.068 -3.705 21.561 1.00 91.50 598 ILE A C 1
ATOM 4715 O O . ILE A 1 598 ? -9.985 -3.264 20.418 1.00 91.50 598 ILE A O 1
ATOM 4719 N N . VAL A 1 599 ? -9.584 -4.898 21.901 1.00 94.19 599 VAL A N 1
ATOM 4720 C CA . VAL A 1 599 ? -9.014 -5.833 20.930 1.00 94.19 599 VAL A CA 1
ATOM 4721 C C . VAL A 1 599 ? -9.223 -7.267 21.397 1.00 94.19 599 VAL A C 1
ATOM 4723 O O . VAL A 1 599 ? -9.120 -7.559 22.584 1.00 94.19 599 VAL A O 1
ATOM 4726 N N . ASN A 1 600 ? -9.510 -8.157 20.458 1.00 95.38 600 ASN A N 1
ATOM 4727 C CA . ASN A 1 600 ? -9.613 -9.594 20.662 1.00 95.38 600 ASN A CA 1
ATOM 4728 C C . ASN A 1 600 ? -8.863 -10.284 19.523 1.00 95.38 600 ASN A C 1
ATOM 4730 O O . ASN A 1 600 ? -9.170 -10.038 18.361 1.00 95.38 600 ASN A O 1
ATOM 4734 N N . VAL A 1 601 ? -7.869 -11.102 19.848 1.00 95.69 601 VAL A N 1
ATOM 4735 C CA . VAL A 1 601 ? -7.030 -11.847 18.911 1.00 95.69 601 VAL A CA 1
ATOM 4736 C C . VAL A 1 601 ? -7.125 -13.321 19.261 1.00 95.69 601 VAL A C 1
ATOM 4738 O O . VAL A 1 601 ? -6.943 -13.698 20.415 1.00 95.69 601 VAL A O 1
ATOM 4741 N N . LYS A 1 602 ? -7.386 -14.164 18.267 1.00 94.88 602 LYS A N 1
ATOM 4742 C CA . LYS A 1 602 ? -7.414 -15.623 18.404 1.00 94.88 602 LYS A CA 1
ATOM 4743 C C . LYS A 1 602 ? -6.581 -16.250 17.300 1.00 94.88 602 LYS A C 1
ATOM 4745 O O . LYS A 1 602 ? -6.602 -15.759 16.175 1.00 94.88 602 LYS A O 1
ATOM 4750 N N . SER A 1 603 ? -5.868 -17.319 17.621 1.00 93.69 603 SER A N 1
ATOM 4751 C CA . SER A 1 603 ? -5.196 -18.188 16.658 1.00 93.69 603 SER A CA 1
ATOM 4752 C C . SER A 1 603 ? -5.368 -19.632 17.105 1.00 93.69 603 SER A C 1
ATOM 4754 O O . SER A 1 603 ? -5.067 -19.978 18.245 1.00 93.69 603 SER A O 1
ATOM 4756 N N . GLU A 1 604 ? -5.881 -20.465 16.213 1.00 92.50 604 GLU A N 1
ATOM 4757 C CA . GLU A 1 604 ? -6.190 -21.869 16.467 1.00 92.50 604 GLU A CA 1
ATOM 4758 C C . GLU A 1 604 ? -5.624 -22.719 15.332 1.00 92.50 604 GLU A C 1
ATOM 4760 O O . GLU A 1 604 ? -5.685 -22.327 14.166 1.00 92.50 604 GLU A O 1
ATOM 4765 N N . VAL A 1 605 ? -5.080 -23.889 15.663 1.00 92.44 605 VAL A N 1
ATOM 4766 C CA . VAL A 1 605 ? -4.474 -24.805 14.691 1.00 92.44 605 VAL A CA 1
ATOM 4767 C C . VAL A 1 605 ? -5.254 -26.115 14.692 1.00 92.44 605 VAL A C 1
ATOM 4769 O O . VAL A 1 605 ? -5.602 -26.642 15.746 1.00 92.44 605 VAL A O 1
ATOM 4772 N N . TYR A 1 606 ? -5.526 -26.651 13.510 1.00 92.94 606 TYR A N 1
ATOM 4773 C CA . TYR A 1 606 ? -6.355 -27.824 13.282 1.00 92.94 606 TYR A CA 1
ATOM 4774 C C . TYR A 1 606 ? -5.631 -28.823 12.382 1.00 92.94 606 TYR A C 1
ATOM 4776 O O . TYR A 1 606 ? -5.011 -28.449 11.392 1.00 92.94 606 TYR A O 1
ATOM 4784 N N . ILE A 1 607 ? -5.775 -30.114 12.665 1.00 92.19 607 ILE A N 1
ATOM 4785 C CA . ILE A 1 607 ? -5.520 -31.175 11.688 1.00 92.19 607 ILE A CA 1
ATOM 4786 C C . ILE A 1 607 ? -6.773 -31.325 10.831 1.00 92.19 607 ILE A C 1
ATOM 4788 O O . ILE A 1 607 ? -7.859 -31.576 11.360 1.00 92.19 607 ILE A O 1
ATOM 4792 N N . ASN A 1 608 ? -6.616 -31.230 9.513 1.00 90.25 608 ASN A N 1
ATOM 4793 C CA . ASN A 1 608 ? -7.664 -31.556 8.556 1.00 90.25 608 ASN A CA 1
ATOM 4794 C C . ASN A 1 608 ? -7.414 -32.957 7.983 1.00 90.25 608 ASN A C 1
ATOM 4796 O O . ASN A 1 608 ? -6.386 -33.218 7.355 1.00 90.25 608 ASN A O 1
ATOM 4800 N N . ARG A 1 609 ? -8.366 -33.872 8.194 1.00 87.69 609 ARG A N 1
ATOM 4801 C CA . ARG A 1 609 ? -8.413 -35.178 7.519 1.00 87.69 609 ARG A CA 1
ATOM 4802 C C . ARG A 1 609 ? -9.796 -35.370 6.919 1.00 87.69 609 ARG A C 1
ATOM 4804 O O . ARG A 1 609 ? -10.768 -35.452 7.666 1.00 87.69 609 ARG A O 1
ATOM 4811 N N . ARG A 1 610 ? -9.889 -35.490 5.589 1.00 81.62 610 ARG A N 1
ATOM 4812 C CA . ARG A 1 610 ? -11.171 -35.667 4.871 1.00 81.62 610 ARG A CA 1
ATOM 4813 C C . ARG A 1 610 ? -12.219 -34.607 5.262 1.00 81.62 610 ARG A C 1
ATOM 4815 O O . ARG A 1 610 ? -13.354 -34.949 5.587 1.00 81.62 610 ARG A O 1
ATOM 4822 N N . SER A 1 611 ? -11.804 -33.340 5.312 1.00 77.69 611 SER A N 1
ATOM 4823 C CA . SER A 1 611 ? -12.640 -32.189 5.699 1.00 77.69 611 SER A CA 1
ATOM 4824 C C . SER A 1 611 ? -13.144 -32.208 7.149 1.00 77.69 611 SER A C 1
ATOM 4826 O O . SER A 1 611 ? -13.988 -31.394 7.523 1.00 77.69 611 SER A O 1
ATOM 4828 N N . LYS A 1 612 ? -12.625 -33.108 7.995 1.00 85.88 612 LYS A N 1
ATOM 4829 C CA . LYS A 1 612 ? -12.869 -33.102 9.437 1.00 85.88 612 LYS A CA 1
ATOM 4830 C C . LYS A 1 612 ? -11.719 -32.388 10.139 1.00 85.88 612 LYS A C 1
ATOM 4832 O O . LYS A 1 612 ? -10.593 -32.886 10.154 1.00 85.88 612 LYS A O 1
ATOM 4837 N N . LEU A 1 613 ? -12.032 -31.241 10.737 1.00 87.81 613 LEU A N 1
ATOM 4838 C CA . LEU A 1 613 ? -11.100 -30.452 11.536 1.00 87.81 613 LEU A CA 1
ATOM 4839 C C . LEU A 1 613 ? -11.042 -30.988 12.966 1.00 87.81 613 LEU A C 1
ATOM 4841 O O . LEU A 1 613 ? -12.074 -31.177 13.607 1.00 87.81 613 LEU A O 1
ATOM 4845 N N . THR A 1 614 ? -9.830 -31.234 13.452 1.00 91.31 614 THR A N 1
ATOM 4846 C CA . THR A 1 614 ? -9.554 -31.624 14.841 1.00 91.31 614 THR A CA 1
ATOM 4847 C C . THR A 1 614 ? -8.546 -30.637 15.413 1.00 91.31 614 THR A C 1
ATOM 4849 O O . THR A 1 614 ? -7.463 -30.508 14.850 1.00 91.31 614 THR A O 1
ATOM 4852 N N . GLU A 1 615 ? -8.905 -29.910 16.472 1.00 88.88 615 GLU A N 1
ATOM 4853 C CA . GLU A 1 615 ? -8.022 -28.916 17.106 1.00 88.88 615 GLU A CA 1
ATOM 4854 C C . GLU A 1 615 ? -6.740 -29.592 17.618 1.00 88.88 615 GLU A C 1
ATOM 4856 O O . GLU A 1 615 ? -6.785 -30.685 18.187 1.00 88.88 615 GLU A O 1
ATOM 4861 N N . ILE A 1 616 ? -5.593 -28.960 17.376 1.00 86.62 616 ILE A N 1
ATOM 4862 C CA . ILE A 1 616 ? -4.299 -29.394 17.900 1.00 86.62 616 ILE A CA 1
ATOM 4863 C C . ILE A 1 616 ? -4.112 -28.722 19.253 1.00 86.62 616 ILE A C 1
ATOM 4865 O O . ILE A 1 616 ? -4.118 -27.495 19.337 1.00 86.62 616 ILE A O 1
ATOM 4869 N N . GLU A 1 617 ? -3.891 -29.514 20.303 1.00 79.88 617 GLU A N 1
ATOM 4870 C CA . GLU A 1 617 ? -3.658 -28.958 21.637 1.00 79.88 617 GLU A CA 1
ATOM 4871 C C . GLU A 1 617 ? -2.453 -28.010 21.639 1.00 79.88 617 GLU A C 1
ATOM 4873 O O . GLU A 1 617 ? -2.557 -26.925 22.205 1.00 79.88 617 GLU A O 1
ATOM 4878 N N . GLY A 1 618 ? -1.369 -28.363 20.938 1.00 83.50 618 GLY A N 1
ATOM 4879 C CA . GLY A 1 618 ? -0.159 -27.555 20.754 1.00 83.50 618 GLY A CA 1
ATOM 4880 C C . GLY A 1 618 ? 1.065 -28.127 21.476 1.00 83.50 618 GLY A C 1
ATOM 4881 O O . GLY A 1 618 ? 1.021 -29.233 22.006 1.00 83.50 618 GLY A O 1
ATOM 4882 N N . VAL A 1 619 ? 2.166 -27.375 21.488 1.00 84.00 619 VAL A N 1
ATOM 4883 C CA . VAL A 1 619 ? 3.448 -27.740 22.115 1.00 84.00 619 VAL A CA 1
ATOM 4884 C C . VAL A 1 619 ? 3.791 -26.733 23.210 1.00 84.00 6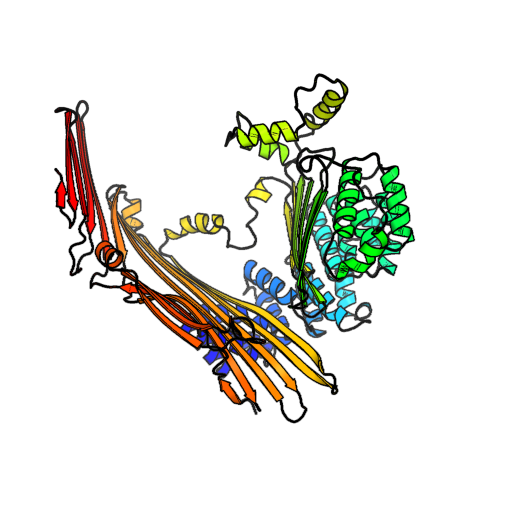19 VAL A C 1
ATOM 4886 O O . VAL A 1 619 ? 3.628 -25.529 23.022 1.00 84.00 619 VAL A O 1
ATOM 4889 N N . GLY A 1 620 ? 4.297 -27.225 24.341 1.00 83.25 620 GLY A N 1
ATOM 4890 C CA . GLY A 1 620 ? 4.695 -26.404 25.482 1.00 83.25 620 GLY A CA 1
ATOM 4891 C C . GLY A 1 620 ? 3.598 -26.219 26.532 1.00 83.25 620 GLY A C 1
ATOM 4892 O O . GLY A 1 620 ? 2.432 -26.597 26.349 1.00 83.25 620 GLY A O 1
ATOM 4893 N N . GLU A 1 621 ? 3.997 -25.638 27.661 1.00 85.38 621 GLU A N 1
ATOM 4894 C CA . GLU A 1 621 ? 3.102 -25.380 28.788 1.00 85.38 621 GLU A CA 1
ATOM 4895 C C . GLU A 1 621 ? 2.098 -24.279 28.442 1.00 85.38 621 GLU A C 1
ATOM 4897 O O . GLU A 1 621 ? 2.440 -23.252 27.846 1.00 85.38 621 GLU A O 1
ATOM 4902 N N . MET A 1 622 ? 0.839 -24.511 28.811 1.00 87.25 622 MET A N 1
ATOM 4903 C CA . MET A 1 622 ? -0.232 -23.538 28.640 1.00 87.25 622 MET A CA 1
ATOM 4904 C C . MET A 1 622 ? -0.163 -22.524 29.776 1.00 87.25 622 MET A C 1
ATOM 4906 O O . MET A 1 622 ? -0.281 -22.878 30.946 1.00 87.25 622 MET A O 1
ATOM 4910 N N . SER A 1 623 ? 0.016 -21.260 29.415 1.00 87.50 623 SER A N 1
ATOM 4911 C CA . SER A 1 623 ? -0.071 -20.138 30.332 1.00 87.50 623 SER A CA 1
ATOM 4912 C C . SER A 1 623 ? -1.366 -19.393 30.058 1.00 87.50 623 SER A C 1
ATOM 4914 O O . SER A 1 623 ? -1.593 -18.919 28.943 1.00 87.50 623 SER A O 1
ATOM 4916 N N . GLU A 1 624 ? -2.216 -19.303 31.073 1.00 91.50 624 GLU A N 1
ATOM 4917 C CA . GLU A 1 624 ? -3.439 -18.515 31.038 1.00 91.50 624 GLU A CA 1
ATOM 4918 C C . GLU A 1 624 ? -3.398 -17.497 32.170 1.00 91.50 624 GLU A C 1
ATOM 4920 O O . GLU A 1 624 ? -3.151 -17.843 33.325 1.00 91.50 624 GLU A O 1
ATOM 4925 N N . HIS A 1 625 ? -3.609 -16.236 31.822 1.00 92.19 625 HIS A N 1
ATOM 4926 C CA . HIS A 1 625 ? -3.687 -15.148 32.779 1.00 92.19 625 HIS A CA 1
ATOM 4927 C C . HIS A 1 625 ? -4.878 -14.269 32.434 1.00 92.19 625 HIS A C 1
ATOM 4929 O O . HIS A 1 625 ? -5.075 -13.884 31.282 1.00 92.19 625 HIS A O 1
ATOM 4935 N N . ASP A 1 626 ? -5.631 -13.912 33.464 1.00 93.94 626 ASP A N 1
ATOM 4936 C CA . ASP A 1 626 ? -6.675 -12.901 33.414 1.00 93.94 626 ASP A CA 1
ATOM 4937 C C . ASP A 1 626 ? -6.362 -11.887 34.511 1.00 93.94 626 ASP A C 1
ATOM 4939 O O . ASP A 1 626 ? -6.312 -12.217 35.698 1.00 93.94 626 ASP A O 1
ATOM 4943 N N . THR A 1 627 ? -6.019 -10.670 34.101 1.00 93.94 627 THR A N 1
ATOM 4944 C CA . THR A 1 627 ? -5.558 -9.623 35.011 1.00 93.94 627 THR A CA 1
ATOM 4945 C C . THR A 1 627 ? -6.234 -8.308 34.676 1.00 93.94 627 THR A C 1
ATOM 4947 O O . THR A 1 627 ? -6.325 -7.917 33.515 1.00 93.94 627 THR A O 1
ATOM 4950 N N . CYS A 1 628 ? -6.672 -7.586 35.704 1.00 93.94 628 CYS A N 1
ATOM 4951 C CA . CYS A 1 628 ? -7.190 -6.233 35.555 1.00 93.94 628 CYS A CA 1
ATOM 4952 C C . CYS A 1 628 ? -6.267 -5.215 36.231 1.00 93.94 628 CYS A C 1
ATOM 4954 O O . CYS A 1 628 ? -5.503 -5.536 37.143 1.00 93.94 628 CYS A O 1
ATOM 4956 N N . SER A 1 629 ? -6.361 -3.962 35.794 1.00 92.44 629 SER A N 1
ATOM 4957 C CA . SER A 1 629 ? -5.711 -2.811 36.418 1.00 92.44 629 SER A CA 1
ATOM 4958 C C . SER A 1 629 ? -5.979 -2.775 37.925 1.00 92.44 629 SER A C 1
ATOM 4960 O O . SER A 1 629 ? -7.122 -2.963 38.347 1.00 92.44 629 SER A O 1
ATOM 4962 N N . GLY A 1 630 ? -4.952 -2.466 38.721 1.00 90.00 630 GLY A N 1
ATOM 4963 C CA . GLY A 1 630 ? -5.082 -2.353 40.176 1.00 90.00 630 GLY A CA 1
ATOM 4964 C C . GLY A 1 630 ? -6.054 -1.254 40.623 1.00 90.00 630 GLY A C 1
ATOM 4965 O O . GLY A 1 630 ? -6.410 -0.368 39.849 1.00 90.00 630 GLY A O 1
ATOM 4966 N N . GLU A 1 631 ? -6.429 -1.274 41.905 1.00 87.88 631 GLU A N 1
ATOM 4967 C CA . GLU A 1 631 ? -7.556 -0.507 42.473 1.00 87.88 631 GLU A CA 1
ATOM 4968 C C . GLU A 1 631 ? -7.501 1.022 42.302 1.00 87.88 631 GLU A C 1
ATOM 4970 O O . GLU A 1 631 ? -8.532 1.690 42.380 1.00 87.88 631 GLU A O 1
ATOM 4975 N N . ARG A 1 632 ? -6.335 1.610 42.010 1.00 86.06 632 ARG A N 1
ATOM 4976 C CA . ARG A 1 632 ? -6.215 3.061 41.783 1.00 86.06 632 ARG A CA 1
ATOM 4977 C C . ARG A 1 632 ? -7.039 3.538 40.585 1.00 86.06 632 ARG A C 1
ATOM 4979 O O . ARG A 1 632 ? -7.733 4.545 40.691 1.00 86.06 632 ARG A O 1
ATOM 4986 N N . LEU A 1 633 ? -6.992 2.813 39.466 1.00 86.81 633 LEU A N 1
ATOM 4987 C CA . LEU A 1 633 ? -7.696 3.198 38.241 1.00 86.81 633 LEU A CA 1
ATOM 4988 C C . LEU A 1 633 ? -9.232 3.171 38.389 1.00 86.81 633 LEU A C 1
ATOM 4990 O O . LEU A 1 633 ? -9.850 4.195 38.088 1.00 86.81 633 LEU A O 1
ATOM 4994 N N . PRO A 1 634 ? -9.867 2.093 38.894 1.00 88.38 634 PRO A N 1
ATOM 4995 C CA . PRO A 1 634 ? -11.309 2.079 39.135 1.00 88.38 634 PRO A CA 1
ATOM 4996 C C . PRO A 1 634 ? -11.730 3.038 40.249 1.00 88.38 634 PRO A C 1
ATOM 4998 O O . PRO A 1 634 ? -12.819 3.603 40.183 1.00 88.38 634 PRO A O 1
ATOM 5001 N N . THR A 1 635 ? -10.874 3.310 41.238 1.00 86.06 635 THR A N 1
ATOM 5002 C CA . THR A 1 635 ? -11.173 4.345 42.240 1.00 86.06 635 THR A CA 1
ATOM 5003 C C . THR A 1 635 ? -11.252 5.729 41.592 1.00 86.06 635 THR A C 1
ATOM 5005 O O . THR A 1 635 ? -12.205 6.457 41.843 1.00 86.06 635 THR A O 1
ATOM 5008 N N . MET A 1 636 ? -10.312 6.077 40.706 1.00 83.94 636 MET A N 1
ATOM 5009 C CA . MET A 1 636 ? -10.282 7.393 40.053 1.00 83.94 636 MET A CA 1
ATOM 5010 C C . MET A 1 636 ? -11.298 7.549 38.921 1.00 83.94 636 MET A C 1
ATOM 5012 O O . MET A 1 636 ? -11.893 8.609 38.779 1.00 83.94 636 MET A O 1
ATOM 5016 N N . SER A 1 637 ? -11.478 6.515 38.101 1.00 87.56 637 SER A N 1
ATOM 5017 C CA . SER A 1 637 ? -12.272 6.599 36.870 1.00 87.56 637 SER A CA 1
ATOM 5018 C C . SER A 1 637 ? -13.587 5.835 36.940 1.00 87.56 637 SER A C 1
ATOM 5020 O O . SER A 1 637 ? -14.478 6.105 36.155 1.00 87.56 637 SER A O 1
ATOM 5022 N N . GLY A 1 638 ? -13.735 4.854 37.828 1.00 89.94 638 GLY A N 1
ATOM 5023 C CA . GLY A 1 638 ? -14.859 3.921 37.766 1.00 89.94 638 GLY A CA 1
ATOM 5024 C C . GLY A 1 638 ? -14.723 2.864 36.663 1.00 89.94 638 GLY A C 1
ATOM 5025 O O . GLY A 1 638 ? -15.649 2.076 36.467 1.00 89.94 638 GLY A O 1
ATOM 5026 N N . MET A 1 639 ? -13.559 2.762 36.014 1.00 91.50 639 MET A N 1
ATOM 5027 C CA . MET A 1 639 ? -13.254 1.774 34.977 1.00 91.50 639 MET A CA 1
ATOM 5028 C C . MET A 1 639 ? -12.072 0.878 35.356 1.00 91.50 639 MET A C 1
ATOM 5030 O O . MET A 1 639 ? -11.121 1.310 36.010 1.00 91.50 639 MET A O 1
ATOM 5034 N N . ARG A 1 640 ? -12.099 -0.370 34.885 1.00 94.88 640 ARG A N 1
ATOM 5035 C CA . ARG A 1 640 ? -10.988 -1.326 34.931 1.00 94.88 640 ARG A CA 1
ATOM 5036 C C . ARG A 1 640 ? -10.530 -1.653 33.519 1.00 94.88 640 ARG A C 1
ATOM 5038 O O . ARG A 1 640 ? -11.351 -1.889 32.639 1.00 94.88 640 ARG A O 1
ATOM 5045 N N . VAL A 1 641 ? -9.220 -1.707 33.315 1.00 95.31 641 VAL A N 1
ATOM 5046 C CA . VAL A 1 641 ? -8.634 -2.261 32.089 1.00 95.31 641 VAL A CA 1
ATOM 5047 C C . VAL A 1 641 ? -8.287 -3.711 32.376 1.00 95.31 641 VAL A C 1
ATOM 5049 O O . VAL A 1 641 ? -7.462 -3.961 33.249 1.00 95.31 641 VAL A O 1
ATOM 5052 N N . CYS A 1 642 ? -8.920 -4.648 31.681 1.00 95.69 642 CYS A N 1
ATOM 5053 C CA . CYS A 1 642 ? -8.722 -6.082 31.861 1.00 95.69 642 CYS A CA 1
ATOM 5054 C C . CYS A 1 642 ? -8.068 -6.689 30.621 1.00 95.69 642 CYS A C 1
ATOM 5056 O O . CYS A 1 642 ? -8.483 -6.413 29.495 1.00 95.69 642 CYS A O 1
ATOM 5058 N N . SER A 1 643 ? -7.039 -7.496 30.848 1.00 95.56 643 SER A N 1
ATOM 5059 C CA . SER A 1 643 ? -6.281 -8.217 29.837 1.00 95.56 643 SER A CA 1
ATOM 5060 C C . SER A 1 643 ? -6.340 -9.706 30.147 1.00 95.56 643 SER A C 1
ATOM 5062 O O . SER A 1 643 ? -5.915 -10.138 31.221 1.00 95.56 643 SER A O 1
ATOM 5064 N N . GLN A 1 644 ? -6.855 -10.471 29.192 1.00 95.69 644 GLN A N 1
ATOM 5065 C CA . GLN A 1 644 ? -6.872 -11.924 29.219 1.00 95.69 644 GLN A CA 1
ATOM 5066 C C . GLN A 1 644 ? -5.942 -12.431 28.128 1.00 95.69 644 GLN A C 1
ATOM 5068 O O . GLN A 1 644 ? -6.062 -12.020 26.973 1.00 95.69 644 GLN A O 1
ATOM 5073 N N . TYR A 1 645 ? -5.045 -13.351 28.460 1.00 93.81 645 TYR A N 1
ATOM 5074 C CA . TYR A 1 645 ? -4.265 -14.044 27.451 1.00 93.81 645 TYR A CA 1
ATOM 5075 C C . TYR A 1 645 ? -4.078 -15.518 27.771 1.00 93.81 645 TYR A C 1
ATOM 5077 O O . TYR A 1 645 ? -3.921 -15.926 28.919 1.00 93.81 645 TYR A O 1
ATOM 5085 N N . THR A 1 646 ? -4.068 -16.307 26.710 1.00 92.44 646 THR A N 1
ATOM 5086 C CA . THR A 1 646 ? -3.832 -17.740 26.710 1.00 92.44 646 THR A CA 1
ATOM 5087 C C . THR A 1 646 ? -2.778 -18.006 25.649 1.00 92.44 646 THR A C 1
ATOM 5089 O O . THR A 1 646 ? -2.998 -17.700 24.478 1.00 92.44 646 THR A O 1
ATOM 5092 N N . VAL A 1 647 ? -1.624 -18.538 26.039 1.00 90.88 647 VAL A N 1
ATOM 5093 C CA . VAL A 1 647 ? -0.521 -18.839 25.118 1.00 90.88 647 VAL A CA 1
ATOM 5094 C C . VAL A 1 647 ? 0.174 -20.125 25.532 1.00 90.88 647 VAL A C 1
ATOM 5096 O O . VAL A 1 647 ? 0.320 -20.408 26.721 1.00 90.88 647 VAL A O 1
ATOM 5099 N N . ARG A 1 648 ? 0.641 -20.901 24.554 1.00 87.38 648 ARG A N 1
ATOM 5100 C CA . ARG A 1 648 ? 1.561 -22.009 24.812 1.00 87.38 648 ARG A CA 1
ATOM 5101 C C . ARG A 1 648 ? 3.000 -21.572 24.630 1.00 87.38 648 ARG A C 1
ATOM 5103 O O . ARG A 1 648 ? 3.397 -21.171 23.533 1.00 87.38 648 ARG A O 1
ATOM 5110 N N . ASN A 1 649 ? 3.769 -21.648 25.712 1.00 83.88 649 ASN A N 1
ATOM 5111 C CA . ASN A 1 649 ? 5.179 -21.294 25.702 1.00 83.88 649 ASN A CA 1
ATOM 5112 C C . ASN A 1 649 ? 6.020 -22.508 25.292 1.00 83.88 649 ASN A C 1
ATOM 5114 O O . ASN A 1 649 ? 6.254 -23.412 26.091 1.00 83.88 649 ASN A O 1
ATOM 5118 N N . ALA A 1 650 ? 6.495 -22.500 24.047 1.00 84.69 650 ALA A N 1
ATOM 5119 C CA . ALA A 1 650 ? 7.375 -23.534 23.509 1.00 84.69 650 ALA A CA 1
ATOM 5120 C C . ALA A 1 650 ? 8.858 -23.113 23.459 1.00 84.69 650 ALA A C 1
ATOM 5122 O O . ALA A 1 650 ? 9.677 -23.828 22.893 1.00 84.69 650 ALA A O 1
ATOM 5123 N N . SER A 1 651 ? 9.234 -21.982 24.074 1.00 80.81 651 SER A N 1
ATOM 5124 C CA . SER A 1 651 ? 10.586 -21.396 23.960 1.00 80.81 651 SER A CA 1
ATOM 5125 C C . SER A 1 651 ? 11.707 -22.320 24.455 1.00 80.81 651 SER A C 1
ATOM 5127 O O . SER A 1 651 ? 12.844 -22.198 24.014 1.00 80.81 651 SER A O 1
ATOM 5129 N N . GLY A 1 652 ? 11.393 -23.236 25.378 1.00 79.50 652 GLY A N 1
ATOM 5130 C CA . GLY A 1 652 ? 12.319 -24.251 25.894 1.00 79.50 652 GLY A CA 1
ATOM 5131 C C . GLY A 1 652 ? 12.235 -25.611 25.194 1.00 79.50 652 GLY A C 1
ATOM 5132 O O . GLY A 1 652 ? 12.888 -26.549 25.634 1.00 79.50 652 GLY A O 1
ATOM 5133 N N . THR A 1 653 ? 11.404 -25.760 24.157 1.00 81.44 653 THR A N 1
ATOM 5134 C CA . THR A 1 653 ? 11.206 -27.030 23.441 1.00 81.44 653 THR A CA 1
ATOM 5135 C C . THR A 1 653 ? 11.938 -27.006 22.102 1.00 81.44 653 THR A C 1
ATOM 5137 O O . THR A 1 653 ? 11.607 -26.204 21.224 1.00 81.44 653 THR A O 1
ATOM 5140 N N . GLU A 1 654 ? 12.914 -27.902 21.930 1.00 77.88 654 GLU A N 1
ATOM 5141 C CA . GLU A 1 654 ? 13.626 -28.079 20.659 1.00 77.88 654 GLU A CA 1
ATOM 5142 C C . GLU A 1 654 ? 12.666 -28.478 19.528 1.00 77.88 654 GLU A C 1
ATOM 5144 O O . GLU A 1 654 ? 11.733 -29.254 19.732 1.00 77.88 654 GLU A O 1
ATOM 5149 N N . ASN A 1 655 ? 12.907 -27.954 18.321 1.00 79.62 655 ASN A N 1
ATOM 5150 C CA . ASN A 1 655 ? 12.100 -28.200 17.116 1.00 79.62 655 ASN A CA 1
ATOM 5151 C C . ASN A 1 655 ? 10.601 -27.867 17.257 1.00 79.62 655 ASN A C 1
ATOM 5153 O O . ASN A 1 655 ? 9.772 -28.399 16.516 1.00 79.62 655 ASN A O 1
ATOM 5157 N N . SER A 1 656 ? 10.235 -26.989 18.193 1.00 81.88 656 SER A N 1
ATOM 5158 C CA . SER A 1 656 ? 8.868 -26.485 18.286 1.00 81.88 656 SER A CA 1
ATOM 5159 C C . SER A 1 656 ? 8.558 -25.489 17.158 1.00 81.88 656 SER A C 1
ATOM 5161 O O . SER A 1 656 ? 9.443 -24.750 16.716 1.00 81.88 656 SER A O 1
ATOM 5163 N N . PRO A 1 657 ? 7.310 -25.456 16.658 1.00 79.44 657 PRO A N 1
ATOM 5164 C CA . PRO A 1 657 ? 6.907 -24.448 15.688 1.00 79.44 657 PRO A CA 1
ATOM 5165 C C . PRO A 1 657 ? 6.944 -23.053 16.327 1.00 79.44 657 PRO A C 1
ATOM 5167 O O . PRO A 1 657 ? 6.640 -22.895 17.507 1.00 79.44 657 PRO A O 1
ATOM 5170 N N . TYR A 1 658 ? 7.286 -22.022 15.551 1.00 81.19 658 TYR A N 1
ATOM 5171 C CA . TYR A 1 658 ? 7.285 -20.646 16.052 1.00 81.19 658 TYR A CA 1
ATOM 5172 C C . TYR A 1 658 ? 5.864 -20.154 16.348 1.00 81.19 658 TYR A C 1
ATOM 5174 O O . TYR A 1 658 ? 4.910 -20.500 15.649 1.00 81.19 658 TYR A O 1
ATOM 5182 N N . PHE A 1 659 ? 5.720 -19.300 17.366 1.00 80.06 659 PHE A N 1
ATOM 5183 C CA . PHE A 1 659 ? 4.474 -18.575 17.618 1.00 80.06 659 PHE A CA 1
ATOM 5184 C C . PHE A 1 659 ? 4.020 -17.833 16.340 1.00 80.06 659 PHE A C 1
ATOM 5186 O O . PHE A 1 659 ? 4.858 -17.193 15.701 1.00 80.06 659 PHE A O 1
ATOM 5193 N N . PRO A 1 660 ? 2.727 -17.881 15.956 1.00 80.62 660 PRO A N 1
ATOM 5194 C CA . PRO A 1 660 ? 1.575 -18.403 16.704 1.00 80.62 660 PRO A CA 1
ATOM 5195 C C . PRO A 1 660 ? 1.201 -19.870 16.410 1.00 80.62 660 PRO A C 1
ATOM 5197 O O . PRO A 1 660 ? 0.113 -20.302 16.779 1.00 80.62 660 PRO A O 1
ATOM 5200 N N . LEU A 1 661 ? 2.070 -20.658 15.768 1.00 85.50 661 LEU A N 1
ATOM 5201 C CA . LEU A 1 661 ? 1.801 -22.064 15.419 1.00 85.50 661 LEU A CA 1
ATOM 5202 C C . LEU A 1 661 ? 2.051 -23.051 16.578 1.00 85.50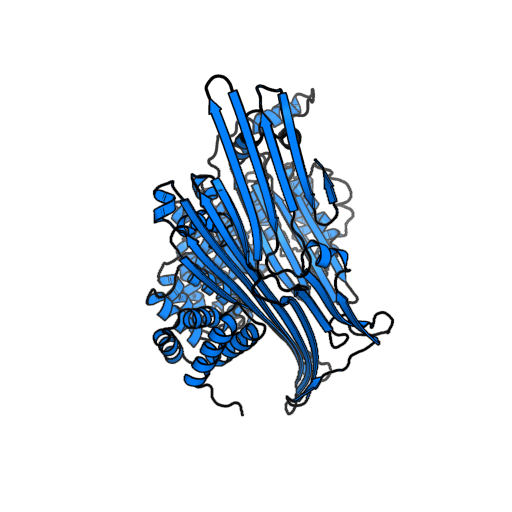 661 LEU A C 1
ATOM 5204 O O . LEU A 1 661 ? 1.906 -24.259 16.399 1.00 85.50 661 LEU A O 1
ATOM 5208 N N . THR A 1 662 ? 2.403 -22.565 17.773 1.00 87.25 662 THR A N 1
ATOM 5209 C CA . THR A 1 662 ? 2.618 -23.394 18.973 1.00 87.25 662 THR A CA 1
ATOM 5210 C C . THR A 1 662 ? 1.339 -24.026 19.521 1.00 87.25 662 THR A C 1
ATOM 5212 O O . THR A 1 662 ? 1.425 -24.950 20.324 1.00 87.25 662 THR A O 1
ATOM 5215 N N . GLY A 1 663 ? 0.156 -23.570 19.107 1.00 87.19 663 GLY A N 1
ATOM 5216 C CA . GLY A 1 663 ? -1.138 -24.087 19.553 1.00 87.19 663 GLY A CA 1
ATOM 5217 C C . GLY A 1 663 ? -2.163 -22.970 19.704 1.00 87.19 663 GLY A C 1
ATOM 5218 O O . GLY A 1 663 ? -2.041 -21.916 19.082 1.00 87.19 663 GLY A O 1
ATOM 5219 N N . LYS A 1 664 ? -3.169 -23.195 20.553 1.00 89.56 664 LYS A N 1
ATOM 5220 C CA . LYS A 1 664 ? -4.201 -22.196 20.845 1.00 89.56 664 LYS A CA 1
ATOM 5221 C C . LYS A 1 664 ? -3.600 -20.929 21.454 1.00 89.56 664 LYS A C 1
ATOM 5223 O O . LYS A 1 664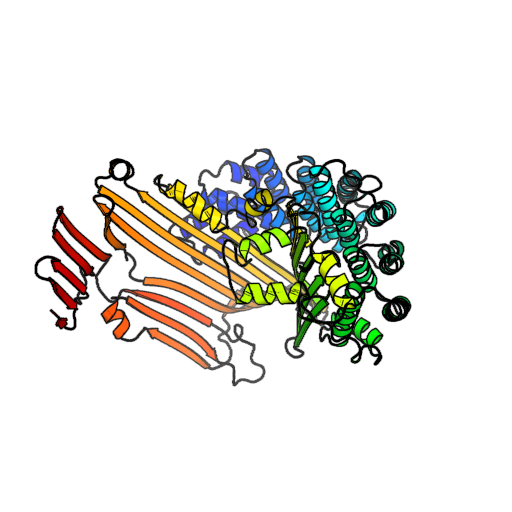 ? -2.934 -20.979 22.490 1.00 89.56 664 LYS A O 1
ATOM 5228 N N . PHE A 1 665 ? -3.905 -19.795 20.835 1.00 92.44 665 PHE A N 1
ATOM 5229 C CA . PHE A 1 665 ? -3.591 -18.466 21.333 1.00 92.44 665 PHE A CA 1
ATOM 5230 C C . PHE A 1 665 ? -4.856 -17.611 21.395 1.00 92.44 665 PHE A C 1
ATOM 5232 O O . PHE A 1 665 ? -5.638 -17.563 20.446 1.00 92.44 665 PHE A O 1
ATOM 5239 N N . HIS A 1 666 ? -5.044 -16.918 22.512 1.00 95.06 666 HIS A N 1
ATOM 5240 C CA . HIS A 1 666 ? -6.100 -15.933 22.700 1.00 95.06 666 HIS A CA 1
ATOM 5241 C C . HIS A 1 666 ? -5.518 -14.737 23.446 1.00 95.06 666 HIS A C 1
ATOM 5243 O O . HIS A 1 666 ? -4.804 -14.914 24.425 1.00 95.06 666 HIS A O 1
ATOM 5249 N N . TYR A 1 667 ? -5.817 -13.529 22.993 1.00 95.38 667 TYR A N 1
ATOM 5250 C CA . TYR A 1 667 ? -5.493 -12.292 23.688 1.00 95.38 667 TYR A CA 1
ATOM 5251 C C . TYR A 1 667 ? -6.683 -11.348 23.581 1.00 95.38 667 TYR A C 1
ATOM 5253 O O . TYR A 1 667 ? -7.115 -11.029 22.477 1.00 95.38 667 TYR A O 1
ATOM 5261 N N . ALA A 1 668 ? -7.204 -10.879 24.705 1.00 96.25 668 ALA A N 1
ATOM 5262 C CA . ALA A 1 668 ? -8.307 -9.938 24.752 1.00 96.25 668 ALA A CA 1
ATOM 5263 C C . ALA A 1 668 ? -7.986 -8.793 25.712 1.00 96.25 668 ALA A C 1
ATOM 5265 O O . ALA A 1 668 ? -7.592 -9.017 26.852 1.00 96.25 668 ALA A O 1
ATOM 5266 N N . LEU A 1 669 ? -8.207 -7.563 25.258 1.00 96.31 669 LEU A N 1
ATOM 5267 C CA . LEU A 1 669 ? -8.120 -6.352 26.062 1.00 96.31 669 LEU A CA 1
ATOM 5268 C C . LEU A 1 669 ? -9.496 -5.694 26.085 1.00 96.31 669 LEU A C 1
ATOM 5270 O O . LEU A 1 669 ? -10.061 -5.381 25.034 1.00 96.31 669 LEU A O 1
ATOM 5274 N N . ALA A 1 670 ? -10.026 -5.457 27.278 1.00 95.38 670 ALA A N 1
ATOM 5275 C CA . ALA A 1 670 ? -11.330 -4.845 27.461 1.00 95.38 670 ALA A CA 1
ATOM 5276 C C . ALA A 1 670 ? -11.304 -3.759 28.538 1.00 95.38 670 ALA A C 1
ATOM 5278 O O . ALA A 1 670 ? -10.609 -3.875 29.546 1.00 95.38 670 ALA A O 1
ATOM 5279 N N . LEU A 1 671 ? -12.116 -2.724 28.341 1.00 93.81 671 LEU A N 1
ATOM 5280 C CA . LEU A 1 671 ? -12.482 -1.780 29.388 1.00 93.81 671 LEU A CA 1
ATOM 5281 C C . LEU A 1 671 ? -13.780 -2.268 30.038 1.00 93.81 671 LEU A C 1
ATOM 5283 O O . LEU A 1 671 ? -14.747 -2.554 29.333 1.00 93.81 671 LEU A O 1
ATOM 5287 N N . GLN A 1 672 ? -13.801 -2.386 31.360 1.00 94.00 672 GLN A N 1
ATOM 5288 C CA . GLN A 1 672 ? -14.958 -2.837 32.128 1.00 94.00 672 GLN A CA 1
ATOM 5289 C C . GLN A 1 672 ? -15.367 -1.781 33.146 1.00 94.00 672 GLN A C 1
ATOM 5291 O O . GLN A 1 672 ? -14.528 -1.253 33.879 1.00 94.00 672 GLN A O 1
ATOM 5296 N N . LYS A 1 673 ? -16.663 -1.498 33.223 1.00 93.06 673 LYS A N 1
ATOM 5297 C CA . LYS A 1 673 ? -17.220 -0.609 34.234 1.00 93.06 673 LYS A CA 1
ATOM 5298 C C . LYS A 1 673 ? -17.134 -1.298 35.600 1.00 93.06 673 LYS A C 1
ATOM 5300 O O . LYS A 1 673 ? -17.447 -2.476 35.743 1.00 93.06 673 LYS A O 1
ATOM 5305 N N . SER A 1 674 ? -16.663 -0.571 36.608 1.00 91.31 674 SER A N 1
ATOM 5306 C CA . SER A 1 674 ? -16.503 -1.073 37.986 1.00 91.31 674 SER A CA 1
ATOM 5307 C C . SER A 1 674 ? -17.531 -0.524 38.971 1.00 91.31 674 SER A C 1
ATOM 5309 O O . SER A 1 674 ? -17.514 -0.887 40.147 1.00 91.31 674 SER A O 1
ATOM 5311 N N . ASP A 1 675 ? -18.401 0.361 38.498 1.00 89.12 675 ASP A N 1
ATOM 5312 C CA . ASP A 1 675 ? -19.359 1.124 39.289 1.00 89.12 675 ASP A CA 1
ATOM 5313 C C . ASP A 1 675 ? -20.645 1.363 38.465 1.00 89.12 675 ASP A C 1
ATOM 5315 O O . ASP A 1 675 ? -20.709 0.953 37.312 1.00 89.12 675 ASP A O 1
ATOM 5319 N N . SER A 1 676 ? -21.686 1.972 39.033 1.00 89.38 676 SER A N 1
ATOM 5320 C CA . SER A 1 676 ? -23.030 2.072 38.431 1.00 89.38 676 SER A CA 1
ATOM 5321 C C . SER A 1 676 ? -23.334 3.372 37.673 1.00 89.38 676 SER A C 1
ATOM 5323 O O . SER A 1 676 ? -24.492 3.625 37.362 1.00 89.38 676 SER A O 1
ATOM 5325 N N . PHE A 1 677 ? -22.336 4.214 37.392 1.00 90.94 677 PHE A N 1
ATOM 5326 C CA . PHE A 1 677 ? -22.543 5.469 36.655 1.00 90.94 677 PHE A CA 1
ATOM 5327 C C . PHE A 1 677 ? -22.683 5.222 35.147 1.00 90.94 677 PHE A C 1
ATOM 5329 O O . PHE A 1 677 ? -22.051 4.321 34.598 1.00 90.94 677 PHE A O 1
ATOM 5336 N N . ASP A 1 678 ? -23.447 6.070 34.464 1.00 90.75 678 ASP A N 1
ATOM 5337 C CA . ASP A 1 678 ? -23.613 6.023 33.003 1.00 90.75 678 ASP A CA 1
ATOM 5338 C C . ASP A 1 678 ? -23.048 7.254 32.294 1.00 90.75 678 ASP A C 1
ATOM 5340 O O . ASP A 1 678 ? -22.948 7.261 31.067 1.00 90.75 678 ASP A O 1
ATOM 5344 N N . THR A 1 679 ? -22.640 8.276 33.047 1.00 93.25 679 THR A N 1
ATOM 5345 C CA . THR A 1 679 ? -22.117 9.533 32.514 1.00 93.25 679 THR A CA 1
ATOM 5346 C C . THR A 1 679 ? -20.900 10.009 33.305 1.00 93.25 679 THR A C 1
ATOM 5348 O O . THR A 1 679 ? -20.839 9.890 34.530 1.00 93.25 679 THR A O 1
ATOM 5351 N N . TYR A 1 680 ? -19.917 10.553 32.590 1.00 93.38 680 TYR A N 1
ATOM 5352 C CA . TYR A 1 680 ? -18.975 11.520 33.151 1.00 93.38 680 TYR A CA 1
ATOM 5353 C C . TYR A 1 680 ? -19.484 12.908 32.804 1.00 93.38 680 TYR A C 1
ATOM 5355 O O . TYR A 1 680 ? -19.696 13.194 31.626 1.00 93.38 680 TYR A O 1
ATOM 5363 N N . GLU A 1 681 ? -19.663 13.766 33.799 1.00 93.81 681 GLU A N 1
ATOM 5364 C CA . GLU A 1 681 ? -20.208 15.108 33.610 1.00 93.81 681 GLU A CA 1
ATOM 5365 C C . GLU A 1 681 ? -19.176 16.145 34.032 1.00 93.81 681 GLU A C 1
ATOM 5367 O O . GLU A 1 681 ? -18.628 16.085 35.129 1.00 93.81 681 GLU A O 1
ATOM 5372 N N . VAL A 1 682 ? -18.882 17.084 33.137 1.00 93.19 682 VAL A N 1
ATOM 5373 C CA . VAL A 1 682 ? -18.019 18.232 33.402 1.00 93.19 682 VAL A CA 1
ATOM 5374 C C . VAL A 1 682 ? -18.854 19.493 33.245 1.00 93.19 682 VAL A C 1
ATOM 5376 O O . VAL A 1 682 ? -19.225 19.849 32.128 1.00 93.19 682 VAL A O 1
ATOM 5379 N N . HIS A 1 683 ? -19.132 20.180 34.348 1.00 91.69 683 HIS A N 1
ATOM 5380 C CA . HIS A 1 683 ? -19.861 21.442 34.368 1.00 91.69 683 HIS A CA 1
ATOM 5381 C C . HIS A 1 683 ? -18.890 22.614 34.515 1.00 91.69 683 HIS A C 1
ATOM 5383 O O . HIS A 1 683 ? -18.035 22.640 35.402 1.00 91.69 683 HIS A O 1
ATOM 5389 N N . LEU A 1 684 ? -19.046 23.611 33.654 1.00 88.69 684 LEU A N 1
ATOM 5390 C CA . LEU A 1 684 ? -18.262 24.836 33.612 1.00 88.69 684 LEU A CA 1
ATOM 5391 C C . LEU A 1 684 ? -19.199 26.021 33.848 1.00 88.69 684 LEU A C 1
ATOM 5393 O O . LEU A 1 684 ? -20.104 26.281 33.059 1.00 88.69 684 LEU A O 1
ATOM 5397 N N . LYS A 1 685 ? -18.979 26.778 34.924 1.00 84.81 685 LYS A N 1
ATOM 5398 C CA . LYS A 1 685 ? -19.727 28.015 35.193 1.00 84.81 685 LYS A CA 1
ATOM 5399 C C . LYS A 1 685 ? -18.774 29.192 35.224 1.00 84.81 685 LYS A C 1
ATOM 5401 O O . LYS A 1 685 ? -17.836 29.218 36.016 1.00 84.81 685 LYS A O 1
ATOM 5406 N N . GLN A 1 686 ? -19.043 30.181 34.380 1.00 79.94 686 GLN A N 1
ATOM 5407 C CA . GLN A 1 686 ? -18.264 31.410 34.301 1.00 79.94 686 GLN A CA 1
ATOM 5408 C C . GLN A 1 686 ? -19.183 32.603 34.553 1.00 79.94 686 GLN A C 1
ATOM 5410 O O . GLN A 1 686 ? -20.223 32.748 33.913 1.00 79.94 686 GLN A O 1
ATOM 5415 N N . MET A 1 687 ? -18.813 33.463 35.495 1.00 75.62 687 MET A N 1
ATOM 5416 C CA . MET A 1 687 ? -19.536 34.697 35.789 1.00 75.62 687 MET A CA 1
ATOM 5417 C C . MET A 1 687 ? -18.524 35.829 35.864 1.00 75.62 687 MET A C 1
ATOM 5419 O O . MET A 1 687 ? -17.705 35.854 36.777 1.00 75.62 687 MET A O 1
ATOM 5423 N N . PHE A 1 688 ? -18.573 36.760 34.916 1.00 72.00 688 PHE A N 1
ATOM 5424 C CA . PHE A 1 688 ? -17.701 37.930 34.906 1.00 72.00 688 PHE A CA 1
ATOM 5425 C C . PHE A 1 688 ? -18.541 39.204 34.945 1.00 72.00 688 PHE A C 1
ATOM 5427 O O . PHE A 1 688 ? -19.487 39.345 34.170 1.00 72.00 688 PHE A O 1
ATOM 5434 N N . ASP A 1 689 ? -18.180 40.125 35.834 1.00 68.50 689 ASP A N 1
ATOM 5435 C CA . ASP A 1 689 ? -18.732 41.477 35.883 1.00 68.50 689 ASP A CA 1
ATOM 5436 C C . ASP A 1 689 ? -17.643 42.460 35.436 1.00 68.50 689 ASP A C 1
ATOM 5438 O O . ASP A 1 689 ? -16.613 42.626 36.102 1.00 68.50 689 ASP A O 1
ATOM 5442 N N . PHE A 1 690 ? -17.863 43.055 34.262 1.00 59.28 690 PHE A N 1
ATOM 5443 C CA . PHE A 1 690 ? -16.974 44.016 33.622 1.00 59.28 690 PHE A CA 1
ATOM 5444 C C . PHE A 1 690 ? -17.637 45.393 33.654 1.00 59.28 690 PHE A C 1
ATOM 5446 O O . PHE A 1 690 ? -18.400 45.751 32.757 1.00 59.28 690 PHE A O 1
ATOM 5453 N N . ASN A 1 691 ? -17.327 46.181 34.681 1.00 60.47 691 ASN A N 1
ATOM 5454 C CA . ASN A 1 691 ? -17.709 47.589 34.745 1.00 60.47 691 ASN A CA 1
ATOM 5455 C C . ASN A 1 691 ? -16.460 48.460 34.592 1.00 60.47 691 ASN A C 1
ATOM 5457 O O . ASN A 1 691 ? -15.378 48.059 35.008 1.00 60.47 691 ASN A O 1
ATOM 5461 N N . SER A 1 692 ? -16.602 49.666 34.035 1.00 51.06 692 SER A N 1
ATOM 5462 C CA . SER A 1 692 ? -15.525 50.568 33.561 1.00 51.06 692 SER A CA 1
ATOM 5463 C C . SER A 1 692 ? -14.423 50.958 34.573 1.00 51.06 692 SER A C 1
ATOM 5465 O O . SER A 1 692 ? -13.507 51.697 34.222 1.00 51.06 692 SER A O 1
ATOM 5467 N N . ALA A 1 693 ? -14.459 50.438 35.804 1.00 57.78 693 ALA A N 1
ATOM 5468 C CA . ALA A 1 693 ? -13.423 50.583 36.826 1.00 57.78 693 ALA A CA 1
ATOM 5469 C C . ALA A 1 693 ? -13.190 49.322 37.701 1.00 57.78 693 ALA A C 1
ATOM 5471 O O . ALA A 1 693 ? -12.490 49.419 38.710 1.00 57.78 693 ALA A O 1
ATOM 5472 N N . ARG A 1 694 ? -13.810 48.160 37.412 1.00 63.25 694 ARG A N 1
ATOM 5473 C CA . ARG A 1 694 ? -13.779 46.956 38.275 1.00 63.25 694 ARG A CA 1
ATOM 5474 C C . ARG A 1 694 ? -13.844 45.660 37.464 1.00 63.25 694 ARG A C 1
ATOM 5476 O O . ARG A 1 694 ? -14.688 45.537 36.581 1.00 63.25 694 ARG A O 1
ATOM 5483 N N . TYR A 1 695 ? -13.017 44.688 37.844 1.00 69.38 695 TYR A N 1
ATOM 5484 C CA . TYR A 1 695 ? -13.013 43.336 37.294 1.00 69.38 695 TYR A CA 1
ATOM 5485 C C . TYR A 1 695 ? -13.226 42.337 38.435 1.00 69.38 695 TYR A C 1
ATOM 5487 O O . TYR A 1 695 ? -12.347 42.152 39.279 1.00 69.38 695 TYR A O 1
ATOM 5495 N N . SER A 1 696 ? -14.394 41.699 38.483 1.00 76.25 696 SER A N 1
ATOM 5496 C CA . SER A 1 696 ? -14.635 40.560 39.376 1.00 76.25 696 SER A CA 1
ATOM 5497 C C . SER A 1 696 ? -15.151 39.378 38.578 1.00 76.25 696 SER A C 1
ATOM 5499 O O . SER A 1 696 ? -16.024 39.540 37.724 1.00 76.25 696 SER A O 1
ATOM 5501 N N . GLY A 1 697 ? -14.608 38.198 38.854 1.00 82.06 697 GLY A N 1
ATOM 5502 C CA . GLY A 1 697 ? -14.943 36.985 38.127 1.00 82.06 697 GLY A CA 1
ATOM 5503 C C . GLY A 1 697 ? -15.033 35.777 39.041 1.00 82.06 697 GLY A C 1
ATOM 5504 O O . GLY A 1 697 ? -14.335 35.694 40.051 1.00 82.06 697 GLY A O 1
ATOM 5505 N N . LYS A 1 698 ? -15.902 34.842 38.665 1.00 84.81 698 LYS A N 1
ATOM 5506 C CA . LYS A 1 698 ? -16.031 33.523 39.271 1.00 84.81 698 LYS A CA 1
ATOM 5507 C C . LYS A 1 698 ? -15.950 32.457 38.183 1.00 84.81 698 LYS A C 1
ATOM 5509 O O . LYS A 1 698 ? -16.663 32.546 37.182 1.00 84.81 698 LYS A O 1
ATOM 5514 N N . PHE A 1 699 ? -15.098 31.461 38.389 1.00 86.31 699 PHE A N 1
ATOM 5515 C CA . PHE A 1 699 ? -14.894 30.329 37.496 1.00 86.31 699 PHE A CA 1
ATOM 5516 C C . PHE A 1 699 ? -15.027 29.034 38.293 1.00 86.31 699 PHE A C 1
ATOM 5518 O O . PHE A 1 699 ? -14.259 28.800 39.221 1.00 86.31 699 PHE A O 1
ATOM 5525 N N . VAL A 1 700 ? -16.007 28.207 37.937 1.00 88.06 700 VAL A N 1
ATOM 5526 C CA . VAL A 1 700 ? -16.261 26.923 38.593 1.00 88.06 700 VAL A CA 1
ATOM 5527 C C . VAL A 1 700 ? -16.124 25.806 37.572 1.00 88.06 700 VAL A C 1
ATOM 5529 O O . VAL A 1 700 ? -16.801 25.830 36.545 1.00 88.06 700 VAL A O 1
ATOM 5532 N N . VAL A 1 701 ? -15.278 24.826 37.880 1.00 90.88 701 VAL A N 1
ATOM 5533 C CA . VAL A 1 701 ? -15.180 23.550 37.166 1.00 90.88 701 VAL A CA 1
ATOM 5534 C C . VAL A 1 701 ? -15.617 22.456 38.114 1.00 90.88 701 VAL A C 1
ATOM 5536 O O . VAL A 1 701 ? -15.058 22.309 39.198 1.00 90.88 701 VAL A O 1
ATOM 5539 N N . GLU A 1 702 ? -16.604 21.683 37.703 1.00 91.88 702 GLU A N 1
ATOM 5540 C CA . GLU A 1 702 ? -17.096 20.534 38.442 1.00 91.88 702 GLU A CA 1
ATOM 5541 C C . GLU A 1 702 ? -17.019 19.308 37.542 1.00 91.88 702 GLU A C 1
ATOM 5543 O O . GLU A 1 702 ? -17.540 19.331 36.435 1.00 91.88 702 GLU A O 1
ATOM 5548 N N . VAL A 1 703 ? -16.350 18.256 38.001 1.00 91.62 703 VAL A N 1
ATOM 5549 C CA . VAL A 1 703 ? -16.315 16.951 37.339 1.00 91.62 703 VAL A CA 1
ATOM 5550 C C . VAL A 1 703 ? -17.008 15.964 38.258 1.00 91.62 703 VAL A C 1
ATOM 5552 O O . VAL A 1 703 ? -16.622 15.857 39.420 1.00 91.62 703 VAL A O 1
ATOM 5555 N N . ASP A 1 704 ? -18.006 15.245 37.762 1.00 90.56 704 ASP A N 1
ATOM 5556 C CA . ASP A 1 704 ? -18.745 14.258 38.544 1.00 90.56 704 ASP A CA 1
ATOM 5557 C C . ASP A 1 704 ? -19.075 13.003 37.722 1.00 90.56 704 ASP A C 1
ATOM 5559 O O . ASP A 1 704 ? -19.007 12.981 36.491 1.00 90.56 704 ASP A O 1
ATOM 5563 N N . THR A 1 705 ? -19.429 11.935 38.432 1.00 91.00 705 THR A N 1
ATOM 5564 C CA . THR A 1 705 ? -19.968 10.687 37.883 1.00 91.00 705 THR A CA 1
ATOM 5565 C C . THR A 1 705 ? -21.284 10.364 38.591 1.00 91.00 705 THR A C 1
ATOM 5567 O O . THR A 1 705 ? -21.278 9.619 39.581 1.00 91.00 705 THR A O 1
ATOM 5570 N N . PRO A 1 706 ? -22.418 10.932 38.150 1.00 89.25 706 PRO A N 1
ATOM 5571 C CA . PRO A 1 706 ? -23.707 10.714 38.799 1.00 89.25 706 PRO A CA 1
ATOM 5572 C C . PRO A 1 706 ? -24.107 9.233 38.829 1.00 89.25 706 PRO A C 1
ATOM 5574 O O . PRO A 1 706 ? -23.845 8.475 37.898 1.00 89.25 706 PRO A O 1
ATOM 5577 N N . GLY A 1 707 ? -24.740 8.795 39.922 1.00 86.00 707 GLY A N 1
ATOM 5578 C CA . GLY A 1 707 ? -25.155 7.393 40.101 1.00 86.00 707 GLY A CA 1
ATOM 5579 C C . GLY A 1 707 ? -24.020 6.424 40.465 1.00 86.00 707 GLY A C 1
ATOM 5580 O O . GLY A 1 707 ? -24.259 5.232 40.664 1.00 86.00 707 GLY A O 1
ATOM 5581 N N . SER A 1 708 ? -22.795 6.930 40.598 1.00 89.31 708 SER A N 1
ATOM 5582 C CA . SER A 1 708 ? -21.658 6.195 41.139 1.00 89.31 708 SER A CA 1
ATOM 5583 C C . SER A 1 708 ? -21.822 5.884 42.634 1.00 89.31 708 SER A C 1
ATOM 5585 O O . SER A 1 708 ? -22.247 6.738 43.412 1.00 89.31 708 SER A O 1
ATOM 5587 N N . LYS A 1 709 ? -21.416 4.684 43.068 1.00 87.56 709 LYS A N 1
ATOM 5588 C CA . LYS A 1 709 ? -21.340 4.304 44.490 1.00 87.56 709 LYS A CA 1
ATOM 5589 C C . LYS A 1 709 ? -20.193 5.006 45.212 1.00 87.56 709 LYS A C 1
ATOM 5591 O O . LYS A 1 709 ? -20.296 5.281 46.406 1.00 87.56 709 LYS A O 1
ATOM 5596 N N . LEU A 1 710 ? -19.092 5.270 44.509 1.00 86.44 710 LEU A N 1
ATOM 5597 C CA . LEU A 1 710 ? -17.946 6.009 45.035 1.00 86.44 710 LEU A CA 1
ATOM 5598 C C . LEU A 1 710 ? -18.038 7.481 44.628 1.00 86.44 710 LEU A C 1
ATOM 5600 O O . LEU A 1 710 ? -18.229 7.796 43.455 1.00 86.44 710 LEU A O 1
ATOM 5604 N N . ASN A 1 711 ? -17.870 8.394 45.584 1.00 85.81 711 ASN A N 1
ATOM 5605 C CA . ASN A 1 711 ? -17.833 9.819 45.277 1.00 85.81 711 ASN A CA 1
ATOM 5606 C C . ASN A 1 711 ? -16.549 10.145 44.495 1.00 85.81 711 ASN A C 1
ATOM 5608 O O . ASN A 1 711 ? -15.452 10.022 45.038 1.00 85.81 711 ASN A O 1
ATOM 5612 N N . ARG A 1 712 ? -16.692 10.558 43.231 1.00 87.56 712 ARG A N 1
ATOM 5613 C CA . ARG A 1 712 ? -15.586 10.988 42.354 1.00 87.56 712 ARG A CA 1
ATOM 5614 C C . ARG A 1 712 ? -15.670 12.469 41.991 1.00 87.56 712 ARG A C 1
ATOM 5616 O O . ARG A 1 712 ? -14.967 12.919 41.091 1.00 87.56 712 ARG A O 1
ATOM 5623 N N . ARG A 1 713 ? -16.499 13.226 42.712 1.00 89.62 713 ARG A N 1
ATOM 5624 C CA . ARG A 1 713 ? -16.728 14.640 42.456 1.00 89.62 713 ARG A CA 1
ATOM 5625 C C . ARG A 1 713 ? -15.470 15.463 42.727 1.00 89.62 713 ARG A C 1
ATOM 5627 O O . ARG A 1 71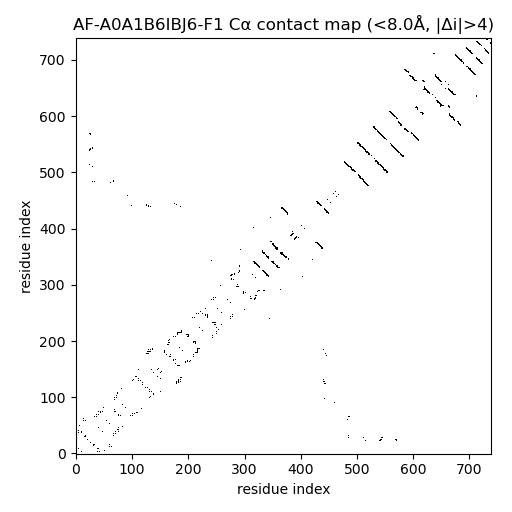3 ? -14.951 15.469 43.845 1.00 89.62 713 ARG A O 1
ATOM 5634 N N . LEU A 1 714 ? -15.014 16.190 41.715 1.00 89.44 714 LEU A N 1
ATOM 5635 C CA . LEU A 1 714 ? -13.953 17.188 41.797 1.00 89.44 714 LEU A CA 1
ATOM 5636 C C . LEU A 1 714 ? -14.564 18.564 41.546 1.00 89.44 714 LEU A C 1
ATOM 5638 O O . LEU A 1 714 ? -15.282 18.751 40.570 1.00 89.44 714 LEU A O 1
ATOM 5642 N N . LEU A 1 715 ? -14.272 19.529 42.411 1.00 90.69 715 LEU A N 1
ATOM 5643 C CA . LEU A 1 715 ? -14.719 20.911 42.272 1.00 90.69 715 LEU A CA 1
ATOM 5644 C C . LEU A 1 715 ? -13.509 21.834 42.369 1.00 90.69 715 LEU A C 1
ATOM 5646 O O . LEU A 1 715 ? -12.740 21.731 43.320 1.00 90.69 715 LEU A O 1
ATOM 5650 N N . ALA A 1 716 ? -13.378 22.754 41.425 1.00 91.50 716 ALA A N 1
ATOM 5651 C CA . ALA A 1 716 ? -12.481 23.893 41.517 1.00 91.50 716 ALA A CA 1
ATOM 5652 C C . ALA A 1 716 ? -13.301 25.174 41.359 1.00 91.50 716 ALA A C 1
ATOM 5654 O O . ALA A 1 716 ? -13.873 25.405 40.297 1.00 91.50 716 ALA A O 1
ATOM 5655 N N . ASP A 1 717 ? -13.377 25.984 42.412 1.00 91.06 717 ASP A N 1
ATOM 5656 C CA . ASP A 1 717 ? -14.100 27.255 42.450 1.00 91.06 717 ASP A CA 1
ATOM 5657 C C . ASP A 1 717 ? -13.105 28.398 42.694 1.00 91.06 717 ASP A C 1
ATOM 5659 O O . ASP A 1 717 ? -12.579 28.562 43.794 1.00 91.06 717 ASP A O 1
ATOM 5663 N N . LEU A 1 718 ? -12.818 29.167 41.644 1.00 89.38 718 LEU A N 1
ATOM 5664 C CA . LEU A 1 718 ? -11.944 30.333 41.676 1.00 89.38 718 LEU A CA 1
ATOM 5665 C C . LEU A 1 718 ? -12.789 31.607 41.626 1.00 89.38 718 LEU A C 1
ATOM 5667 O O . LEU A 1 718 ? -13.471 31.868 40.634 1.00 89.38 718 LEU A O 1
ATOM 5671 N N . ALA A 1 719 ? -12.680 32.450 42.647 1.00 87.75 719 ALA A N 1
ATOM 5672 C CA . ALA A 1 719 ? -13.281 33.778 42.677 1.00 87.75 719 ALA A CA 1
ATOM 5673 C C . ALA A 1 719 ? -12.196 34.843 42.856 1.00 87.75 719 ALA A C 1
ATOM 5675 O O . ALA A 1 719 ? -11.343 34.717 43.729 1.00 87.75 719 ALA A O 1
ATOM 5676 N N . PHE A 1 720 ? -12.232 35.910 42.060 1.00 86.25 720 PHE A N 1
ATOM 5677 C CA . PHE A 1 720 ? -11.268 37.007 42.159 1.00 86.25 720 PHE A CA 1
ATOM 5678 C C . PHE A 1 720 ? -11.951 38.371 42.077 1.00 86.25 720 PHE A C 1
ATOM 5680 O O . PHE A 1 720 ? -12.959 38.546 41.384 1.00 86.25 720 PHE A O 1
ATOM 5687 N N . ASN A 1 721 ? -11.383 39.355 42.774 1.00 82.62 721 ASN A N 1
ATOM 5688 C CA . ASN A 1 721 ? -11.874 40.728 42.777 1.00 82.62 721 ASN A CA 1
ATOM 5689 C C . ASN A 1 721 ? -10.716 41.729 42.681 1.00 82.62 721 ASN A C 1
ATOM 5691 O O . ASN A 1 721 ? -9.932 41.900 43.613 1.00 82.62 721 ASN A O 1
ATOM 5695 N N . SER A 1 722 ? -10.645 42.459 41.567 1.00 77.69 722 SER A N 1
ATOM 5696 C CA . SER A 1 722 ? -9.570 43.423 41.312 1.00 77.69 722 SER A CA 1
ATOM 5697 C C . SER A 1 722 ? -9.570 44.624 42.264 1.00 77.69 722 SER A C 1
ATOM 5699 O O . SER A 1 722 ? -8.580 45.346 42.316 1.00 77.69 722 SER A O 1
ATOM 5701 N N . LYS A 1 723 ? -10.674 44.888 42.981 1.00 75.19 723 LYS A N 1
ATOM 5702 C CA . LYS A 1 723 ? -10.794 46.020 43.912 1.00 75.19 723 LYS A CA 1
ATOM 5703 C C . LYS A 1 723 ? -10.204 45.704 45.286 1.00 75.19 723 LYS A C 1
ATOM 5705 O O . LYS A 1 723 ? -9.611 46.594 45.887 1.00 75.19 723 LYS A O 1
ATOM 5710 N N . SER A 1 724 ? -10.401 44.486 45.793 1.00 77.75 724 SER A N 1
ATOM 5711 C CA . SER A 1 724 ? -9.801 44.054 47.064 1.00 77.75 724 SER A CA 1
ATOM 5712 C C . SER A 1 724 ? -8.410 43.445 46.880 1.00 77.75 724 SER A C 1
ATOM 5714 O O . SER A 1 724 ? -7.657 43.375 47.843 1.00 77.75 724 SER A O 1
ATOM 5716 N N . GLY A 1 725 ? -8.048 43.044 45.654 1.00 76.88 725 GLY A N 1
ATOM 5717 C CA . GLY A 1 725 ? -6.807 42.310 45.392 1.00 76.88 725 GLY A CA 1
ATOM 5718 C C . GLY A 1 725 ? -6.859 40.861 45.887 1.00 76.88 725 GLY A C 1
ATOM 5719 O O . GLY A 1 725 ? -5.833 40.191 45.920 1.00 76.88 725 GLY A O 1
ATOM 5720 N N . GLU A 1 726 ? -8.043 40.382 46.274 1.00 79.88 726 GLU A N 1
ATOM 5721 C CA . GLU A 1 726 ? -8.253 39.048 46.825 1.00 79.88 726 GLU A CA 1
ATOM 5722 C C . GLU A 1 726 ? -8.620 38.060 45.712 1.00 79.88 726 GLU A C 1
ATOM 5724 O O . GLU A 1 726 ? -9.438 38.352 44.828 1.00 79.88 726 GLU A O 1
ATOM 5729 N N . ALA A 1 727 ? -8.027 36.872 45.787 1.00 84.88 727 ALA A N 1
ATOM 5730 C CA . ALA A 1 727 ? -8.390 35.709 44.994 1.00 84.88 727 ALA A CA 1
ATOM 5731 C C . ALA A 1 727 ? -8.556 34.517 45.941 1.00 84.88 727 ALA A C 1
ATOM 5733 O O . ALA A 1 727 ? -7.650 34.219 46.715 1.00 84.88 727 ALA A O 1
ATOM 5734 N N . ASN A 1 728 ? -9.708 33.855 45.867 1.00 86.25 728 ASN A N 1
ATOM 5735 C CA . ASN A 1 728 ? -10.051 32.689 46.674 1.00 86.25 728 ASN A CA 1
ATOM 5736 C C . ASN A 1 728 ? -10.191 31.482 45.747 1.00 86.25 728 ASN A C 1
ATOM 5738 O O . ASN A 1 728 ? -10.876 31.575 44.725 1.00 86.25 728 ASN A O 1
ATOM 5742 N N . LEU A 1 729 ? -9.556 30.368 46.104 1.00 88.31 729 LEU A N 1
ATOM 5743 C CA . LEU A 1 729 ? -9.582 29.128 45.337 1.00 88.31 729 LEU A CA 1
ATOM 5744 C C . LEU A 1 729 ? -10.031 27.982 46.249 1.00 88.31 729 LEU A C 1
ATOM 5746 O O . LEU A 1 729 ? -9.244 27.490 47.046 1.00 88.31 729 LEU A O 1
ATOM 5750 N N . ASP A 1 730 ? -11.274 27.528 46.092 1.00 88.56 730 ASP A N 1
ATOM 5751 C CA . ASP A 1 730 ? -11.805 26.355 46.794 1.00 88.56 730 ASP A CA 1
ATOM 5752 C C . ASP A 1 730 ? -11.685 25.121 45.885 1.00 88.56 730 ASP A C 1
ATOM 5754 O O . ASP A 1 730 ? -12.371 24.997 44.867 1.00 88.56 730 ASP A O 1
ATOM 5758 N N . LEU A 1 731 ? -10.783 24.210 46.243 1.00 87.56 731 LEU A N 1
ATOM 5759 C CA . LEU A 1 731 ? -10.608 22.908 45.611 1.00 87.56 731 LEU A CA 1
ATOM 5760 C C . LEU A 1 731 ? -11.225 21.835 46.504 1.00 87.56 731 LEU A C 1
ATOM 5762 O O . LEU A 1 731 ? -10.754 21.605 47.617 1.00 87.56 731 LEU A O 1
ATOM 5766 N N . LYS A 1 732 ? -12.223 21.103 46.006 1.00 87.62 732 LYS A N 1
ATOM 5767 C CA . LYS A 1 732 ? -12.776 19.920 46.682 1.00 87.62 732 LYS A CA 1
ATOM 5768 C C . LYS A 1 732 ? -12.497 18.681 45.863 1.00 87.62 732 LYS A C 1
ATOM 5770 O O . LYS A 1 732 ? -12.756 18.635 44.664 1.00 87.62 732 LYS A O 1
ATOM 5775 N N . SER A 1 733 ? -11.997 17.660 46.540 1.00 84.50 733 SER A N 1
ATOM 5776 C CA . SER A 1 733 ? -11.790 16.335 45.980 1.00 84.50 733 SER A CA 1
ATOM 5777 C C . SER A 1 733 ? -12.343 15.270 46.925 1.00 84.50 733 SER A C 1
ATOM 5779 O O . SER A 1 733 ? -12.554 15.551 48.109 1.00 84.50 733 SER A O 1
ATOM 5781 N N . PRO A 1 734 ? -12.500 14.020 46.461 1.00 73.44 734 PRO A N 1
ATOM 5782 C CA . PRO A 1 734 ? -12.889 12.911 47.328 1.00 73.44 734 PRO A CA 1
ATOM 5783 C C . PRO A 1 734 ? -11.918 12.658 48.492 1.00 73.44 734 PRO A C 1
ATOM 5785 O O . PRO A 1 734 ? -12.288 12.009 49.465 1.00 73.44 734 PRO A O 1
ATOM 5788 N N . VAL A 1 735 ? -10.677 13.153 48.395 1.00 74.06 735 VAL A N 1
ATOM 5789 C CA . VAL A 1 735 ? -9.593 12.905 49.360 1.00 74.06 735 VAL A CA 1
ATOM 5790 C C . VAL A 1 735 ? -9.362 14.082 50.318 1.00 74.06 735 VAL A C 1
ATOM 5792 O O . VAL A 1 735 ? -8.557 13.967 51.239 1.00 74.06 735 VAL A O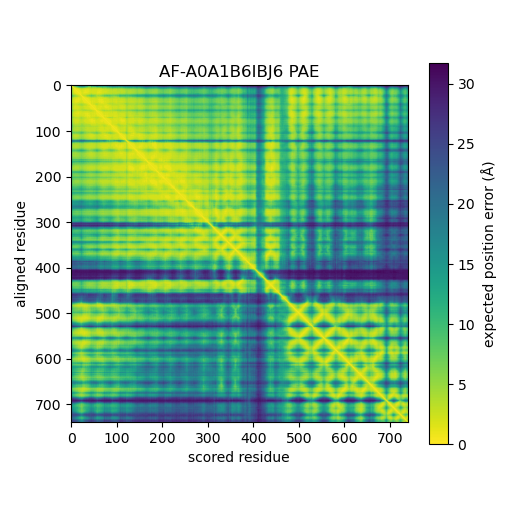 1
ATOM 5795 N N . GLY A 1 736 ? -10.056 15.209 50.123 1.00 71.69 736 GLY A N 1
ATOM 5796 C CA . GLY A 1 736 ? -9.915 16.410 50.947 1.00 71.69 736 GLY A CA 1
ATOM 5797 C C . GLY A 1 736 ? -10.280 17.698 50.208 1.00 71.69 736 GLY A C 1
ATOM 5798 O O . GLY A 1 736 ? -10.458 17.700 48.986 1.00 71.69 736 GLY A O 1
ATOM 5799 N N . SER A 1 737 ? -10.380 18.795 50.958 1.00 77.25 737 SER A N 1
ATOM 5800 C CA . SER A 1 737 ? -10.647 20.143 50.444 1.00 77.25 737 SER A CA 1
ATOM 5801 C C . SER A 1 737 ? -9.550 21.128 50.850 1.00 77.25 737 SER A C 1
ATOM 5803 O O . SER A 1 737 ? -9.039 21.042 51.966 1.00 77.25 737 SER A O 1
ATOM 5805 N N . VAL A 1 738 ? -9.225 22.072 49.970 1.00 80.06 738 VAL A N 1
ATOM 5806 C CA . VAL A 1 738 ? -8.283 23.177 50.196 1.00 80.06 738 VAL A CA 1
ATOM 5807 C C . VAL A 1 738 ? -9.003 24.470 49.826 1.00 80.06 738 VAL A C 1
ATOM 5809 O O . VAL A 1 738 ? -9.598 24.526 48.756 1.00 80.06 738 VAL A O 1
ATOM 5812 N N . GLN A 1 739 ? -8.970 25.468 50.708 1.00 71.25 739 GLN A N 1
ATOM 5813 C CA . GLN A 1 739 ? -9.552 26.797 50.493 1.00 71.25 739 GLN A CA 1
ATOM 5814 C C . GLN A 1 739 ? -8.485 27.880 50.545 1.00 71.25 739 GLN A C 1
ATOM 5816 O O . GLN A 1 739 ? -7.524 27.697 51.331 1.00 71.25 739 GLN A O 1
#

Foldseek 3Di:
DDDQQDLVNLVVLLVVLCVCCVQHHDQCNQVSLVVNLVSVLNDAQVSLLVSLVPDPDPSSNQSSLQSLLVNLHLRSLNNVLVCVVVVVDDPLSVLVSLLSLLPRQAHDVSSLVSLVVVVVVVPDLLSLLSSLSNLLNNCVVPVCSCVPPSNVSSLVVLDVLCDQANDDPDPVSNVSVLSSLQSLLSNQDHPDLNSLLNNLPPPNDDPSSNLSSLSSNLNHDPVSLVVSVLVVVLLDPVDFLSSNQSSVVSLVSDDDLVSLVVLLVSLVVDPPQQNNAASLQVLVCLLVAPDPVSVVVVVSSVDCSSPDDDDDDPQAHWYKDKDKDADPVQRKIKIKIKTFGCGLQELHTQKIKIWIWMQDPNDIWTAKMKMKGKDLCPVVLCLCAPPNHPPDDPVSNVVVCVSLQPDPDPDPVSVVSSVSRVDDDNQAIWMKIWMDGRSRTNDIDIDRHVVCVVPDDPSDCPDPVNVVVCVVVLQVFDKDKDKHKHWPDFDWDWDQDPVRWIKIKTKTKIKMWIKIKTWDWPNVCVVVLFKIKIKIKIKTKMKMKMKIWTWTDPPVWIKTKIKIKMKIAIAMWIWMWIDGNRHTFKIKTFAPDQKGWGMKIKMWMFIDTRNDTDTDQFDADKDWDKDWDDPVCCLQPQKIKIKIWIQHDCVVPPPGDDPPRRGIIIIIIMIGGNWQFGMWMWGWDKDWDDDPPWTKIKIKIWTAGPRGPHGAIWIWIWIDIPVVRDIDIWTDGSVDIDD

Secondary structure (DSSP, 8-state):
-PPPP-HHHHHHHHHHHHHHTBTB--TTHHHHHHHHHHHHHTS-HHHHHHHHHH---HHHHHHHHHHHHHH--HHHHHHHHHHHHTT-S-HHHHHHHHHHHTT-SS--HHHHHHHHHHHHT-S-TTHHHHHHHHHHHHHTT-TTGGG-HHHHHHHHHHHHHHTTT---SSHHHHHHHHHHHHHHHHHT--S-HHHHHHHHH-TTS-HHHHHHHHHTTTTS-HHHHHTT-HHHHHT-TTS-HHHHHHHHHHHTTS--HHHHHHHHHHHHH---HHHHHHHHHHHHHHHH---GGGHHHHHHT-SGGGSS-----TTTS-EEEEEEEEETTTTEEEEEEEEEEE-TT-SSEEEEEEEEEEEETTEEEEEEEEEEEEES-HHHHHHHHSTTSSS--HHHHHHHHHHTT------HHHHHHHHHHS----PPPEEEEEEEETTEEEEEEEESSHHHHHH--SSSTTSHHHHHHHGGGGGG--EEEEEEEEEEEEEEEEEE-TTS-EEEEEEEEEEEEEEEEEEEE-HHHHHTTSEEEEEEEEEEEEEEEEEEEEEEE-SS-EEEEEEEEEEEEE--EEEEEEEETTEEEEEEEE---SEEEEEEEEEEEEEEETTEEEE--BSSEEEEEEEE--THHHHHHSEEEEEEEEEEE-TTSTTPPPTTTTB-EEEEEEEEE-SS--EEEEEEEEEEEEETTEEEEEEEEEEE-TT-SS---EEEEEEEETTTTEEEEEEEETTEEE-

Nearest PDB structures (foldseek):
  1lsh-assembly1_A  TM=7.455E-01  e=6.953E-27  Ichthyomyzon unicuspis
  9eag-assembly1_A  TM=4.266E-01  e=8.019E-26  Homo sapiens
  9bd1-assembly1_A  TM=4.308E-01  e=5.571E-24  Homo sapiens
  9bdt-assembly1_A  TM=4.320E-01  e=3.860E-18  Homo sapiens

pLDDT: mean 84.36, std 13.39, range [31.86, 97.75]

Sequence (739 aa):
AETPVTESSVWNTLMQLVTHSKLGVDSQVPKLFDLLIHQLASLGEQQLVKIFDQLQDKHARKYMLDALPLVGSAGSVQAMYQIYAAREVSRDELESWLTALSFHKQPSLEILDTLQLFMQDGYHPKTWLAVSSVVHSYCRLDPACADTPQVQAIMSALEQTLGESCISTTREQQETVVVALKAIGNMGFMSSLSVLRNCIMNKANPMEVRLAAVGATRRFPCDKLQKLSMLPLFQQHSQDTELRIAAYLAAVQCPDTATISRLRDVLYKEDTNQVLSFVWTHLTNLQESTSIWKQEIRQMLQDNYLANKFKTDARKFSRNYEMSAYSDILKTGATIDSNVVFSTKSYLPRSATLNLTLDLFGEAVNIFEIGTRLEGFESVVEDLFSPKGYFPDEGMQKMLKNMRGQEDSKNDVIQTFSEQFTKGTVNEPQGQMFARIFGNELYVTQFYDLNKFLSMKPAGKYSFKYFLESLSSLFANNNIDYTKSFRFINTEYVIPTIVGLPLHLEVNATATVGMQLTTKVDVESLLKIKSGYVGLSINPSAALKIDGKMMVDAVFTQAGVETKGSLSSNTYLDTKISIEKGQIIDFIVNVPRDKVEIVNVKSEVYINRRSKLTEIEGVGEMSEHDTCSGERLPTMSGMRVCSQYTVRNASGTENSPYFPLTGKFHYALALQKSDSFDTYEVHLKQMFDFNSARYSGKFVVEVDTPGSKLNRRLLADLAFNSKSGEANLDLKSPVGSVQ

Organism: NCBI:txid320908

Radius of gyration: 31.82 Å; Cα contacts (8 Å, |Δi|>4): 1453; chains: 1; bounding box: 72×90×84 Å

InterPro domains:
  IPR001747 Vitellogenin, N-terminal [PF01347] (8-283)
  IPR001747 Vitellogenin, N-terminal [PS51211] (1-352)
  IPR009454 Lipid transport, open beta-sheet [PF06448] (634-720)
  IPR011030 Lipovitellin-phosvitin complex, superhelical domain [G3DSA:1.25.10.20] (2-309)
  IPR011030 Lipovitellin-phosvitin complex, superhelical domain [SSF48431] (8-323)
  IPR015255 Vitellinogen, open beta-sheet [PF09172] (316-600)
  IPR015255 Vitellinogen, open beta-sheet [SM01169] (316-608)
  IPR015817 Vitellinogen, open beta-sheet, subdomain 1 [G3DSA:2.20.50.20] (315-452)
  IPR015819 Lipid transport protein, beta-sheet shell [SSF56968] (315-676)
  IPR050733 Vitellogenin/Apolipophorin [PTHR23345] (4-669)

Mean predicted aligned error: 11.84 Å

Solvent-accessible surface area (backbone atoms only — not comparable to full-atom values): 38846 Å² total; per-residue (Å²): 132,80,79,81,82,46,75,68,57,52,50,51,43,37,52,48,41,45,60,43,39,70,90,32,30,34,72,58,34,24,58,43,50,54,49,45,27,60,52,55,51,77,43,50,30,72,58,52,43,52,53,57,72,69,48,81,52,68,62,41,44,48,53,50,64,44,32,39,46,71,36,73,34,50,29,34,53,45,27,50,50,53,44,47,76,71,62,78,54,54,74,69,55,50,52,53,37,39,58,48,39,35,68,41,69,76,60,52,70,66,37,50,53,46,46,48,51,61,57,67,72,64,80,52,67,64,50,44,23,22,47,21,21,28,50,26,31,34,42,73,77,34,94,64,36,78,77,35,68,62,52,41,52,54,48,47,57,39,48,61,63,29,52,74,41,50,78,57,93,45,71,68,49,41,53,45,35,36,42,36,29,46,16,36,20,31,44,21,63,74,92,57,65,64,32,49,40,32,22,47,68,42,79,87,39,56,68,66,45,23,47,28,37,56,56,21,49,78,49,39,55,60,81,61,50,63,75,60,47,32,60,65,52,37,70,37,82,92,52,57,57,69,55,24,50,51,22,43,58,61,41,62,72,62,67,46,74,67,53,52,53,51,52,52,60,46,62,77,68,54,80,52,61,38,54,44,40,22,55,50,36,38,54,47,40,45,52,69,49,54,45,81,90,42,48,67,64,19,60,77,50,72,58,80,80,78,63,87,82,80,90,75,61,79,74,73,36,12,33,40,47,67,50,50,48,60,38,84,88,76,52,35,32,43,36,39,41,32,44,38,38,34,42,98,84,47,65,56,60,33,30,41,37,44,35,37,32,36,32,52,89,86,41,81,42,45,56,39,32,42,36,40,34,49,42,41,52,63,62,59,53,42,51,35,32,30,96,85,25,85,53,61,39,74,69,59,40,55,50,52,40,59,48,54,56,67,63,98,63,98,47,77,77,53,53,64,59,38,56,62,67,73,69,65,75,90,46,63,30,25,36,39,40,38,35,24,47,67,74,29,48,70,45,75,49,76,34,71,32,59,67,54,53,74,64,52,65,54,90,58,83,74,31,70,64,48,52,58,58,49,51,70,58,44,64,65,53,41,75,48,78,47,75,51,55,48,71,84,39,84,44,77,47,78,43,74,40,99,87,65,41,44,34,40,39,37,39,40,28,27,33,30,42,24,40,38,38,40,32,46,46,43,53,72,38,48,76,66,58,54,36,36,41,44,33,44,35,40,27,50,14,29,13,37,35,36,42,39,36,43,34,41,47,61,93,86,47,47,41,36,43,36,37,45,35,38,37,30,24,44,46,74,48,35,36,39,36,34,31,45,66,86,39,71,34,35,43,34,39,52,47,89,61,60,66,38,47,58,36,38,38,40,30,40,35,25,40,33,51,75,88,43,74,41,78,42,84,57,44,59,57,79,47,74,51,77,48,60,56,62,71,66,50,33,66,73,69,34,37,32,51,34,42,36,40,34,40,36,57,32,90,89,47,85,93,54,60,62,84,73,67,19,15,48,34,39,40,36,36,30,44,31,55,71,55,68,38,46,40,42,39,35,40,40,48,78,48,75,50,86,50,104,89,46,52,36,38,37,42,34,44,35,39,36,41,63,71,37,84,63,77,57,46,34,37,40,40,41,38,39,32,65,84,81,71,48,71,49,52,41,38,39,42,77,90,51,72,49,109